Protein AF-A0A2N0KPK1-F1 (afdb_monomer)

Solvent-accessible surface area (backbone atoms only — not comparable to full-atom values): 28599 Å² total; per-residue (Å²): 118,71,62,71,67,46,78,71,72,96,76,89,67,54,46,69,51,46,38,58,76,42,70,68,37,65,32,49,44,40,34,51,54,26,55,76,52,74,70,40,58,61,72,58,52,49,51,51,50,62,72,64,39,62,88,80,54,62,39,65,80,35,23,42,47,42,21,55,60,22,52,31,56,60,67,43,79,38,74,58,48,75,62,52,66,60,49,29,35,57,75,72,68,49,78,66,44,77,33,68,49,68,64,40,65,72,68,56,82,75,86,44,31,32,45,31,27,76,36,12,34,71,93,41,67,94,49,50,61,59,28,44,67,47,52,57,62,51,65,71,54,74,49,67,66,44,48,50,50,53,61,58,51,77,82,40,61,48,79,40,69,95,49,85,80,73,56,62,60,62,48,51,51,51,51,52,50,51,58,75,43,62,89,52,60,75,88,79,45,63,67,22,35,33,47,37,55,51,71,48,76,69,58,45,53,56,34,47,75,75,48,26,45,71,45,59,78,31,70,82,57,78,61,83,48,71,67,50,47,50,48,52,52,21,51,52,36,45,52,52,16,56,68,63,17,65,75,30,14,44,100,48,96,45,46,23,62,55,25,47,48,58,52,50,52,30,52,52,31,46,54,52,51,54,54,54,58,74,70,52,93,61,91,85,76,71,71,68,68,78,78,35,68,38,46,48,38,48,53,51,49,26,58,26,44,68,50,80,91,44,43,61,61,52,43,51,53,54,52,57,49,53,80,70,62,86,72,49,66,64,58,38,58,25,36,66,55,55,66,83,74,86,85,73,49,75,42,62,33,59,43,53,57,57,24,44,42,34,71,73,23,40,71,71,61,75,52,96,83,67,65,30,43,64,40,52,69,33,42,50,53,72,69,60,54,52,51,52,50,53,50,50,52,53,53,62,71,69,58,80,82,92,74,91,54,65,42,59,49,46,40,48,56,52,40,48,39,43,55,71,47,56,26,44,46,93,89,69,59,87,58,40,63,58,35,48,50,54,47,49,59,48,31,77,75,40,58,69,70,69,79,61,80,86,63,64,67,45,76,93,74,57,73,92,47,23,79,80,69,70,49,77,71,88,81,66,76,77,76,74,81,87,82,77,88,80,91,77,84,83,134

Secondary structure (DSSP, 8-state):
--GGGGGG--SS--HHHHHHHTTT-HHHHHHHHHHHTTS--HHHHHHHHHHH-TTS--GGGSHHHHHHHHTT-SEEEE---SSHHHHHHHHTT---EEE-SHHHHHH---SS-EEEETT-BTTBGGG---SHHHHHHHTT--SHHHHHHHHHHTTS--EE-S--S--HHHHHHHHHHHHHTTTS-GGGSPPEEEEESS--HHHHHHHHHTTEEEEES-TT----SHHHHHHHHHHHHHHHHHHHSSSS-TT-SSPPBPPHHHHHHHHHHHHHHHHHHHH-S-TT----GGGSHHHHHHHHHHTSB--GGGHHHHHHHHHHHHHHH---HHHHHHHHHTTSS---SS-THHHHHHHHTSHHHHHHH-STT--HHHHHTPPBPHHHHHHHHHHHHHHHHH--SSS--HHHHHHHHHHHHHHTTTTB-TT--TTHHHHHHHHHHHHHH-GGGGTPPPPSSSPPP-HHHHHHHTPPPTT------S---------

pLDDT: mean 76.77, std 18.14, range [23.73, 97.31]

Radius of gyration: 30.71 Å; Cα contacts (8 Å, |Δi|>4): 565; chains: 1; bounding box: 73×42×95 Å

Structure (mmCIF, N/CA/C/O backbone):
data_AF-A0A2N0KPK1-F1
#
_entry.id   AF-A0A2N0KPK1-F1
#
loop_
_atom_site.group_PDB
_atom_site.id
_atom_site.type_symbol
_atom_site.label_atom_id
_atom_site.label_alt_id
_atom_site.label_comp_id
_atom_site.label_asym_id
_atom_site.label_entity_id
_atom_site.label_seq_id
_atom_site.pdbx_PDB_ins_code
_atom_site.Cartn_x
_atom_site.Cartn_y
_atom_site.Cartn_z
_atom_site.occupancy
_atom_site.B_iso_or_equiv
_atom_site.auth_seq_id
_atom_site.auth_comp_id
_atom_site.auth_asym_id
_atom_site.auth_atom_id
_atom_site.pdbx_PDB_model_num
ATOM 1 N N . MET A 1 1 ? 3.066 7.290 24.062 1.00 52.72 1 MET A N 1
ATOM 2 C CA . MET A 1 1 ? 2.198 8.369 23.533 1.00 52.72 1 MET A CA 1
ATOM 3 C C . MET A 1 1 ? 1.381 9.019 24.643 1.00 52.72 1 MET A C 1
ATOM 5 O O . MET A 1 1 ? 1.580 10.201 24.861 1.00 52.72 1 MET A O 1
ATOM 9 N N . LEU A 1 2 ? 0.545 8.281 25.386 1.00 53.50 2 LEU A N 1
ATOM 10 C CA . LEU A 1 2 ? -0.240 8.845 26.502 1.00 53.50 2 LEU A CA 1
ATOM 11 C C . LEU A 1 2 ? 0.602 9.189 27.760 1.00 53.50 2 LEU A C 1
ATOM 13 O O . LEU A 1 2 ? 0.220 10.073 28.513 1.00 53.50 2 LEU A O 1
ATOM 17 N N . LEU A 1 3 ? 1.775 8.561 27.937 1.00 48.72 3 LEU A N 1
ATOM 18 C CA . LEU A 1 3 ? 2.718 8.806 29.050 1.00 48.72 3 LEU A CA 1
ATOM 19 C C . LEU A 1 3 ? 3.111 10.287 29.207 1.00 48.72 3 LEU A C 1
ATOM 21 O O . LEU A 1 3 ? 3.069 10.829 30.301 1.00 48.72 3 LEU A O 1
ATOM 25 N N . GLU A 1 4 ? 3.426 10.963 28.104 1.00 54.09 4 GLU A N 1
ATOM 26 C CA . GLU A 1 4 ? 3.898 12.359 28.107 1.00 54.09 4 GLU A CA 1
ATOM 27 C C . GLU A 1 4 ? 2.744 13.384 28.024 1.00 54.09 4 GLU A C 1
ATOM 29 O O . GLU A 1 4 ? 2.955 14.586 28.174 1.00 54.09 4 GLU A O 1
ATOM 34 N N . LEU A 1 5 ? 1.497 12.926 27.813 1.00 55.94 5 LEU A N 1
ATOM 35 C CA . LEU A 1 5 ? 0.290 13.747 28.016 1.00 55.94 5 LEU A CA 1
ATOM 36 C C . LEU A 1 5 ? 0.051 14.026 29.507 1.00 55.94 5 LEU A C 1
ATOM 38 O O . LEU A 1 5 ? -0.519 15.060 29.854 1.00 55.94 5 LEU A O 1
ATOM 42 N N . ALA A 1 6 ? 0.512 13.114 30.367 1.00 52.81 6 ALA A N 1
ATOM 43 C CA . ALA A 1 6 ? 0.385 13.188 31.817 1.00 52.81 6 ALA A CA 1
ATOM 44 C C . ALA A 1 6 ? 1.343 14.197 32.466 1.00 52.81 6 ALA A C 1
ATOM 46 O O . ALA A 1 6 ? 1.047 14.716 33.536 1.00 52.81 6 ALA A O 1
ATOM 47 N N . GLU A 1 7 ? 2.471 14.510 31.820 1.00 51.81 7 GLU A N 1
ATOM 48 C CA . GLU A 1 7 ? 3.535 15.361 32.384 1.00 51.81 7 GLU A CA 1
ATOM 49 C C . GLU A 1 7 ? 3.161 16.856 32.448 1.00 51.81 7 GLU A C 1
ATOM 51 O O . GLU A 1 7 ? 3.982 17.700 32.802 1.00 51.81 7 GLU A O 1
ATOM 56 N N . GLY A 1 8 ? 1.912 17.193 32.108 1.00 55.16 8 GLY A N 1
ATOM 57 C CA . GLY A 1 8 ? 1.438 18.560 31.961 1.00 55.16 8 GLY A CA 1
ATOM 58 C C . GLY A 1 8 ? 0.723 19.195 33.155 1.00 55.16 8 GLY A C 1
ATOM 59 O O . GLY A 1 8 ? 0.789 20.414 33.209 1.00 55.16 8 GLY A O 1
ATOM 60 N N . GLU A 1 9 ? 0.021 18.483 34.064 1.00 55.94 9 GLU A N 1
ATOM 61 C CA . GLU A 1 9 ? -0.732 19.161 35.157 1.00 55.94 9 GLU A CA 1
ATOM 62 C C . GLU A 1 9 ? -1.431 18.278 36.233 1.00 55.94 9 GLU A C 1
ATOM 64 O O . GLU A 1 9 ? -2.107 17.307 35.917 1.00 55.94 9 GLU A O 1
ATOM 69 N N . ASN A 1 10 ? -1.276 18.717 37.500 1.00 51.06 10 ASN A N 1
ATOM 70 C CA . ASN A 1 10 ? -2.237 19.039 38.589 1.00 51.06 10 ASN A CA 1
ATOM 71 C C . ASN A 1 10 ? -3.303 18.086 39.186 1.00 51.06 10 ASN A C 1
ATOM 73 O O . ASN A 1 10 ? -4.078 18.550 40.025 1.00 51.06 10 ASN A O 1
ATOM 77 N N . ASP A 1 11 ? -3.287 16.781 38.927 1.00 59.28 11 ASP A N 1
ATOM 78 C CA . ASP A 1 11 ? -4.241 15.863 39.602 1.00 59.28 11 ASP A CA 1
ATOM 79 C C . ASP A 1 11 ? -3.614 15.117 40.793 1.00 59.28 11 ASP A C 1
ATOM 81 O O . ASP A 1 11 ? -4.296 14.451 41.572 1.00 59.28 11 ASP A O 1
ATOM 85 N N . GLY A 1 12 ? -2.285 15.186 40.916 1.00 67.88 12 GLY A N 1
ATOM 86 C CA . GLY A 1 12 ? -1.505 14.407 41.881 1.00 67.88 12 GLY A CA 1
ATOM 87 C C . GLY A 1 12 ? -1.318 12.928 41.512 1.00 67.88 12 GLY A C 1
ATOM 88 O O . GLY A 1 12 ? -0.649 12.220 42.260 1.00 67.88 12 GLY A O 1
ATOM 89 N N . LEU A 1 13 ? -1.867 12.469 40.380 1.00 78.88 13 LEU A N 1
ATOM 90 C CA . LEU A 1 13 ? -1.684 11.115 39.847 1.00 78.88 13 LEU A CA 1
ATOM 91 C C . LEU A 1 13 ? -0.605 11.098 38.760 1.00 78.88 13 LEU A C 1
ATOM 93 O O . LEU A 1 13 ? -0.610 11.931 37.854 1.00 78.88 13 LEU A O 1
ATOM 97 N N . SER A 1 14 ? 0.309 10.132 38.836 1.00 83.25 14 SER A N 1
ATOM 98 C CA . SER A 1 14 ? 1.261 9.859 37.758 1.00 83.25 14 SER A CA 1
ATOM 99 C C . SER A 1 14 ? 0.584 9.116 36.599 1.00 83.25 14 SER A C 1
ATOM 101 O O . SER A 1 14 ? -0.495 8.542 36.756 1.00 83.25 14 SER A O 1
ATOM 103 N N . PHE A 1 15 ? 1.220 9.077 35.422 1.00 82.88 15 PHE A N 1
ATOM 104 C CA . PHE A 1 15 ? 0.716 8.255 34.316 1.00 82.88 15 PHE A CA 1
ATOM 105 C C . PHE A 1 15 ? 0.589 6.780 34.706 1.00 82.88 15 PHE A C 1
ATOM 107 O O . PHE A 1 15 ? -0.406 6.143 34.369 1.00 82.88 15 PHE A O 1
ATOM 114 N N . ASP A 1 16 ? 1.570 6.250 35.438 1.00 85.44 16 ASP A N 1
ATOM 115 C CA . ASP A 1 16 ? 1.560 4.856 35.881 1.00 85.44 16 ASP A CA 1
ATOM 116 C C . ASP A 1 16 ? 0.374 4.584 36.814 1.00 85.44 16 ASP A C 1
ATOM 118 O O . ASP A 1 16 ? -0.256 3.531 36.714 1.00 85.44 16 ASP A O 1
ATOM 122 N N . ASP A 1 17 ? 0.002 5.549 37.661 1.00 88.19 17 ASP A N 1
ATOM 123 C CA . ASP A 1 17 ? -1.211 5.452 38.476 1.00 88.19 17 ASP A CA 1
ATOM 124 C C . ASP A 1 17 ? -2.460 5.362 37.594 1.00 88.19 17 ASP A C 1
ATOM 126 O O . ASP A 1 17 ? -3.291 4.476 37.795 1.00 88.19 17 ASP A O 1
ATOM 130 N N . VAL A 1 18 ? -2.581 6.228 36.582 1.00 87.44 18 VAL A N 1
ATOM 131 C CA . VAL A 1 18 ? -3.718 6.214 35.646 1.00 87.44 18 VAL A CA 1
ATOM 132 C C . VAL A 1 18 ? -3.789 4.888 34.886 1.00 87.44 18 VAL A C 1
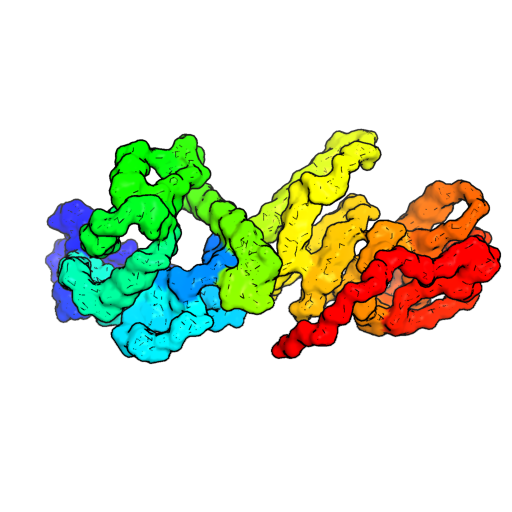ATOM 134 O O . VAL A 1 18 ? -4.864 4.297 34.805 1.00 87.44 18 VAL A O 1
ATOM 137 N N . VAL A 1 19 ? -2.663 4.375 34.379 1.00 88.12 19 VAL A N 1
ATOM 138 C CA . VAL A 1 19 ? -2.593 3.068 33.702 1.00 88.12 19 VAL A CA 1
ATOM 139 C C . VAL A 1 19 ? -3.060 1.951 34.630 1.00 88.12 19 VAL A C 1
ATOM 141 O O . VAL A 1 19 ? -3.880 1.122 34.231 1.00 88.12 19 VAL A O 1
ATOM 144 N N . ASN A 1 20 ? -2.575 1.942 35.872 1.00 91.62 20 ASN A N 1
ATOM 145 C CA . ASN A 1 20 ? -2.929 0.927 36.858 1.00 91.62 20 ASN A CA 1
ATOM 146 C C . ASN A 1 20 ? -4.417 0.989 37.225 1.00 91.62 20 ASN A C 1
ATOM 148 O O . ASN A 1 20 ? -5.096 -0.039 37.197 1.00 91.62 20 ASN A O 1
ATOM 152 N N . TYR A 1 21 ? -4.955 2.178 37.513 1.00 92.44 21 TYR A N 1
ATOM 153 C CA . TYR A 1 21 ? -6.368 2.352 37.861 1.00 92.44 21 TYR A CA 1
ATOM 154 C C . TYR A 1 21 ? -7.314 2.088 36.685 1.00 92.44 21 TYR A C 1
ATOM 156 O O . TYR A 1 21 ? -8.413 1.572 36.888 1.00 92.44 21 TYR A O 1
ATOM 164 N N . ALA A 1 22 ? -6.883 2.370 35.456 1.00 90.38 22 ALA A N 1
ATOM 165 C CA . ALA A 1 22 ? -7.616 2.021 34.243 1.00 90.38 22 ALA A CA 1
ATOM 166 C C . ALA A 1 22 ? -7.513 0.526 33.878 1.00 90.38 22 ALA A C 1
ATOM 168 O O . ALA A 1 22 ? -8.186 0.076 32.948 1.00 90.38 22 ALA A O 1
ATOM 169 N N . GLY A 1 23 ? -6.689 -0.256 34.587 1.00 91.50 23 GLY A N 1
ATOM 170 C CA . GLY A 1 23 ? -6.462 -1.676 34.307 1.00 91.50 23 GLY A CA 1
ATOM 171 C C . GLY A 1 23 ? -5.684 -1.932 33.012 1.00 91.50 23 GLY A C 1
ATOM 172 O O . GLY A 1 23 ? -5.841 -2.990 32.408 1.00 91.50 23 GLY A O 1
ATOM 173 N N . GLY A 1 24 ? -4.885 -0.963 32.560 1.00 88.56 24 GLY A N 1
ATOM 174 C CA . GLY A 1 24 ? -4.145 -1.025 31.297 1.00 88.56 24 GLY A CA 1
ATOM 175 C C . GLY A 1 24 ? -4.998 -0.823 30.040 1.00 88.56 24 GLY A C 1
ATOM 176 O O . GLY A 1 24 ? -4.493 -1.006 28.933 1.00 88.56 24 GLY A O 1
ATOM 177 N N . ASP A 1 25 ? -6.274 -0.454 30.179 1.00 89.69 25 ASP A N 1
ATOM 178 C CA . ASP A 1 25 ? -7.159 -0.209 29.040 1.00 89.69 25 ASP A CA 1
ATOM 179 C C . ASP A 1 25 ? -6.905 1.177 28.426 1.00 89.69 25 ASP A C 1
ATOM 181 O O . ASP A 1 25 ? -7.221 2.215 29.014 1.00 89.69 25 ASP A O 1
ATOM 185 N N . ASN A 1 26 ? -6.366 1.189 27.204 1.00 88.12 26 ASN A N 1
ATOM 186 C CA . ASN A 1 26 ? -6.056 2.410 26.461 1.00 88.12 26 ASN A CA 1
ATOM 187 C C . ASN A 1 26 ? -7.272 3.329 26.260 1.00 88.12 26 ASN A C 1
ATOM 189 O O . ASN A 1 26 ? -7.098 4.547 26.262 1.00 88.12 26 ASN A O 1
ATOM 193 N N . LEU A 1 27 ? -8.48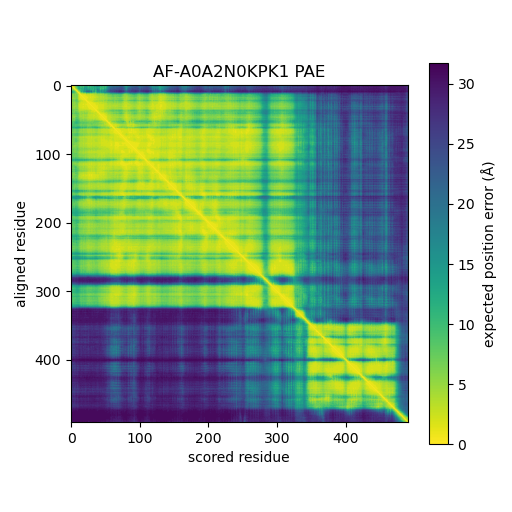3 2.781 26.103 1.00 89.31 27 LEU A N 1
ATOM 194 C CA . LEU A 1 27 ? -9.690 3.586 25.889 1.00 89.31 27 LEU A CA 1
ATOM 195 C C . LEU A 1 27 ? -10.092 4.336 27.156 1.00 89.31 27 LEU A C 1
ATOM 197 O O . LEU A 1 27 ? -10.467 5.505 27.087 1.00 89.31 27 LEU A O 1
ATOM 201 N N . ARG A 1 28 ? -9.956 3.688 28.316 1.00 91.56 28 ARG A N 1
ATOM 202 C CA . ARG A 1 28 ? -10.216 4.305 29.624 1.00 91.56 28 ARG A CA 1
ATOM 203 C C . ARG A 1 28 ? -9.164 5.336 29.989 1.00 91.56 28 ARG A C 1
ATOM 205 O O . ARG A 1 28 ? -9.503 6.381 30.534 1.00 91.56 28 ARG A O 1
ATOM 212 N N . ILE A 1 29 ? -7.901 5.074 29.654 1.00 90.00 29 ILE A N 1
ATOM 213 C CA . ILE A 1 29 ? -6.822 6.054 29.824 1.00 90.00 29 ILE A CA 1
ATOM 214 C C . ILE A 1 29 ? -7.107 7.291 28.957 1.00 90.00 29 ILE A C 1
ATOM 216 O O . ILE A 1 29 ? -7.009 8.419 29.439 1.00 90.00 29 ILE A O 1
ATOM 220 N N . ALA A 1 30 ? -7.498 7.102 27.694 1.00 89.31 30 ALA A N 1
ATOM 221 C CA . ALA A 1 30 ? -7.864 8.206 26.809 1.00 89.31 30 ALA A CA 1
ATOM 222 C C . ALA A 1 30 ? -9.108 8.970 27.301 1.00 89.31 30 ALA A C 1
ATOM 224 O O . ALA A 1 30 ? -9.102 10.199 27.291 1.00 89.31 30 ALA A O 1
ATOM 225 N N . GLU A 1 31 ? -10.141 8.263 27.774 1.00 91.75 31 GLU A N 1
ATOM 226 C CA . GLU A 1 31 ? -11.336 8.857 28.391 1.00 91.75 31 GLU A CA 1
ATOM 227 C C . GLU A 1 31 ? -10.966 9.704 29.615 1.00 91.75 31 GLU A C 1
ATOM 229 O O . GLU A 1 31 ? -11.390 10.852 29.711 1.00 91.75 31 GLU A O 1
ATOM 234 N N . TYR A 1 32 ? -10.115 9.193 30.510 1.00 90.75 32 TYR A N 1
ATOM 235 C CA . TYR A 1 32 ? -9.649 9.939 31.680 1.00 90.75 32 TYR A CA 1
ATOM 236 C C . TYR A 1 32 ? -9.031 11.283 31.278 1.00 90.75 32 TYR A C 1
ATOM 238 O O . TYR A 1 32 ? -9.468 12.333 31.748 1.00 90.75 32 TYR A O 1
ATOM 246 N N . TYR A 1 33 ? -8.063 11.277 30.356 1.00 87.62 33 TYR A N 1
ATOM 247 C CA . TYR A 1 33 ? -7.425 12.518 29.914 1.00 87.62 33 TYR A CA 1
ATOM 248 C C . TYR A 1 33 ? -8.386 13.451 29.174 1.00 87.62 33 TYR A C 1
ATOM 250 O O . TYR A 1 33 ? -8.271 14.669 29.309 1.00 87.62 33 TYR A O 1
ATOM 258 N N . TYR A 1 34 ? -9.352 12.907 28.433 1.00 89.50 34 TYR A N 1
ATOM 259 C CA . TYR A 1 34 ? -10.397 13.695 27.786 1.00 89.50 34 TYR A CA 1
ATOM 260 C C . TYR A 1 34 ? -11.261 14.438 28.816 1.00 89.50 34 TYR A C 1
ATOM 262 O O . TYR A 1 34 ? -11.472 15.647 28.686 1.00 89.50 34 TYR A O 1
ATOM 270 N N . LEU A 1 35 ? -11.685 13.754 29.884 1.00 90.69 35 LEU A N 1
ATOM 271 C CA . LEU A 1 35 ? -12.449 14.351 30.982 1.00 90.69 35 LEU A CA 1
ATOM 272 C C . LEU A 1 35 ? -11.629 15.407 31.734 1.00 90.69 35 LEU A C 1
ATOM 274 O O . LEU A 1 35 ? -12.116 16.515 31.967 1.00 90.69 35 LEU A O 1
ATOM 278 N N . MET A 1 36 ? -10.367 15.105 32.049 1.00 86.12 36 MET A N 1
ATOM 279 C CA . MET A 1 36 ? -9.474 16.027 32.762 1.00 86.12 36 MET A CA 1
ATOM 280 C C . MET A 1 36 ? -9.137 17.283 31.958 1.00 86.12 36 MET A C 1
ATOM 282 O O . MET A 1 36 ? -8.908 18.348 32.529 1.00 86.12 36 MET A O 1
ATOM 286 N N . LYS A 1 37 ? -9.162 17.201 30.625 1.00 84.06 37 LYS A N 1
ATOM 287 C CA . LYS A 1 37 ? -9.024 18.361 29.737 1.00 84.06 37 LYS A CA 1
ATOM 288 C C . LYS A 1 37 ? -10.356 19.041 29.427 1.00 84.06 37 LYS A C 1
ATOM 290 O O . LYS A 1 37 ? -10.443 19.783 28.457 1.00 84.06 37 LYS A O 1
ATOM 295 N N . GLY A 1 38 ? -11.382 18.833 30.252 1.00 86.12 38 GLY A N 1
ATOM 296 C CA . GLY A 1 38 ? -12.657 19.535 30.131 1.00 86.12 38 GLY A CA 1
ATOM 297 C C . GLY A 1 38 ? -13.468 19.107 28.912 1.00 86.12 38 GLY A C 1
ATOM 298 O O . GLY A 1 38 ? -14.202 19.924 28.371 1.00 86.12 38 GLY A O 1
ATOM 299 N N . HIS A 1 39 ? -13.360 17.838 28.503 1.00 87.94 39 HIS A N 1
ATOM 300 C CA . HIS A 1 39 ? -13.984 17.297 27.290 1.00 87.94 39 HIS A CA 1
ATOM 301 C C . HIS A 1 39 ? -13.406 17.901 25.999 1.00 87.94 39 HIS A C 1
ATOM 303 O O . HIS A 1 39 ? -14.095 18.047 24.990 1.00 87.94 39 HIS A O 1
ATOM 309 N N . HIS A 1 40 ? -12.119 18.254 26.017 1.00 85.12 40 HIS A N 1
ATOM 310 C CA . HIS A 1 40 ? -11.395 18.723 24.840 1.00 85.12 40 HIS A CA 1
ATOM 311 C C . HIS A 1 40 ? -10.409 17.655 24.367 1.00 85.12 40 HIS A C 1
ATOM 313 O O . HIS A 1 40 ? -9.469 17.303 25.078 1.00 85.12 40 HIS A O 1
ATOM 319 N N . ILE A 1 41 ? -10.611 17.152 23.145 1.00 85.56 41 ILE A N 1
ATOM 320 C CA . ILE A 1 41 ? -9.738 16.138 22.535 1.00 85.56 41 ILE A CA 1
ATOM 321 C C . ILE A 1 41 ? -8.433 16.739 21.982 1.00 85.56 41 ILE A C 1
ATOM 323 O O . ILE A 1 41 ? -7.430 16.032 21.898 1.00 85.56 41 ILE A O 1
ATOM 327 N N . GLY A 1 42 ? -8.422 18.044 21.682 1.00 84.88 42 GLY A N 1
ATOM 328 C CA . GLY A 1 42 ? -7.299 18.784 21.090 1.00 84.88 42 GLY A CA 1
ATOM 329 C C . GLY A 1 42 ? -5.922 18.546 21.730 1.00 84.88 42 GLY A C 1
ATOM 330 O O . GLY A 1 42 ? -4.948 18.286 21.026 1.00 84.88 42 GLY A O 1
ATOM 331 N N . PRO A 1 43 ? -5.784 18.564 23.071 1.00 83.00 43 PRO A N 1
ATOM 332 C CA . PRO A 1 43 ? -4.511 18.247 23.716 1.00 83.00 43 PRO A CA 1
ATOM 333 C C . PRO A 1 43 ? -4.014 16.831 23.394 1.00 83.00 43 PRO A C 1
ATOM 335 O O . PRO A 1 43 ? -2.820 16.631 23.174 1.00 83.00 43 PRO A O 1
ATOM 338 N N . ILE A 1 44 ? -4.924 15.854 23.336 1.00 83.25 44 ILE A N 1
ATOM 339 C CA . ILE A 1 44 ? -4.609 14.452 23.046 1.00 83.25 44 ILE A CA 1
ATOM 340 C C . ILE A 1 44 ? -4.248 14.288 21.565 1.00 83.25 44 ILE A C 1
ATOM 342 O O . ILE A 1 44 ? -3.203 13.711 21.257 1.00 83.25 44 ILE A O 1
ATOM 346 N N . SER A 1 45 ? -5.066 14.830 20.655 1.00 86.38 45 SER A N 1
ATOM 347 C CA . SER A 1 45 ? -4.815 14.794 19.206 1.00 86.38 45 SER A CA 1
ATOM 348 C C . SER A 1 45 ? -3.489 15.467 18.850 1.00 86.38 45 SER A C 1
ATOM 350 O O . SER A 1 45 ? -2.713 14.902 18.076 1.00 86.38 45 SER A O 1
ATOM 352 N N . TYR A 1 46 ? -3.172 16.609 19.470 1.00 85.56 46 TYR A N 1
ATOM 353 C CA . TYR A 1 46 ? -1.907 17.315 19.276 1.00 85.56 46 TYR A CA 1
ATOM 354 C C . TYR A 1 46 ? -0.711 16.416 19.598 1.00 85.56 46 TYR A C 1
ATOM 356 O O . TYR A 1 46 ? 0.181 16.256 18.765 1.00 85.56 46 TYR A O 1
ATOM 364 N N . ARG A 1 47 ? -0.712 15.746 20.754 1.00 83.44 47 ARG A N 1
ATOM 365 C CA . ARG A 1 47 ? 0.390 14.849 21.144 1.00 83.44 47 ARG A CA 1
ATOM 366 C C . ARG A 1 47 ? 0.500 13.614 20.260 1.00 83.44 47 ARG A C 1
ATOM 368 O O . ARG A 1 47 ? 1.610 13.171 19.966 1.00 83.44 47 ARG A O 1
ATOM 375 N N . ILE A 1 48 ? -0.628 13.065 19.807 1.00 84.88 48 ILE A N 1
ATOM 376 C CA . ILE A 1 48 ? -0.625 11.982 18.816 1.00 84.88 48 ILE A CA 1
ATOM 377 C C . ILE A 1 48 ? 0.025 12.474 17.517 1.00 84.88 48 ILE A C 1
ATOM 379 O O . ILE A 1 48 ? 0.913 11.804 16.992 1.00 84.88 48 ILE A O 1
ATOM 383 N N . SER A 1 49 ? -0.361 13.658 17.034 1.00 85.12 49 SER A N 1
ATOM 384 C CA . SER A 1 49 ? 0.193 14.248 15.812 1.00 85.12 49 SER A CA 1
ATOM 385 C C . SER A 1 49 ? 1.697 14.529 15.922 1.00 85.12 49 SER A C 1
ATOM 387 O O . SER A 1 49 ? 2.445 14.214 14.997 1.00 85.12 49 SER A O 1
ATOM 389 N N . GLU A 1 50 ? 2.152 15.019 17.079 1.00 85.31 50 GLU A N 1
ATOM 390 C CA . GLU A 1 50 ? 3.559 15.295 17.378 1.00 85.31 50 GLU A CA 1
ATOM 391 C C . GLU A 1 50 ? 4.399 14.014 17.338 1.00 85.31 50 GLU A C 1
ATOM 393 O O . GLU A 1 50 ? 5.480 13.997 16.758 1.00 85.31 50 GLU A O 1
ATOM 398 N N . LYS A 1 51 ? 3.896 12.917 17.918 1.00 83.38 51 LYS A N 1
ATOM 399 C CA . LYS A 1 51 ? 4.620 11.639 17.970 1.00 83.38 51 LYS A CA 1
ATOM 400 C C . LYS A 1 51 ? 4.590 10.871 16.653 1.00 83.38 51 LYS A C 1
ATOM 402 O O . LYS A 1 51 ? 5.574 10.211 16.336 1.00 83.38 51 LYS A O 1
ATOM 407 N N . LEU A 1 52 ? 3.487 10.926 15.905 1.00 83.69 52 LEU A N 1
ATOM 408 C CA . LEU A 1 52 ? 3.428 10.327 14.569 1.00 83.69 52 LEU A CA 1
ATOM 409 C C . LEU A 1 52 ? 4.324 11.081 13.583 1.00 83.69 52 LEU A C 1
ATOM 411 O O . LEU A 1 52 ? 4.905 10.454 12.705 1.00 83.69 52 LEU A O 1
ATOM 415 N N . ASN A 1 53 ? 4.437 12.407 13.738 1.00 82.38 53 ASN A N 1
ATOM 416 C CA . ASN A 1 53 ? 5.350 13.279 12.996 1.00 82.38 53 ASN A CA 1
ATOM 417 C C . ASN A 1 53 ? 5.391 12.991 11.485 1.00 82.38 53 ASN A C 1
ATOM 419 O O . ASN A 1 53 ? 6.450 12.918 10.856 1.00 82.38 53 ASN A O 1
ATOM 423 N N . THR A 1 54 ? 4.215 12.802 10.886 1.00 83.62 54 THR A N 1
ATOM 424 C CA . THR A 1 54 ? 4.089 12.295 9.512 1.00 83.62 54 THR A CA 1
ATOM 425 C C . THR A 1 54 ? 4.669 13.252 8.471 1.00 83.62 54 THR A C 1
ATOM 427 O O . THR A 1 54 ? 4.841 12.879 7.314 1.00 83.62 54 THR A O 1
ATOM 430 N N . SER A 1 55 ? 4.950 14.505 8.842 1.00 81.75 55 SER A N 1
ATOM 431 C CA . SER A 1 55 ? 5.613 15.500 7.995 1.00 81.75 55 SER A CA 1
ATOM 432 C C . SER A 1 55 ? 7.060 15.128 7.660 1.00 81.75 55 SER A C 1
ATOM 434 O O . SER A 1 55 ? 7.549 15.529 6.607 1.00 81.75 55 SER A O 1
ATOM 436 N N . GLN A 1 56 ? 7.725 14.350 8.519 1.00 83.25 56 GLN A N 1
ATOM 437 C CA . GLN A 1 56 ? 9.100 13.881 8.314 1.00 83.25 56 GLN A CA 1
ATOM 438 C C . GLN A 1 56 ? 9.174 12.498 7.659 1.00 83.25 56 GLN A C 1
ATOM 440 O O . GLN A 1 56 ? 10.260 12.045 7.310 1.00 83.25 56 GLN A O 1
ATOM 445 N N . ILE A 1 57 ? 8.035 11.826 7.487 1.00 86.56 57 ILE A N 1
ATOM 446 C CA . ILE A 1 57 ? 7.967 10.483 6.91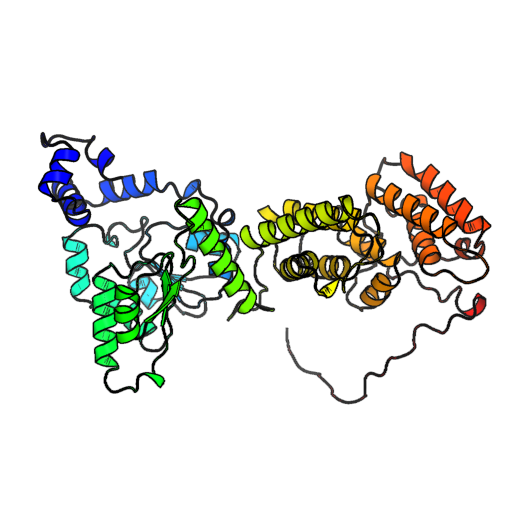2 1.00 86.56 57 ILE A CA 1
ATOM 447 C C . ILE A 1 57 ? 7.666 10.605 5.419 1.00 86.56 57 ILE A C 1
ATOM 449 O O . ILE A 1 57 ? 6.629 11.146 5.027 1.00 86.56 57 ILE A O 1
ATOM 453 N N . ASN A 1 58 ? 8.557 10.078 4.578 1.00 88.50 58 ASN A N 1
ATOM 454 C CA . ASN A 1 58 ? 8.278 9.913 3.158 1.00 88.50 58 ASN A CA 1
ATOM 455 C C . ASN A 1 58 ? 7.576 8.561 2.941 1.00 88.50 58 ASN A C 1
ATOM 457 O O . ASN A 1 58 ? 8.207 7.521 3.130 1.00 88.50 58 ASN A O 1
ATOM 461 N N . PRO A 1 59 ? 6.290 8.523 2.537 1.00 88.62 59 PRO A N 1
ATOM 462 C CA . PRO A 1 59 ? 5.592 7.254 2.315 1.00 88.62 59 PRO A CA 1
ATOM 463 C C . PRO A 1 59 ? 6.207 6.435 1.176 1.00 88.62 59 PRO A C 1
ATOM 465 O O . PRO A 1 59 ? 5.990 5.231 1.113 1.00 88.62 59 PRO A O 1
ATOM 468 N N . MET A 1 60 ? 6.985 7.071 0.300 1.00 88.31 60 MET A N 1
ATOM 469 C CA . MET A 1 60 ? 7.660 6.411 -0.812 1.00 88.31 60 MET A CA 1
ATOM 470 C C . MET A 1 60 ? 8.782 5.480 -0.347 1.00 88.31 60 MET A C 1
ATOM 472 O O . MET A 1 60 ? 8.983 4.434 -0.956 1.00 88.31 60 MET A O 1
ATOM 476 N N . ASP A 1 61 ? 9.431 5.789 0.780 1.00 85.38 61 ASP A N 1
ATOM 477 C CA . ASP A 1 61 ? 10.462 4.935 1.390 1.00 85.38 61 ASP A CA 1
ATOM 478 C C . ASP A 1 61 ? 9.870 3.600 1.887 1.00 85.38 61 ASP A C 1
ATOM 480 O O . ASP A 1 61 ? 10.585 2.630 2.143 1.00 85.38 61 ASP A O 1
ATOM 484 N N . SER A 1 62 ? 8.542 3.535 2.021 1.00 80.69 62 SER A N 1
ATOM 485 C CA . SER A 1 62 ? 7.806 2.330 2.360 1.00 80.69 62 SER A CA 1
ATOM 486 C C . SER A 1 62 ? 7.233 1.667 1.104 1.00 80.69 62 SER A C 1
ATOM 488 O O . SER A 1 62 ? 6.303 2.171 0.469 1.00 80.69 62 SER A O 1
ATOM 490 N N . GLY A 1 63 ? 7.731 0.467 0.788 1.00 84.00 63 GLY A N 1
ATOM 491 C CA . GLY A 1 63 ? 7.248 -0.316 -0.352 1.00 84.00 63 GLY A CA 1
ATOM 492 C C . GLY A 1 63 ? 5.738 -0.576 -0.311 1.00 84.00 63 GLY A C 1
ATOM 493 O O . GLY A 1 63 ? 5.059 -0.419 -1.323 1.00 84.00 63 GLY A O 1
ATOM 494 N N . HIS A 1 64 ? 5.180 -0.862 0.872 1.00 89.69 64 HIS A N 1
ATOM 495 C CA . HIS A 1 64 ? 3.762 -1.196 1.007 1.00 89.69 64 HIS A CA 1
ATOM 496 C C . HIS A 1 64 ? 2.800 -0.035 0.721 1.00 89.69 64 HIS A C 1
ATOM 498 O O . HIS A 1 64 ? 1.690 -0.301 0.270 1.00 89.69 64 HIS A O 1
ATOM 504 N N . HIS A 1 65 ? 3.176 1.234 0.937 1.00 92.38 65 HIS A N 1
ATOM 505 C CA . HIS A 1 65 ? 2.292 2.358 0.586 1.00 92.38 65 HIS A CA 1
ATOM 506 C C . HIS A 1 65 ? 2.198 2.546 -0.930 1.00 92.38 65 HIS A C 1
ATOM 508 O O . HIS A 1 65 ? 1.109 2.779 -1.453 1.00 92.38 65 HIS A O 1
ATOM 514 N N . VAL A 1 66 ? 3.321 2.398 -1.642 1.00 93.50 66 VAL A N 1
ATOM 515 C CA . VAL A 1 66 ? 3.342 2.422 -3.113 1.00 93.50 66 VAL A CA 1
ATOM 516 C C . VAL A 1 66 ? 2.556 1.237 -3.668 1.00 93.50 66 VAL A C 1
ATOM 518 O O . VAL A 1 66 ? 1.700 1.408 -4.535 1.00 93.50 66 VAL A O 1
ATOM 521 N N . ASP A 1 67 ? 2.782 0.044 -3.118 1.00 94.38 67 ASP A N 1
ATOM 522 C CA . ASP A 1 67 ? 2.089 -1.160 -3.564 1.00 94.38 67 ASP A CA 1
ATOM 523 C C . ASP A 1 67 ? 0.587 -1.137 -3.251 1.00 94.38 67 ASP A C 1
ATOM 525 O O . ASP A 1 67 ? -0.204 -1.626 -4.054 1.00 94.38 67 ASP A O 1
ATOM 529 N N . LEU A 1 68 ? 0.160 -0.475 -2.169 1.00 94.12 68 LEU A N 1
ATOM 530 C CA . LEU A 1 68 ? -1.257 -0.232 -1.885 1.00 94.12 68 LEU A CA 1
ATOM 531 C C . LEU A 1 68 ? -1.934 0.611 -2.979 1.00 94.12 68 LEU A C 1
ATOM 533 O O . LEU A 1 68 ? -3.079 0.335 -3.338 1.00 94.12 68 LEU A O 1
ATOM 537 N N . VAL A 1 69 ? -1.237 1.610 -3.533 1.00 94.56 69 VAL A N 1
ATOM 538 C CA . VAL A 1 69 ? -1.734 2.389 -4.681 1.00 94.56 69 VAL A CA 1
ATOM 539 C C . VAL A 1 69 ? -1.760 1.525 -5.941 1.00 94.56 69 VAL A C 1
ATOM 541 O O . VAL A 1 69 ? -2.746 1.552 -6.681 1.00 94.56 69 VAL A O 1
ATOM 544 N N . ASN A 1 70 ? -0.721 0.711 -6.157 1.00 94.50 70 ASN A N 1
ATOM 545 C CA . ASN A 1 70 ? -0.653 -0.207 -7.293 1.00 94.50 70 ASN A CA 1
ATOM 546 C C . ASN A 1 70 ? -1.798 -1.221 -7.301 1.00 94.50 70 ASN A C 1
ATOM 548 O O . ASN A 1 70 ? -2.310 -1.513 -8.372 1.00 94.50 70 ASN A O 1
ATOM 552 N N . LEU A 1 71 ? -2.274 -1.695 -6.141 1.00 94.00 71 LEU A N 1
ATOM 553 C CA . LEU A 1 71 ? -3.421 -2.613 -6.072 1.00 94.00 71 LEU A CA 1
ATOM 554 C C . LEU A 1 71 ? -4.681 -2.087 -6.781 1.00 94.00 71 LEU A C 1
ATOM 556 O O . LEU A 1 71 ? -5.560 -2.882 -7.111 1.00 94.00 71 LEU A O 1
ATOM 560 N N . GLY A 1 72 ? -4.809 -0.770 -6.990 1.00 93.31 72 GLY A N 1
ATOM 561 C CA . GLY A 1 72 ? -5.958 -0.184 -7.685 1.00 93.31 72 GLY A CA 1
ATOM 562 C C . GLY A 1 72 ? -7.279 -0.405 -6.945 1.00 93.31 72 GLY A C 1
ATOM 563 O O . GLY A 1 72 ? -8.347 -0.454 -7.563 1.00 93.31 72 GLY A O 1
ATOM 564 N N . ALA A 1 73 ? -7.217 -0.573 -5.619 1.00 93.06 73 ALA A N 1
ATOM 565 C CA . ALA A 1 73 ? -8.391 -0.806 -4.795 1.00 93.06 73 ALA A CA 1
ATOM 566 C C . ALA A 1 73 ? -9.334 0.412 -4.873 1.00 93.06 73 ALA A C 1
ATOM 568 O O . ALA A 1 73 ? -8.930 1.528 -4.540 1.00 93.06 73 ALA A O 1
ATOM 569 N N . PRO A 1 74 ? -10.612 0.237 -5.262 1.00 92.94 74 PRO A N 1
ATOM 570 C CA . PRO A 1 74 ? -11.534 1.362 -5.414 1.00 92.94 74 PRO A CA 1
ATOM 571 C C . PRO A 1 74 ? -11.899 2.006 -4.070 1.00 92.94 74 PRO A C 1
ATOM 573 O O . PRO A 1 74 ? -12.324 3.163 -4.027 1.00 92.94 74 PRO A O 1
ATOM 576 N N . ARG A 1 75 ? -11.775 1.255 -2.971 1.00 94.62 75 ARG A N 1
ATOM 577 C CA . ARG A 1 75 ? -12.094 1.681 -1.607 1.00 94.62 75 ARG A CA 1
ATOM 578 C C . ARG A 1 75 ? -11.005 1.178 -0.665 1.00 94.62 75 ARG A C 1
ATOM 580 O O . ARG A 1 75 ? -10.774 -0.025 -0.587 1.00 94.62 75 ARG A O 1
ATOM 587 N N . ILE A 1 76 ? -10.378 2.093 0.061 1.00 95.94 76 ILE A N 1
ATOM 588 C CA . ILE A 1 76 ? -9.403 1.813 1.111 1.00 95.94 76 ILE A CA 1
ATOM 589 C C . ILE A 1 76 ? -9.993 2.354 2.406 1.00 95.94 76 ILE A C 1
ATOM 591 O O . ILE A 1 76 ? -10.171 3.559 2.548 1.00 95.94 76 ILE A O 1
ATOM 595 N N . TYR A 1 77 ? -10.316 1.467 3.341 1.00 95.19 77 TYR A N 1
ATOM 596 C CA . TYR A 1 77 ? -10.755 1.841 4.682 1.00 95.19 77 TYR A CA 1
ATOM 597 C C . TYR A 1 77 ? -9.576 1.746 5.639 1.00 95.19 77 TYR A C 1
ATOM 599 O O . TYR A 1 77 ? -8.848 0.757 5.623 1.00 95.19 77 TYR A O 1
ATOM 607 N N . THR A 1 78 ? -9.404 2.755 6.488 1.00 93.75 78 THR A N 1
ATOM 608 C CA . THR A 1 78 ? -8.370 2.747 7.522 1.00 93.75 78 THR A CA 1
ATOM 609 C C . THR A 1 78 ? -8.899 3.298 8.840 1.00 93.75 78 THR A C 1
ATOM 611 O O . THR A 1 78 ? -9.691 4.243 8.867 1.00 93.75 78 THR A O 1
ATOM 614 N N . THR A 1 79 ? -8.459 2.694 9.940 1.00 90.88 79 THR A N 1
ATOM 615 C CA . THR A 1 79 ? -8.636 3.204 11.308 1.00 90.88 79 THR A CA 1
ATOM 616 C C . THR A 1 79 ? -7.443 4.045 11.760 1.00 90.88 79 THR A C 1
ATOM 618 O O . THR A 1 79 ? -7.441 4.543 12.882 1.00 90.88 79 THR A O 1
ATOM 621 N N . ASN A 1 80 ? -6.418 4.192 10.916 1.00 91.75 80 ASN A N 1
ATOM 622 C CA . ASN A 1 80 ? -5.257 5.021 11.210 1.00 91.75 80 ASN A CA 1
ATOM 623 C C . ASN A 1 80 ? -5.624 6.500 11.104 1.00 91.75 80 ASN A C 1
ATOM 625 O O . ASN A 1 80 ? -6.400 6.883 10.227 1.00 91.75 80 ASN A O 1
ATOM 629 N N . TYR A 1 81 ? -5.004 7.339 11.933 1.00 92.00 81 TYR A N 1
ATOM 630 C CA . TYR A 1 81 ? -5.257 8.783 11.947 1.00 92.00 81 TYR A CA 1
ATOM 631 C C . TYR A 1 81 ? -4.264 9.595 11.100 1.00 92.00 81 TYR A C 1
ATOM 633 O O . TYR A 1 81 ? -4.578 10.728 10.743 1.00 92.00 81 TYR A O 1
ATOM 641 N N . ASP A 1 82 ? -3.107 9.023 10.746 1.00 93.06 82 ASP A N 1
ATOM 642 C CA . ASP A 1 82 ? -2.071 9.642 9.903 1.00 93.06 82 ASP A CA 1
ATOM 643 C C . ASP A 1 82 ? -2.494 9.829 8.438 1.00 93.06 82 ASP A C 1
ATOM 645 O O . ASP A 1 82 ? -3.469 9.247 7.988 1.00 93.06 82 ASP A O 1
ATOM 649 N N . ASP A 1 83 ? -1.751 10.626 7.675 1.00 94.06 83 ASP A N 1
ATOM 650 C CA . ASP A 1 83 ? -2.031 10.933 6.269 1.00 94.06 83 ASP A CA 1
ATOM 651 C C . ASP A 1 83 ? -1.092 10.207 5.283 1.00 94.06 83 ASP A C 1
ATOM 653 O O . ASP A 1 83 ? -0.876 10.686 4.167 1.00 94.06 83 ASP A O 1
ATOM 657 N N . LEU A 1 84 ? -0.472 9.086 5.682 1.00 94.94 84 LEU A N 1
ATOM 658 C CA . LEU A 1 84 ? 0.578 8.434 4.883 1.00 94.94 84 LEU A CA 1
ATOM 659 C C . LEU A 1 84 ? 0.039 7.806 3.592 1.00 94.94 84 LEU A C 1
ATOM 661 O O . LEU A 1 84 ? 0.685 7.909 2.547 1.00 94.94 84 LEU A O 1
ATOM 665 N N . ILE A 1 85 ? -1.155 7.207 3.639 1.00 95.56 85 ILE A N 1
ATOM 666 C CA . ILE A 1 85 ? -1.820 6.651 2.451 1.00 95.56 85 ILE A CA 1
ATOM 667 C C . ILE A 1 85 ? -2.133 7.787 1.473 1.00 95.56 85 ILE A C 1
ATOM 669 O O . ILE A 1 85 ? -1.783 7.717 0.297 1.00 95.56 85 ILE A O 1
ATOM 673 N N . GLU A 1 86 ? -2.734 8.870 1.959 1.00 96.50 86 GLU A N 1
ATOM 674 C CA . GLU A 1 86 ? -3.078 10.047 1.165 1.00 96.50 86 GLU A CA 1
ATOM 675 C C . GLU A 1 86 ? -1.841 10.689 0.534 1.00 96.50 86 GLU A C 1
ATOM 677 O O . GLU A 1 86 ? -1.845 11.009 -0.656 1.00 96.50 86 GLU A O 1
ATOM 682 N N . LYS A 1 87 ? -0.754 10.833 1.301 1.00 95.31 87 LYS A N 1
ATOM 683 C CA . LYS A 1 87 ? 0.526 11.332 0.791 1.00 95.31 87 LYS A CA 1
ATOM 684 C C . LYS A 1 87 ? 1.101 10.424 -0.294 1.00 95.31 87 LYS A C 1
ATOM 686 O O . LYS A 1 87 ? 1.648 10.953 -1.257 1.00 95.31 87 LYS A O 1
ATOM 691 N N . ALA A 1 88 ? 0.962 9.100 -0.192 1.00 94.88 88 ALA A N 1
ATOM 692 C CA . ALA A 1 88 ? 1.405 8.178 -1.240 1.00 94.88 88 ALA A CA 1
ATOM 693 C C . ALA A 1 88 ? 0.659 8.431 -2.562 1.00 94.88 88 ALA A C 1
ATOM 695 O O . ALA A 1 88 ? 1.294 8.622 -3.600 1.00 94.88 88 ALA A O 1
ATOM 696 N N . PHE A 1 89 ? -0.676 8.550 -2.523 1.00 95.38 89 PHE A N 1
ATOM 697 C CA . PHE A 1 89 ? -1.472 8.921 -3.703 1.00 95.38 89 PHE A CA 1
ATOM 698 C C . PHE A 1 89 ? -1.039 10.275 -4.292 1.00 95.38 89 PHE A C 1
ATOM 700 O O . PHE A 1 89 ? -0.833 10.386 -5.502 1.00 95.38 89 PHE A O 1
ATOM 707 N N . GLN A 1 90 ? -0.851 11.295 -3.443 1.00 94.75 90 GLN A N 1
ATOM 708 C CA . GLN A 1 90 ? -0.421 12.634 -3.871 1.00 94.75 90 GLN A CA 1
ATOM 709 C C . GLN A 1 90 ? 0.962 12.617 -4.534 1.00 94.75 90 GLN A C 1
ATOM 711 O O . GLN A 1 90 ? 1.139 13.211 -5.597 1.00 94.75 90 GLN A O 1
ATOM 716 N N . ARG A 1 91 ? 1.937 11.924 -3.932 1.00 92.00 91 ARG A N 1
ATOM 717 C CA . ARG A 1 91 ? 3.317 11.813 -4.435 1.00 92.00 91 ARG A CA 1
ATOM 718 C C . ARG A 1 91 ? 3.390 11.083 -5.771 1.00 92.00 91 ARG A C 1
ATOM 720 O O . ARG A 1 91 ? 4.149 11.492 -6.645 1.00 92.00 91 ARG A O 1
ATOM 727 N N . LEU A 1 92 ? 2.566 10.053 -5.948 1.00 90.44 92 LEU A N 1
ATOM 728 C CA . LEU A 1 92 ? 2.454 9.298 -7.196 1.00 90.44 92 LEU A CA 1
ATOM 729 C C . LEU A 1 92 ? 1.614 10.015 -8.269 1.00 90.44 92 LEU A C 1
ATOM 731 O O . LEU A 1 92 ? 1.539 9.551 -9.407 1.00 90.44 92 LEU A O 1
ATOM 735 N N . GLY A 1 93 ? 0.985 11.146 -7.934 1.00 90.44 93 GLY A N 1
ATOM 736 C CA . GLY A 1 93 ? 0.134 11.903 -8.854 1.00 90.44 93 GLY A CA 1
ATOM 737 C C . GLY A 1 93 ? -1.169 11.182 -9.216 1.00 90.44 93 GLY A C 1
ATOM 738 O O . GLY A 1 93 ? -1.742 11.444 -10.274 1.00 90.44 93 GLY A O 1
ATOM 739 N N . VAL A 1 94 ? -1.637 10.268 -8.362 1.00 92.06 94 VAL A N 1
ATOM 740 C CA . VAL A 1 94 ? -2.881 9.517 -8.562 1.00 92.06 94 VAL A CA 1
ATOM 741 C C . VAL A 1 94 ? -4.027 10.259 -7.880 1.00 92.06 94 VAL A C 1
ATOM 743 O O . VAL A 1 94 ? -3.964 10.583 -6.694 1.00 92.06 94 VAL A O 1
ATOM 746 N N . LYS A 1 95 ? -5.098 10.541 -8.630 1.00 93.69 95 LYS A N 1
ATOM 747 C CA . LYS A 1 95 ? -6.303 11.177 -8.080 1.00 93.69 95 LYS A CA 1
ATOM 748 C C . LYS A 1 95 ? -7.015 10.217 -7.125 1.00 93.69 95 LYS A C 1
ATOM 750 O O . LYS A 1 95 ? -7.183 9.045 -7.447 1.00 93.69 95 LYS A O 1
ATOM 755 N N . PHE A 1 96 ? -7.481 10.736 -5.996 1.00 95.62 96 PHE A N 1
ATOM 756 C CA . PHE A 1 96 ? -8.268 10.002 -5.007 1.00 95.62 96 PHE A CA 1
ATOM 757 C C . PHE A 1 96 ? -9.215 10.960 -4.273 1.00 95.62 96 PHE A C 1
ATOM 759 O O . PHE A 1 96 ? -9.021 12.177 -4.293 1.00 95.62 96 PHE A O 1
ATOM 766 N N . GLU A 1 97 ? -10.227 10.406 -3.615 1.00 96.81 97 GLU A N 1
ATOM 767 C CA . GLU A 1 97 ? -11.136 11.126 -2.722 1.00 96.81 97 GLU A CA 1
ATOM 768 C C . GLU A 1 97 ? -10.839 10.739 -1.268 1.00 96.81 97 GLU A C 1
ATOM 770 O O . GLU A 1 97 ? -10.922 9.568 -0.895 1.00 96.81 97 GLU A O 1
ATOM 775 N N . LYS A 1 98 ? -10.509 11.723 -0.427 1.00 96.94 98 LYS A N 1
ATOM 776 C CA . LYS A 1 9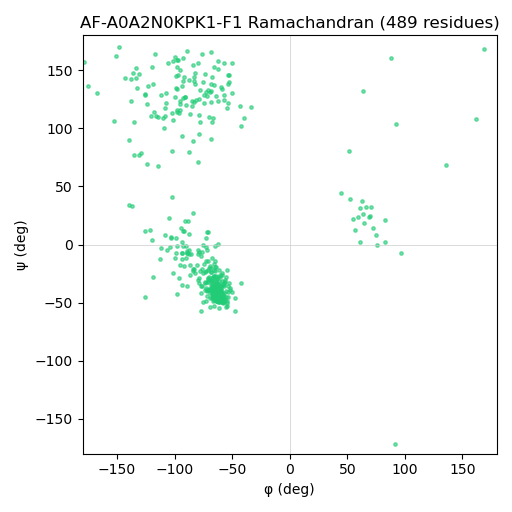8 ? -10.404 11.537 1.026 1.00 96.94 98 LYS A CA 1
ATOM 777 C C . LYS A 1 98 ? -11.793 11.692 1.646 1.00 96.94 98 LYS A C 1
ATOM 779 O O . LYS A 1 98 ? -12.421 12.731 1.460 1.00 96.94 98 LYS A O 1
ATOM 784 N N . ILE A 1 99 ? -12.258 10.683 2.379 1.00 97.12 99 ILE A N 1
ATOM 785 C CA . ILE A 1 99 ? -13.580 10.669 3.018 1.00 97.12 99 ILE A CA 1
ATOM 786 C C . ILE A 1 99 ? -13.399 10.614 4.535 1.00 97.12 99 ILE A C 1
ATOM 788 O O . ILE A 1 99 ? -12.975 9.585 5.065 1.00 97.12 99 ILE A O 1
ATOM 792 N N . VAL A 1 100 ? -13.735 11.707 5.226 1.00 96.19 100 VAL A N 1
ATOM 793 C CA . VAL A 1 100 ? -13.667 11.795 6.697 1.00 96.19 100 VAL A CA 1
ATOM 794 C C . VAL A 1 100 ? -15.005 12.230 7.286 1.00 96.19 100 VAL A C 1
ATOM 796 O O . VAL A 1 100 ? -15.484 11.656 8.260 1.00 96.19 100 VAL A O 1
ATOM 799 N N . LEU A 1 101 ? -15.621 13.247 6.687 1.00 94.94 101 LEU A N 1
ATOM 800 C CA . LEU A 1 101 ? -16.828 13.892 7.185 1.00 94.94 101 LEU A CA 1
ATOM 801 C C . LEU A 1 101 ? -18.078 13.409 6.433 1.00 94.94 101 LEU A C 1
ATOM 803 O O . LEU A 1 101 ? -17.994 13.025 5.265 1.00 94.94 101 LEU A O 1
ATOM 807 N N . PRO A 1 102 ? -19.278 13.538 7.033 1.00 92.44 102 PRO A N 1
ATOM 808 C CA . PRO A 1 102 ? -20.541 13.241 6.353 1.00 92.44 102 PRO A CA 1
ATOM 809 C C . PRO A 1 102 ? -20.724 13.980 5.023 1.00 92.44 102 PRO A C 1
ATOM 811 O O . PRO A 1 102 ? -21.263 13.421 4.070 1.00 92.44 102 PRO A O 1
ATOM 814 N N . ARG A 1 103 ? -20.246 15.229 4.937 1.00 94.50 103 ARG A N 1
ATOM 815 C CA . ARG A 1 103 ? -20.282 16.003 3.689 1.00 94.50 103 ARG A CA 1
ATOM 816 C C . ARG A 1 103 ? -19.472 15.327 2.583 1.00 94.50 103 ARG A C 1
ATOM 818 O O . ARG A 1 103 ? -19.930 15.312 1.451 1.00 94.50 103 ARG A O 1
ATOM 825 N N . ASP A 1 104 ? -18.327 14.731 2.923 1.00 95.19 104 ASP A N 1
ATOM 826 C CA . ASP A 1 104 ? -17.435 14.100 1.953 1.00 95.19 104 ASP A CA 1
ATOM 827 C C . ASP A 1 104 ? -18.122 12.861 1.364 1.00 95.19 104 ASP A C 1
ATOM 829 O O . ASP A 1 104 ? -18.075 12.645 0.158 1.00 95.19 104 ASP A O 1
ATOM 833 N N . VAL A 1 105 ? -18.849 12.101 2.197 1.00 92.88 105 VAL A N 1
ATOM 834 C CA . VAL A 1 105 ? -19.706 10.988 1.750 1.00 92.88 105 VAL A CA 1
ATOM 835 C C . VAL A 1 105 ? -20.778 11.472 0.769 1.00 92.88 105 VAL A C 1
ATOM 837 O O . VAL A 1 105 ? -21.018 10.811 -0.237 1.00 92.88 105 VAL A O 1
ATOM 840 N N . ALA A 1 106 ? -21.410 12.615 1.046 1.00 92.06 106 ALA A N 1
ATOM 841 C CA . ALA A 1 106 ? -22.487 13.156 0.219 1.00 92.06 106 ALA A CA 1
ATOM 842 C C . ALA A 1 106 ? -22.003 13.764 -1.110 1.00 92.06 106 ALA A C 1
ATOM 844 O O . ALA A 1 106 ? -22.729 13.715 -2.100 1.00 92.06 106 ALA A O 1
ATOM 845 N N . THR A 1 107 ? -20.804 14.355 -1.141 1.00 93.38 107 THR A N 1
ATOM 846 C CA . THR A 1 107 ? -20.246 15.012 -2.338 1.00 93.38 107 THR A CA 1
ATOM 847 C C . THR A 1 107 ? -19.362 14.104 -3.183 1.00 93.38 107 THR A C 1
ATOM 849 O O . THR A 1 107 ? -18.991 14.476 -4.294 1.00 93.38 107 THR A O 1
ATOM 852 N N . SER A 1 108 ? -18.980 12.946 -2.652 1.00 92.19 108 SER A N 1
ATOM 853 C CA . SER A 1 108 ? -18.121 11.991 -3.338 1.00 92.19 108 SER A CA 1
ATOM 854 C C . SER A 1 108 ? -18.794 11.438 -4.594 1.00 92.19 108 SER A C 1
ATOM 856 O O . SER A 1 108 ? -19.915 10.930 -4.551 1.00 92.19 108 SER A O 1
ATOM 858 N N . VAL A 1 109 ? -18.084 11.515 -5.721 1.00 86.69 109 VAL A N 1
ATOM 859 C CA . VAL A 1 109 ? -18.566 11.023 -7.021 1.00 86.69 109 VAL A CA 1
ATOM 860 C C . VAL A 1 109 ? -18.235 9.538 -7.179 1.00 86.69 109 VAL A C 1
ATOM 862 O O . VAL A 1 109 ? -18.920 8.804 -7.889 1.00 86.69 109 VAL A O 1
ATOM 865 N N . GLY A 1 110 ? -17.188 9.068 -6.493 1.00 85.88 110 GLY A N 1
ATOM 866 C CA . GLY A 1 110 ? -16.815 7.657 -6.455 1.00 85.88 110 GLY A CA 1
ATOM 867 C C . GLY A 1 110 ? -16.204 7.115 -7.745 1.00 85.88 110 GLY A C 1
ATOM 868 O O . GLY A 1 110 ? -16.081 5.895 -7.858 1.00 85.88 110 GLY A O 1
ATOM 869 N N . THR A 1 111 ? -15.803 7.994 -8.671 1.00 89.31 111 THR A N 1
ATOM 870 C CA . THR A 1 111 ? -15.109 7.674 -9.934 1.00 89.31 111 THR A CA 1
ATOM 871 C C . THR A 1 111 ? -13.613 7.430 -9.761 1.00 89.31 111 THR A C 1
ATOM 873 O O . THR A 1 111 ? -12.975 6.875 -10.648 1.00 89.31 111 THR A O 1
ATOM 876 N N . VAL A 1 112 ? -13.043 7.863 -8.638 1.00 92.81 112 VAL A N 1
ATOM 877 C CA . VAL A 1 112 ? -11.643 7.636 -8.263 1.00 92.81 112 VAL A CA 1
ATOM 878 C C . VAL A 1 112 ? -11.579 6.795 -6.981 1.00 92.81 112 VAL A C 1
ATOM 880 O O . VAL A 1 112 ? -12.596 6.672 -6.281 1.00 92.81 112 VAL A O 1
ATOM 883 N N . PRO A 1 113 ? -10.417 6.199 -6.651 1.00 94.81 113 PRO A N 1
ATOM 884 C CA . PRO A 1 113 ? -10.226 5.515 -5.379 1.00 94.81 113 PRO A CA 1
ATOM 885 C C . PRO A 1 113 ? -10.599 6.404 -4.190 1.00 94.81 113 PRO A C 1
ATOM 887 O O . PRO A 1 113 ? -10.297 7.597 -4.179 1.00 94.81 113 PRO A O 1
ATOM 890 N N . GLN A 1 114 ? -11.248 5.820 -3.184 1.00 96.44 114 GLN A N 1
ATOM 891 C CA . GLN A 1 114 ? -11.583 6.518 -1.941 1.00 96.44 114 GLN A CA 1
ATOM 892 C C . GLN A 1 114 ? -10.702 6.028 -0.803 1.00 96.44 114 GLN A C 1
ATOM 894 O O . GLN A 1 114 ? -10.641 4.823 -0.559 1.00 96.44 114 GLN A O 1
ATOM 899 N N . VAL A 1 115 ? -10.100 6.961 -0.071 1.00 97.31 115 VAL A N 1
ATOM 900 C CA . VAL A 1 115 ? -9.430 6.700 1.205 1.00 97.31 115 VAL A CA 1
ATOM 901 C C . VAL A 1 115 ? -10.375 7.144 2.315 1.00 97.31 115 VAL A C 1
ATOM 903 O O . VAL A 1 115 ? -10.619 8.334 2.511 1.00 97.31 115 VAL A O 1
ATOM 906 N N . VAL A 1 116 ? -10.961 6.168 3.000 1.00 96.81 116 VAL A N 1
ATOM 907 C CA . VAL A 1 116 ? -12.014 6.352 3.994 1.00 96.81 116 VAL A CA 1
ATOM 908 C C . VAL A 1 116 ? -11.421 6.239 5.395 1.00 96.81 116 VAL A C 1
ATOM 910 O O . VAL A 1 116 ? -10.982 5.169 5.822 1.00 96.81 116 VAL A O 1
ATOM 913 N N . LYS A 1 117 ? -11.432 7.358 6.118 1.00 96.00 117 LYS A N 1
ATOM 914 C CA . LYS A 1 117 ? -10.869 7.513 7.463 1.00 96.00 117 LYS A CA 1
ATOM 915 C C . LYS A 1 117 ? -11.914 7.131 8.500 1.00 96.00 117 LYS A C 1
ATOM 917 O O . LYS A 1 117 ? -12.618 7.973 9.049 1.00 96.00 117 LYS A O 1
ATOM 922 N N . TYR A 1 118 ? -12.073 5.829 8.710 1.00 93.38 118 TYR A N 1
ATOM 923 C CA . TYR A 1 118 ? -13.214 5.270 9.429 1.00 93.38 118 TYR A CA 1
ATOM 924 C C . TYR A 1 118 ? -13.290 5.739 10.889 1.00 93.38 118 TYR A C 1
ATOM 926 O O . TYR A 1 118 ? -14.379 6.055 11.362 1.00 93.38 118 TYR A O 1
ATOM 934 N N . HIS A 1 119 ? -12.148 5.845 11.574 1.00 91.19 119 HIS A N 1
ATOM 935 C CA . HIS A 1 119 ? -12.046 6.367 12.947 1.00 91.19 119 HIS A CA 1
ATOM 936 C C . HIS A 1 119 ? -11.705 7.862 13.019 1.00 91.19 119 HIS A C 1
ATOM 938 O O . HIS A 1 119 ? -11.367 8.367 14.085 1.00 91.19 119 HIS A O 1
ATOM 944 N N . GLY A 1 120 ? -11.824 8.573 11.899 1.00 92.81 120 GLY A N 1
ATOM 945 C CA . GLY A 1 120 ? -11.508 9.990 11.815 1.00 92.81 120 GLY A CA 1
ATOM 946 C C . GLY A 1 120 ? -10.064 10.268 11.415 1.00 92.81 120 GLY A C 1
ATOM 947 O O . GLY A 1 120 ? -9.306 9.386 11.004 1.00 92.81 120 GLY A O 1
ATOM 948 N N . ASP A 1 121 ? -9.704 11.541 11.497 1.00 94.19 121 ASP A N 1
ATOM 949 C CA . ASP A 1 121 ? -8.454 12.087 10.982 1.00 94.19 121 ASP A CA 1
ATOM 950 C C . ASP A 1 121 ? -7.919 13.171 11.919 1.00 94.19 121 ASP A C 1
ATOM 952 O O . ASP A 1 121 ? -8.700 13.953 12.462 1.00 94.19 121 ASP A O 1
ATOM 956 N N . LEU A 1 122 ? -6.596 13.254 12.091 1.00 91.06 122 LEU A N 1
ATOM 957 C CA . LEU A 1 122 ? -5.977 14.242 12.988 1.00 91.06 122 LEU A CA 1
ATOM 958 C C . LEU A 1 122 ? -6.262 15.696 12.591 1.00 91.06 122 LEU A C 1
ATOM 960 O O . LEU A 1 122 ? -6.184 16.575 13.441 1.00 91.06 122 LEU A O 1
ATOM 964 N N . GLN A 1 123 ? -6.603 15.961 11.329 1.00 89.19 123 GLN A N 1
ATOM 965 C CA . GLN A 1 123 ? -7.002 17.289 10.855 1.00 89.19 123 GLN A CA 1
ATOM 966 C C . GLN A 1 123 ? -8.418 17.682 11.305 1.00 89.19 123 GLN A C 1
ATOM 968 O O . GLN A 1 123 ? -8.770 18.858 11.243 1.00 89.19 123 GLN A O 1
ATOM 973 N N . TYR A 1 124 ? -9.235 16.715 11.736 1.00 90.56 124 TYR A N 1
ATOM 974 C CA . TYR A 1 124 ? -10.632 16.904 12.120 1.00 90.56 124 TYR A CA 1
ATOM 975 C C . TYR A 1 124 ? -10.884 16.280 13.492 1.00 90.56 124 TYR A C 1
ATOM 977 O O . TYR A 1 124 ? -11.442 15.191 13.607 1.00 90.56 124 TYR A O 1
ATOM 985 N N . GLU A 1 125 ? -10.481 16.991 14.540 1.00 87.56 125 GLU A N 1
ATOM 986 C CA . GLU A 1 125 ? -10.488 16.514 15.928 1.00 87.56 125 GLU A CA 1
ATOM 987 C C . GLU A 1 125 ? -11.818 15.898 16.383 1.00 87.56 125 GLU A C 1
ATOM 989 O O . GLU A 1 125 ? -11.822 14.843 17.010 1.00 87.56 125 GLU A O 1
ATOM 994 N N . GLU A 1 126 ? -12.951 16.494 16.004 1.00 87.31 126 GLU A N 1
ATOM 995 C CA . GLU A 1 126 ? -14.286 16.002 16.380 1.00 87.31 126 GLU A CA 1
ATOM 996 C C . GLU A 1 126 ? -14.659 14.651 15.750 1.00 87.31 126 GLU A C 1
ATOM 998 O O . GLU A 1 126 ? -15.640 14.025 16.145 1.00 87.31 126 GLU A O 1
ATOM 1003 N N . THR A 1 127 ? -13.889 14.182 14.767 1.00 90.88 127 THR A N 1
ATOM 1004 C CA . THR A 1 127 ? -14.111 12.881 14.119 1.00 90.88 127 THR A CA 1
ATOM 1005 C C . THR A 1 127 ? -13.362 11.737 14.796 1.00 90.88 127 THR A C 1
ATOM 1007 O O . THR A 1 127 ? -13.611 10.579 14.464 1.00 90.88 127 THR A O 1
ATOM 1010 N N . LEU A 1 128 ? -12.439 12.045 15.714 1.00 92.19 128 LEU A N 1
ATOM 1011 C CA . LEU A 1 128 ? -11.516 11.075 16.293 1.00 92.19 128 LEU A CA 1
ATOM 1012 C C . LEU A 1 128 ? -12.217 10.116 17.261 1.00 92.19 128 LEU A C 1
ATOM 1014 O O . LEU A 1 128 ? -12.855 10.526 18.229 1.00 92.19 128 LEU A O 1
ATOM 1018 N N . VAL A 1 129 ? -12.019 8.819 17.037 1.00 90.88 129 VAL A N 1
ATOM 1019 C CA . VAL A 1 129 ? -12.574 7.738 17.865 1.00 90.88 129 VAL A CA 1
ATOM 1020 C C . VAL A 1 129 ? -11.479 7.190 18.782 1.00 90.88 129 VAL A C 1
ATOM 1022 O O . VAL A 1 129 ? -10.832 6.189 18.478 1.00 90.88 129 VAL A O 1
ATOM 1025 N N . LEU A 1 130 ? -11.221 7.887 19.890 1.00 89.00 130 LEU A N 1
ATOM 1026 C CA . LEU A 1 130 ? -10.086 7.610 20.786 1.00 89.00 130 LEU A CA 1
ATOM 1027 C C . LEU A 1 130 ? -10.487 7.223 22.211 1.00 89.00 130 LEU A C 1
ATOM 1029 O O . LEU A 1 130 ? -9.737 6.518 22.881 1.00 89.00 130 LEU A O 1
ATOM 1033 N N . THR A 1 131 ? -11.637 7.695 22.681 1.00 91.06 131 THR A N 1
ATOM 1034 C CA . THR A 1 131 ? -12.096 7.517 24.062 1.00 91.06 131 THR A CA 1
ATOM 1035 C C . THR A 1 131 ? -13.075 6.352 24.177 1.00 91.06 131 THR A C 1
ATOM 1037 O O . THR A 1 131 ? -13.706 5.965 23.189 1.00 91.06 131 THR A O 1
ATOM 1040 N N . GLU A 1 132 ? -13.247 5.803 25.378 1.00 92.06 132 GLU A N 1
ATOM 1041 C CA . GLU A 1 132 ? -14.215 4.730 25.633 1.00 92.06 132 GLU A CA 1
ATOM 1042 C C . GLU A 1 132 ? -15.640 5.133 25.201 1.00 92.06 132 GLU A C 1
ATOM 1044 O O . GLU A 1 132 ? -16.307 4.391 24.474 1.00 92.06 132 GLU A O 1
ATOM 1049 N N . SER A 1 133 ? -16.076 6.348 25.547 1.00 92.62 133 SER A N 1
ATOM 1050 C CA . SER A 1 133 ? -17.384 6.884 25.147 1.00 92.62 133 SER A CA 1
ATOM 1051 C C . SER A 1 133 ? -17.545 7.003 23.626 1.00 92.62 133 SER A C 1
ATOM 1053 O O . SER A 1 133 ? -18.602 6.658 23.084 1.00 92.62 133 SER A O 1
ATOM 1055 N N . SER A 1 134 ? -16.496 7.426 22.910 1.00 90.88 134 SER A N 1
ATOM 1056 C CA . SER A 1 134 ? -16.517 7.520 21.445 1.00 90.88 134 SER A CA 1
ATOM 1057 C C . SER A 1 134 ? -16.651 6.144 20.781 1.00 90.88 134 SER A C 1
ATOM 1059 O O . SER A 1 134 ? -17.418 5.995 19.830 1.00 90.88 134 SER A O 1
ATOM 1061 N N . TYR A 1 135 ? -15.990 5.113 21.323 1.00 89.62 135 TYR A N 1
ATOM 1062 C CA . TYR A 1 135 ? -16.139 3.734 20.854 1.00 89.62 135 TYR A CA 1
ATOM 1063 C C . TYR A 1 135 ? -17.553 3.207 21.090 1.00 89.62 135 TYR A C 1
ATOM 1065 O O . TYR A 1 135 ? -18.131 2.610 20.185 1.00 89.62 135 TYR A O 1
ATOM 1073 N N . TYR A 1 136 ? -18.142 3.458 22.262 1.00 90.06 136 TYR A N 1
ATOM 1074 C CA . TYR A 1 136 ? -19.519 3.040 22.528 1.00 90.06 136 TYR A CA 1
ATOM 1075 C C . TYR A 1 136 ? -20.531 3.736 21.624 1.00 90.06 136 TYR A C 1
ATOM 1077 O O . TYR A 1 136 ? -21.426 3.073 21.112 1.00 90.06 136 TYR A O 1
ATOM 1085 N N . THR A 1 137 ? -20.346 5.026 21.348 1.00 89.06 137 THR A N 1
ATOM 1086 C CA . THR A 1 137 ? -21.208 5.775 20.417 1.00 89.06 137 THR A CA 1
ATOM 1087 C C . THR A 1 137 ? -21.207 5.140 19.024 1.00 89.06 137 THR A C 1
ATOM 1089 O O . THR A 1 137 ? -22.230 5.075 18.348 1.00 89.06 137 THR A O 1
ATOM 1092 N N . ARG A 1 138 ? -20.069 4.587 18.589 1.00 87.69 138 ARG A N 1
ATOM 1093 C CA . ARG A 1 138 ? -19.988 3.878 17.306 1.00 87.69 138 ARG A CA 1
ATOM 1094 C C . ARG A 1 138 ? -20.732 2.550 17.267 1.00 87.69 138 ARG A C 1
ATOM 1096 O O . ARG A 1 138 ? -21.020 2.076 16.172 1.00 87.69 138 ARG A O 1
ATOM 1103 N N . LEU A 1 139 ? -21.071 1.944 18.402 1.00 87.25 139 LEU A N 1
ATOM 1104 C CA . LEU A 1 139 ? -21.817 0.680 18.420 1.00 87.25 139 LEU A CA 1
ATOM 1105 C C . LEU A 1 139 ? -23.281 0.838 17.986 1.00 87.25 139 LEU A C 1
ATOM 1107 O O . LEU A 1 139 ? -23.911 -0.165 17.628 1.00 87.25 139 LEU A O 1
ATOM 1111 N N . ASP A 1 140 ? -23.792 2.070 17.935 1.00 85.81 140 ASP A N 1
ATOM 1112 C CA . ASP A 1 140 ? -25.109 2.371 17.370 1.00 85.81 140 ASP A CA 1
ATOM 1113 C C . ASP A 1 140 ? -25.162 2.000 15.878 1.00 85.81 140 ASP A C 1
ATOM 1115 O O . ASP A 1 140 ? -26.154 1.444 15.397 1.00 85.81 140 ASP A O 1
ATOM 1119 N N . LEU A 1 141 ? -24.041 2.159 15.160 1.00 83.38 141 LEU A N 1
ATOM 1120 C CA . LEU A 1 141 ? -23.887 1.823 13.739 1.00 83.38 141 LEU A CA 1
ATOM 1121 C C . LEU A 1 141 ? -24.826 2.593 12.799 1.00 83.38 141 LEU A C 1
ATOM 1123 O O . LEU A 1 141 ? -25.227 2.078 11.745 1.00 83.38 141 LEU A O 1
ATOM 1127 N N . GLU A 1 142 ? -25.158 3.823 13.185 1.00 86.62 142 GLU A N 1
ATOM 1128 C CA . GLU A 1 142 ? -26.041 4.733 12.451 1.00 86.62 142 GLU A CA 1
ATOM 1129 C C . GLU A 1 142 ? -25.306 5.947 11.869 1.00 86.62 142 GLU A C 1
ATOM 1131 O O . GLU A 1 142 ? -25.911 6.740 11.144 1.00 86.62 142 GLU A O 1
ATOM 1136 N N . SER A 1 143 ? -24.000 6.102 12.127 1.00 88.19 143 SER A N 1
ATOM 1137 C CA . SER A 1 143 ? -23.264 7.220 11.540 1.00 88.19 143 SER A CA 1
ATOM 1138 C C . SER A 1 143 ? -23.194 7.079 10.010 1.00 88.19 143 SER A C 1
ATOM 1140 O O . SER A 1 143 ? -23.184 5.960 9.481 1.00 88.19 143 SER A O 1
ATOM 1142 N N . PRO A 1 144 ? -23.072 8.191 9.259 1.00 90.12 144 PRO A N 1
ATOM 1143 C CA . PRO A 1 144 ? -22.890 8.143 7.807 1.00 90.12 144 PRO A CA 1
ATOM 1144 C C . PRO A 1 144 ? -21.730 7.236 7.370 1.00 90.12 144 PRO A C 1
ATOM 1146 O O . PRO A 1 144 ? -21.816 6.569 6.339 1.00 90.12 144 PRO A O 1
ATOM 1149 N N . MET A 1 145 ? -20.672 7.161 8.183 1.00 91.00 145 MET A N 1
ATOM 1150 C CA . MET A 1 145 ? -19.519 6.296 7.937 1.00 91.00 145 MET A CA 1
ATOM 1151 C C . MET A 1 145 ? -19.843 4.816 8.159 1.00 91.00 145 MET A C 1
ATOM 1153 O O . MET A 1 145 ? -19.404 3.985 7.366 1.00 91.00 145 MET A O 1
ATOM 1157 N N . ASP A 1 146 ? -20.640 4.479 9.178 1.00 90.81 146 ASP A N 1
ATOM 1158 C CA . ASP A 1 146 ? -21.095 3.101 9.422 1.00 90.81 146 ASP A CA 1
ATOM 1159 C C . ASP A 1 146 ? -21.998 2.614 8.287 1.00 90.81 146 ASP A C 1
ATOM 1161 O O . ASP A 1 146 ? -21.830 1.504 7.779 1.00 90.81 146 ASP A O 1
ATOM 1165 N N . LEU A 1 147 ? -22.939 3.459 7.853 1.00 90.88 147 LEU A N 1
ATOM 1166 C CA . LEU A 1 147 ? -23.851 3.152 6.753 1.00 90.88 147 LEU A CA 1
ATOM 1167 C C . LEU A 1 147 ? -23.093 2.970 5.437 1.00 90.88 147 LEU A C 1
ATOM 1169 O O . LEU A 1 147 ? -23.325 1.987 4.730 1.00 90.88 147 LEU A O 1
ATOM 1173 N N . LYS A 1 148 ? -22.148 3.870 5.137 1.00 92.31 148 LYS A N 1
ATOM 1174 C CA . LYS A 1 148 ? -21.278 3.752 3.965 1.00 92.31 148 LYS A CA 1
ATOM 1175 C C . LYS A 1 148 ? -20.454 2.465 4.010 1.00 92.31 148 LYS A C 1
ATOM 1177 O O . LYS A 1 148 ? -20.444 1.728 3.027 1.00 92.31 148 LYS A O 1
ATOM 1182 N N . PHE A 1 149 ? -19.795 2.179 5.135 1.00 91.56 149 PHE A N 1
ATOM 1183 C CA . PHE A 1 149 ? -18.962 0.986 5.266 1.00 91.56 149 PHE A CA 1
ATOM 1184 C C . PHE A 1 149 ? -19.796 -0.282 5.076 1.00 91.56 149 PHE A C 1
ATOM 1186 O O . PHE A 1 149 ? -19.458 -1.120 4.246 1.00 91.56 149 PHE A O 1
ATOM 1193 N N . ARG A 1 150 ? -20.955 -0.383 5.736 1.00 90.19 150 ARG A N 1
ATOM 1194 C CA . ARG A 1 150 ? -21.895 -1.502 5.553 1.00 90.19 150 ARG A CA 1
ATOM 1195 C C . ARG A 1 150 ? -22.344 -1.664 4.101 1.00 90.19 150 ARG A C 1
ATOM 1197 O O . ARG A 1 150 ? -22.377 -2.789 3.609 1.00 90.19 150 ARG A O 1
ATOM 1204 N N . ALA A 1 151 ? -22.678 -0.568 3.420 1.00 90.50 151 ALA A N 1
ATOM 1205 C CA . ALA A 1 151 ? -23.076 -0.601 2.016 1.00 90.50 151 ALA A CA 1
ATOM 1206 C C . ALA A 1 151 ? -21.938 -1.091 1.106 1.00 90.50 151 ALA A C 1
ATOM 1208 O O . ALA A 1 151 ? -22.171 -1.913 0.222 1.00 90.50 151 ALA A O 1
ATOM 1209 N N . ASP A 1 152 ? -20.704 -0.636 1.346 1.00 91.81 152 ASP A N 1
ATOM 1210 C CA . ASP A 1 152 ? -19.540 -1.067 0.571 1.00 91.81 152 ASP A CA 1
ATOM 1211 C C . ASP A 1 152 ? -19.205 -2.551 0.805 1.00 91.81 152 ASP A C 1
ATOM 1213 O O . ASP A 1 152 ? -18.830 -3.230 -0.154 1.00 91.81 152 ASP A O 1
ATOM 1217 N N . LEU A 1 153 ? -19.401 -3.059 2.030 1.00 89.44 153 LEU A N 1
ATOM 1218 C CA . LEU A 1 153 ? -19.146 -4.451 2.417 1.00 89.44 153 LEU A CA 1
ATOM 1219 C C . LEU A 1 153 ? -20.146 -5.469 1.841 1.00 89.44 153 LEU A C 1
ATOM 1221 O O . LEU A 1 153 ? -19.764 -6.609 1.598 1.00 89.44 153 LEU A O 1
ATOM 1225 N N . LEU A 1 154 ? -21.418 -5.101 1.636 1.00 86.69 154 LEU A N 1
ATOM 1226 C CA . LEU A 1 154 ? -22.479 -6.058 1.260 1.00 86.69 154 LEU A CA 1
ATOM 1227 C C . LEU A 1 154 ? -22.235 -6.781 -0.073 1.00 86.69 154 LEU A C 1
ATOM 1229 O O . LEU A 1 154 ? -22.749 -7.877 -0.269 1.00 86.69 154 LEU A O 1
ATOM 1233 N N . GLY A 1 155 ? -21.481 -6.176 -0.990 1.00 81.81 155 GLY A N 1
ATOM 1234 C CA . GLY A 1 155 ? -21.257 -6.715 -2.335 1.00 81.81 155 GLY A CA 1
ATOM 1235 C C . GLY A 1 155 ? -19.7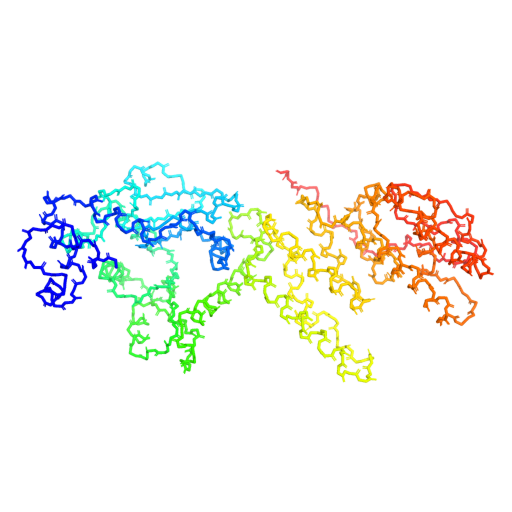92 -6.870 -2.720 1.00 81.81 155 GLY A C 1
ATOM 1236 O O . GLY A 1 155 ? -19.502 -7.036 -3.903 1.00 81.81 155 GLY A O 1
ATOM 1237 N N . ARG A 1 156 ? -18.853 -6.748 -1.774 1.00 89.19 156 ARG A N 1
ATOM 1238 C CA . ARG A 1 156 ? -17.417 -6.732 -2.083 1.00 89.19 156 ARG A CA 1
ATOM 1239 C C . ARG A 1 156 ? -16.625 -7.640 -1.161 1.00 89.19 156 ARG A C 1
ATOM 1241 O O . ARG A 1 156 ? -16.880 -7.712 0.035 1.00 89.19 156 ARG A O 1
ATOM 1248 N N . ALA A 1 157 ? -15.615 -8.280 -1.741 1.00 90.75 157 ALA A N 1
ATOM 1249 C CA . ALA A 1 157 ? -14.554 -8.907 -0.974 1.00 90.75 157 ALA A CA 1
ATOM 1250 C C . ALA A 1 157 ? -13.722 -7.830 -0.267 1.00 90.75 157 ALA A C 1
ATOM 1252 O O . ALA A 1 157 ? -13.478 -6.752 -0.815 1.00 90.75 157 ALA A O 1
ATOM 1253 N N . VAL A 1 158 ? -13.269 -8.142 0.942 1.00 92.75 158 VAL A N 1
ATOM 1254 C CA . VAL A 1 158 ? -12.420 -7.271 1.759 1.00 92.75 158 VAL A CA 1
ATOM 1255 C C . VAL A 1 158 ? -11.102 -7.968 2.014 1.00 92.75 158 VAL A C 1
ATOM 1257 O O . VAL A 1 158 ? -11.085 -9.153 2.332 1.00 92.75 158 VAL A O 1
ATOM 1260 N N . LEU A 1 159 ? -10.009 -7.220 1.930 1.00 94.06 159 LEU A N 1
ATOM 1261 C CA . LEU A 1 159 ? -8.695 -7.653 2.381 1.00 94.06 159 LEU A CA 1
ATOM 1262 C C . LEU A 1 159 ? -8.314 -6.839 3.623 1.00 94.06 159 LEU A C 1
ATOM 1264 O O . LEU A 1 159 ? -8.053 -5.642 3.531 1.00 94.06 159 LEU A O 1
ATOM 1268 N N . PHE A 1 160 ? -8.304 -7.481 4.787 1.00 92.69 160 PHE A N 1
ATOM 1269 C CA . PHE A 1 160 ? -7.874 -6.879 6.047 1.00 92.69 160 PHE A CA 1
ATOM 1270 C C . PHE A 1 160 ? -6.347 -6.985 6.178 1.00 92.69 160 PHE A C 1
ATOM 1272 O O . PHE A 1 160 ? -5.804 -8.090 6.213 1.00 92.69 160 PHE A O 1
ATOM 1279 N N . ILE A 1 161 ? -5.658 -5.841 6.268 1.00 90.50 161 ILE A N 1
ATOM 1280 C CA . ILE A 1 161 ? -4.191 -5.735 6.380 1.00 90.50 161 ILE A CA 1
ATOM 1281 C C . ILE A 1 161 ? -3.842 -4.945 7.640 1.00 90.50 161 ILE A C 1
ATOM 1283 O O . ILE A 1 161 ? -4.465 -3.924 7.915 1.00 90.50 161 ILE A O 1
ATOM 1287 N N . GLY A 1 162 ? -2.850 -5.411 8.408 1.00 80.19 162 GLY A N 1
ATOM 1288 C CA . GLY A 1 162 ? -2.440 -4.741 9.651 1.00 80.19 162 GLY A CA 1
ATOM 1289 C C . GLY A 1 162 ? -3.534 -4.736 10.723 1.00 80.19 162 GLY A C 1
ATOM 1290 O O . GLY A 1 162 ? -3.494 -3.939 11.655 1.00 80.19 162 GLY A O 1
ATOM 1291 N N . TYR A 1 163 ? -4.520 -5.622 10.584 1.00 76.56 163 TYR A N 1
ATOM 1292 C CA . TYR A 1 163 ? -5.732 -5.634 11.381 1.00 76.56 163 TYR A CA 1
ATOM 1293 C C . TYR A 1 163 ? -5.903 -6.997 12.047 1.00 76.56 163 TYR A C 1
ATOM 1295 O O . TYR A 1 163 ? -5.995 -8.024 11.380 1.00 76.56 163 TYR A O 1
ATOM 1303 N N . SER A 1 164 ? -5.961 -7.015 13.376 1.00 63.94 164 SER A N 1
ATOM 1304 C CA . SER A 1 164 ? -6.074 -8.245 14.171 1.00 63.94 164 SER A CA 1
ATOM 1305 C C . SER A 1 164 ? -7.518 -8.703 14.394 1.00 63.94 164 SER A C 1
ATOM 1307 O O . SER A 1 164 ? -7.756 -9.586 15.214 1.00 63.94 164 SER A O 1
ATOM 1309 N N . PHE A 1 165 ? -8.498 -8.085 13.718 1.00 71.62 165 PHE A N 1
ATOM 1310 C CA . PHE A 1 165 ? -9.931 -8.309 13.964 1.00 71.62 165 PHE A CA 1
ATOM 1311 C C . PHE A 1 165 ? -10.344 -8.089 15.433 1.00 71.62 165 PHE A C 1
ATOM 1313 O O . PHE A 1 165 ? -11.375 -8.587 15.896 1.00 71.62 165 PHE A O 1
ATOM 1320 N N . SER A 1 166 ? -9.540 -7.319 16.176 1.00 71.62 166 SER A N 1
ATOM 1321 C CA . SER A 1 166 ? -9.725 -7.030 17.598 1.00 71.62 166 SER A CA 1
ATOM 1322 C C . SER A 1 166 ? -10.689 -5.869 17.861 1.00 71.62 166 SER A C 1
ATOM 1324 O O . SER A 1 166 ? -11.272 -5.822 18.948 1.00 71.62 166 SER A O 1
ATOM 1326 N N . ASP A 1 167 ? -10.915 -4.991 16.884 1.00 80.88 167 ASP A N 1
ATOM 1327 C CA . ASP A 1 167 ? -11.827 -3.860 17.027 1.00 80.88 167 ASP A CA 1
ATOM 1328 C C . ASP A 1 167 ? -13.291 -4.328 16.973 1.00 80.88 167 ASP A C 1
ATOM 1330 O O . ASP A 1 167 ? -13.766 -4.980 16.034 1.00 80.88 167 ASP A O 1
ATOM 1334 N N . ILE A 1 168 ? -14.000 -4.016 18.057 1.00 83.00 168 ILE A N 1
ATOM 1335 C CA . ILE A 1 168 ? -15.386 -4.403 18.276 1.00 83.00 168 ILE A CA 1
ATOM 1336 C C . ILE A 1 168 ? -16.335 -3.766 17.257 1.00 83.00 168 ILE A C 1
ATOM 1338 O O . ILE A 1 168 ? -17.268 -4.444 16.830 1.00 83.00 168 ILE A O 1
ATOM 1342 N N . ASN A 1 169 ? -16.084 -2.536 16.802 1.00 83.88 169 ASN A N 1
ATOM 1343 C CA . ASN A 1 169 ? -16.957 -1.825 15.867 1.00 83.88 169 ASN A CA 1
ATOM 1344 C C . ASN A 1 169 ? -17.048 -2.591 14.544 1.00 83.88 169 ASN A C 1
ATOM 1346 O O . ASN A 1 169 ? -18.136 -2.917 14.067 1.00 83.88 169 ASN A O 1
ATOM 1350 N N . ILE A 1 170 ? -15.893 -2.973 13.996 1.00 85.69 170 ILE A N 1
ATOM 1351 C CA . ILE A 1 170 ? -15.806 -3.755 12.760 1.00 85.69 170 ILE A CA 1
ATOM 1352 C C . ILE A 1 170 ? -16.390 -5.157 12.955 1.00 85.69 170 ILE A C 1
ATOM 1354 O O . ILE A 1 170 ? -17.123 -5.631 12.087 1.00 85.69 170 ILE A O 1
ATOM 1358 N N . ARG A 1 171 ? -16.133 -5.822 14.093 1.00 87.81 171 ARG A N 1
ATOM 1359 C CA . ARG A 1 171 ? -16.718 -7.147 14.374 1.00 87.81 171 ARG A CA 1
ATOM 1360 C C . ARG A 1 171 ? -18.239 -7.112 14.432 1.00 87.81 171 ARG A C 1
ATOM 1362 O O . ARG A 1 171 ? -18.885 -8.002 13.883 1.00 87.81 171 ARG A O 1
ATOM 1369 N N . VAL A 1 172 ? -18.817 -6.106 15.089 1.00 89.88 172 VAL A N 1
ATOM 1370 C CA . VAL A 1 172 ? -20.274 -5.955 15.185 1.00 89.88 172 VAL A CA 1
ATOM 1371 C C . VAL A 1 172 ? -20.862 -5.655 13.807 1.00 89.88 172 VAL A C 1
ATOM 1373 O O . VAL A 1 172 ? -21.876 -6.253 13.446 1.00 89.88 172 VAL A O 1
ATOM 1376 N N . ILE A 1 173 ? -20.213 -4.809 13.001 1.00 90.12 173 ILE A N 1
ATOM 1377 C CA . ILE A 1 173 ? -20.617 -4.574 11.607 1.00 90.12 173 ILE A CA 1
ATOM 1378 C C . ILE A 1 173 ? -20.595 -5.867 10.801 1.00 90.12 173 ILE A C 1
ATOM 1380 O O . ILE A 1 173 ? -21.585 -6.192 10.148 1.00 90.12 173 ILE A O 1
ATOM 1384 N N . TRP A 1 174 ? -19.501 -6.622 10.880 1.00 90.25 174 TRP A N 1
ATOM 1385 C CA . TRP A 1 174 ? -19.342 -7.885 10.168 1.00 90.25 174 TRP A CA 1
ATOM 1386 C C . TRP A 1 174 ? -20.398 -8.913 10.587 1.00 90.25 174 TRP A C 1
ATOM 1388 O O . TRP A 1 174 ? -21.013 -9.576 9.754 1.00 90.25 174 TRP A O 1
ATOM 1398 N N . PHE A 1 175 ? -20.679 -9.001 11.887 1.00 90.38 175 PHE A N 1
ATOM 1399 C CA . PHE A 1 175 ? -21.738 -9.849 12.421 1.00 90.38 175 PHE A CA 1
ATOM 1400 C C . PHE A 1 175 ? -23.124 -9.444 11.899 1.00 90.38 175 PHE A C 1
ATOM 1402 O O . PHE A 1 175 ? -23.870 -10.303 11.423 1.00 90.38 175 PHE A O 1
ATOM 1409 N N . LYS A 1 176 ? -23.467 -8.146 11.927 1.00 90.00 176 LYS A N 1
ATOM 1410 C CA . LYS A 1 176 ? -24.734 -7.640 11.367 1.00 90.00 176 LYS A CA 1
ATOM 1411 C C . LYS A 1 176 ? -24.825 -7.917 9.861 1.00 90.00 176 LYS A C 1
ATOM 1413 O O . LYS A 1 176 ? -25.881 -8.322 9.388 1.00 90.00 176 LYS A O 1
ATOM 1418 N N . LEU A 1 177 ? -23.729 -7.763 9.122 1.00 89.31 177 LEU A N 1
ATOM 1419 C CA . LEU A 1 177 ? -23.651 -8.071 7.692 1.00 89.31 177 LEU A CA 1
ATOM 1420 C C . LEU A 1 177 ? -23.915 -9.558 7.413 1.00 89.31 177 LEU A C 1
ATOM 1422 O O . LEU A 1 177 ? -24.743 -9.891 6.567 1.00 89.31 177 LEU A O 1
ATOM 1426 N N . ASN A 1 178 ? -23.299 -10.456 8.181 1.00 88.69 178 ASN A N 1
ATOM 1427 C CA . ASN A 1 178 ? -23.551 -11.892 8.073 1.00 88.69 178 ASN A CA 1
ATOM 1428 C C . ASN A 1 178 ? -24.998 -12.274 8.397 1.00 88.69 178 ASN A C 1
ATOM 1430 O O . ASN A 1 178 ? -25.547 -13.165 7.749 1.00 88.69 178 ASN A O 1
ATOM 1434 N N . GLN A 1 179 ? -25.635 -11.592 9.354 1.00 89.88 179 GLN A N 1
ATOM 1435 C CA . GLN A 1 179 ? -27.066 -11.766 9.607 1.00 89.88 179 GLN A CA 1
ATOM 1436 C C . GLN A 1 179 ? -27.927 -11.274 8.440 1.00 89.88 179 GLN A C 1
ATOM 1438 O O . GLN A 1 179 ? -28.879 -11.954 8.070 1.00 89.88 179 GLN A O 1
ATOM 1443 N N . MET A 1 180 ? -27.596 -10.122 7.849 1.00 88.50 180 MET A N 1
ATOM 1444 C CA . MET A 1 180 ? -28.314 -9.584 6.687 1.00 88.50 180 MET A CA 1
ATOM 1445 C C . MET A 1 180 ? -28.215 -10.514 5.473 1.00 88.50 180 MET A C 1
ATOM 1447 O O . MET A 1 180 ? -29.173 -10.635 4.718 1.00 88.50 180 MET A O 1
ATOM 1451 N N . MET A 1 181 ? -27.083 -11.200 5.308 1.00 88.31 181 MET A N 1
ATOM 1452 C CA . MET A 1 181 ? -26.855 -12.152 4.219 1.00 88.31 181 MET A CA 1
ATOM 1453 C C . MET A 1 181 ? -27.205 -13.598 4.588 1.00 88.31 181 MET A C 1
ATOM 1455 O O . MET A 1 181 ? -26.846 -14.504 3.844 1.00 88.31 181 MET A O 1
ATOM 1459 N N . ARG A 1 182 ? -27.879 -13.860 5.719 1.00 89.00 182 ARG A N 1
ATOM 1460 C CA . ARG A 1 182 ? -28.124 -15.231 6.213 1.00 89.00 182 ARG A CA 1
ATOM 1461 C C . ARG A 1 182 ? -28.835 -16.135 5.200 1.00 89.00 182 ARG A C 1
ATOM 1463 O O . ARG A 1 182 ? -28.557 -17.328 5.179 1.00 89.00 182 ARG A O 1
ATOM 1470 N N . ASP A 1 183 ? -29.696 -15.547 4.370 1.00 91.31 183 ASP A N 1
ATOM 1471 C CA . ASP A 1 183 ? -30.513 -16.238 3.369 1.00 91.31 183 ASP A CA 1
ATOM 1472 C C . ASP A 1 183 ? -29.781 -16.401 2.018 1.00 91.31 183 ASP A C 1
ATOM 1474 O O . ASP A 1 183 ? -30.290 -17.052 1.110 1.00 91.31 183 ASP A O 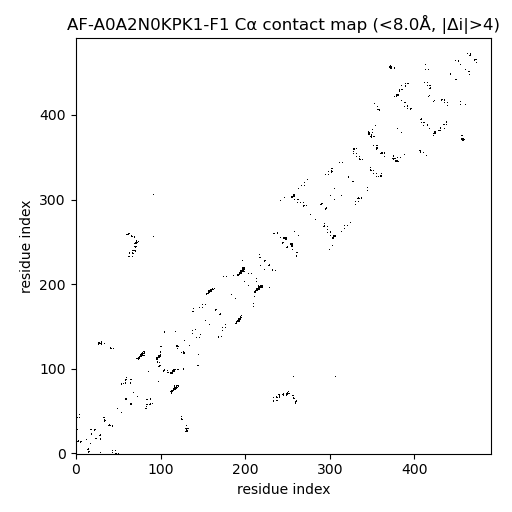1
ATOM 1478 N N . VAL A 1 184 ? -28.574 -15.836 1.883 1.00 89.25 184 VAL A N 1
ATOM 1479 C CA . VAL A 1 184 ? -27.693 -16.001 0.717 1.00 89.25 184 VAL A CA 1
ATOM 1480 C C . VAL A 1 184 ? -26.773 -17.204 0.962 1.00 89.25 184 VAL A C 1
ATOM 1482 O O . VAL A 1 184 ? -26.110 -17.228 2.006 1.00 89.25 184 VAL A O 1
ATOM 1485 N N . PRO A 1 185 ? -26.680 -18.194 0.059 1.00 88.75 185 PRO A N 1
ATOM 1486 C CA . PRO A 1 185 ? -25.729 -19.304 0.185 1.00 88.75 185 PRO A CA 1
ATOM 1487 C C . PRO A 1 185 ? -24.289 -18.812 0.382 1.00 88.75 185 PRO A C 1
ATOM 1489 O O . PRO A 1 185 ? -23.917 -17.759 -0.130 1.00 88.75 185 PRO A O 1
ATOM 1492 N N . ARG A 1 186 ? -23.465 -19.527 1.162 1.00 82.75 186 ARG A N 1
ATOM 1493 C CA . ARG A 1 186 ? -22.103 -19.055 1.500 1.00 82.75 186 ARG A CA 1
ATOM 1494 C C . ARG A 1 186 ? -21.216 -18.950 0.254 1.00 82.75 186 ARG A C 1
ATOM 1496 O O . ARG A 1 186 ? -20.387 -18.053 0.188 1.00 82.75 186 ARG A O 1
ATOM 1503 N N . GLU A 1 187 ? -21.417 -19.840 -0.708 1.00 85.12 187 GLU A N 1
ATOM 1504 C CA . GLU A 1 187 ? -20.760 -19.882 -2.015 1.00 85.12 187 GLU A CA 1
ATOM 1505 C C . GLU A 1 187 ? -21.065 -18.666 -2.901 1.00 85.12 187 GLU A C 1
ATOM 1507 O O . GLU A 1 187 ? -20.219 -18.277 -3.702 1.00 85.12 187 GLU A O 1
ATOM 1512 N N . ASP A 1 188 ? -22.224 -18.031 -2.710 1.00 88.06 188 ASP A N 1
ATOM 1513 C CA . ASP A 1 188 ? -22.642 -16.839 -3.457 1.00 88.06 188 ASP A CA 1
ATOM 1514 C C . ASP A 1 188 ? -22.175 -15.537 -2.782 1.00 88.06 188 ASP A C 1
ATOM 1516 O O . ASP A 1 188 ? -22.338 -14.443 -3.327 1.00 88.06 188 ASP A O 1
ATOM 1520 N N . ARG A 1 189 ? -21.599 -15.625 -1.574 1.00 87.62 189 ARG A N 1
ATOM 1521 C CA . ARG A 1 189 ? -21.084 -14.464 -0.838 1.00 87.62 189 ARG A CA 1
ATOM 1522 C C . ARG A 1 189 ? -19.637 -14.175 -1.251 1.00 87.62 189 ARG A C 1
ATOM 1524 O O . ARG A 1 189 ? -18.838 -15.106 -1.378 1.00 87.62 189 ARG A O 1
ATOM 1531 N N . PRO A 1 190 ? -19.239 -12.897 -1.379 1.00 87.06 190 PRO A N 1
ATOM 1532 C CA . PRO A 1 190 ? -17.840 -12.545 -1.585 1.00 87.06 190 PRO A CA 1
ATOM 1533 C C . PRO A 1 190 ? -16.961 -13.101 -0.458 1.00 87.06 190 PRO A C 1
ATOM 1535 O O . PRO A 1 190 ? -17.236 -12.881 0.722 1.00 87.06 190 PRO A O 1
ATOM 1538 N N . THR A 1 191 ? -15.891 -13.811 -0.816 1.00 88.50 191 THR A N 1
ATOM 1539 C CA . THR A 1 191 ? -14.906 -14.275 0.169 1.00 88.50 191 THR A CA 1
ATOM 1540 C C . THR A 1 191 ? -13.984 -13.125 0.544 1.00 88.50 191 THR A C 1
ATOM 1542 O O . THR A 1 191 ? -13.349 -12.530 -0.327 1.00 88.50 191 THR A O 1
ATOM 1545 N N . SER A 1 192 ? -13.890 -12.838 1.840 1.00 93.44 192 SER A N 1
ATOM 1546 C CA . SER A 1 192 ? -12.953 -11.855 2.382 1.00 93.44 192 SER A CA 1
ATOM 1547 C C . SER A 1 192 ? -11.722 -12.533 2.967 1.00 93.44 192 SER A C 1
ATOM 1549 O O . SER A 1 192 ? -11.734 -13.724 3.276 1.00 93.44 192 SER A O 1
ATOM 1551 N N . TYR A 1 193 ? -10.651 -11.769 3.131 1.00 94.56 193 TYR A N 1
ATOM 1552 C CA . TYR A 1 193 ? -9.343 -12.255 3.540 1.00 94.56 193 TYR A CA 1
ATOM 1553 C C . TYR A 1 193 ? -8.782 -11.409 4.675 1.00 94.56 193 TYR A C 1
ATOM 1555 O O . TYR A 1 193 ? -8.996 -10.200 4.714 1.00 94.56 193 TYR A O 1
ATOM 1563 N N . VAL A 1 194 ? -8.031 -12.027 5.581 1.00 94.12 194 VAL A N 1
ATOM 1564 C CA . VAL A 1 194 ? -7.252 -11.329 6.610 1.00 94.12 194 VAL A CA 1
ATOM 1565 C C . VAL A 1 194 ? -5.806 -11.775 6.539 1.00 94.12 194 VAL A C 1
ATOM 1567 O O . VAL A 1 194 ? -5.525 -12.970 6.518 1.00 94.12 194 VAL A O 1
ATOM 1570 N N . VAL A 1 195 ? -4.887 -10.819 6.487 1.00 94.19 195 VAL A N 1
ATOM 1571 C CA . VAL A 1 195 ? -3.452 -11.098 6.464 1.00 94.19 195 VAL A CA 1
ATOM 1572 C C . VAL A 1 195 ? -2.940 -11.142 7.897 1.00 94.19 195 VAL A C 1
ATOM 1574 O O . VAL A 1 195 ? -3.032 -10.153 8.627 1.00 94.19 195 VAL A O 1
ATOM 1577 N N . THR A 1 196 ? -2.391 -12.283 8.302 1.00 92.44 196 THR A N 1
ATOM 1578 C CA . THR A 1 196 ? -1.763 -12.475 9.612 1.00 92.44 196 THR A CA 1
ATOM 1579 C C . THR A 1 196 ? -0.298 -12.853 9.442 1.00 92.44 196 THR A C 1
ATOM 1581 O O . THR A 1 196 ? 0.104 -13.417 8.426 1.00 92.44 196 THR A O 1
ATOM 1584 N N . PHE A 1 197 ? 0.529 -12.535 10.437 1.00 91.25 197 PHE A N 1
ATOM 1585 C CA . PHE A 1 197 ? 1.932 -12.950 10.417 1.00 91.25 197 PHE A CA 1
ATOM 1586 C C . PHE A 1 197 ? 2.059 -14.420 10.787 1.00 91.25 197 PHE A C 1
ATOM 1588 O O . PHE A 1 197 ? 2.538 -15.211 9.991 1.00 91.25 197 PHE A O 1
ATOM 1595 N N . GLU A 1 198 ? 1.554 -14.790 11.958 1.00 90.62 198 GLU A N 1
ATOM 1596 C CA . GLU A 1 198 ? 1.732 -16.122 12.527 1.00 90.62 198 GLU A CA 1
ATOM 1597 C C . GLU A 1 198 ? 0.443 -16.944 12.414 1.00 90.62 198 GLU A C 1
ATOM 1599 O O . GLU A 1 198 ? -0.665 -16.394 12.320 1.00 90.62 198 GLU A O 1
ATOM 1604 N N . ARG A 1 199 ? 0.584 -18.276 12.434 1.00 90.56 199 ARG A N 1
ATOM 1605 C CA . ARG A 1 199 ? -0.568 -19.181 12.493 1.00 90.56 199 ARG A CA 1
ATOM 1606 C C . ARG A 1 199 ? -1.304 -19.024 13.811 1.00 90.56 199 ARG A C 1
ATOM 1608 O O . ARG A 1 199 ? -0.704 -19.022 14.884 1.00 90.56 199 ARG A O 1
ATOM 1615 N N . ASN A 1 200 ? -2.626 -19.004 13.728 1.00 91.38 200 ASN A N 1
ATOM 1616 C CA . ASN A 1 200 ? -3.481 -19.090 14.898 1.00 91.38 200 ASN A CA 1
ATOM 1617 C C . ASN A 1 200 ? -4.674 -19.989 14.564 1.00 91.38 200 ASN A C 1
ATOM 1619 O O . ASN A 1 200 ? -5.715 -19.490 14.136 1.00 91.38 200 ASN A O 1
ATOM 1623 N N . PRO A 1 201 ? -4.555 -21.311 14.792 1.00 92.69 201 PRO A N 1
ATOM 1624 C CA . PRO A 1 201 ? -5.588 -22.269 14.407 1.00 92.69 201 PRO A CA 1
ATOM 1625 C C . PRO A 1 201 ? -6.967 -21.960 15.001 1.00 92.69 201 PRO A C 1
ATOM 1627 O O . PRO A 1 201 ? -7.984 -22.256 14.381 1.00 92.69 201 PRO A O 1
ATOM 1630 N N . VAL A 1 202 ? -7.014 -21.348 16.191 1.00 92.94 202 VAL A N 1
ATOM 1631 C CA . VAL A 1 202 ? -8.274 -20.951 16.832 1.00 92.94 202 VAL A CA 1
ATOM 1632 C C . VAL A 1 202 ? -8.915 -19.803 16.058 1.00 92.94 202 VAL A C 1
ATOM 1634 O O . VAL A 1 202 ? -10.067 -19.917 15.646 1.00 92.94 202 VAL A O 1
ATOM 1637 N N . LEU A 1 203 ? -8.173 -18.717 15.821 1.00 90.62 203 LEU A N 1
ATOM 1638 C CA . LEU A 1 203 ? -8.695 -17.570 15.076 1.00 90.62 203 LEU A CA 1
ATOM 1639 C C . LEU A 1 203 ? -9.015 -17.930 13.623 1.00 90.62 203 LEU A C 1
ATOM 1641 O O . LEU A 1 203 ? -10.025 -17.474 13.108 1.00 90.62 203 LEU A O 1
ATOM 1645 N N . GLU A 1 204 ? -8.223 -18.788 12.980 1.00 92.44 204 GLU A N 1
ATOM 1646 C CA . GLU A 1 204 ? -8.470 -19.260 11.613 1.00 92.44 204 GLU A CA 1
ATOM 1647 C C . GLU A 1 204 ? -9.822 -19.979 11.483 1.00 92.44 204 GLU A C 1
ATOM 1649 O O . GLU A 1 204 ? -10.555 -19.748 10.519 1.00 92.44 204 GLU A O 1
ATOM 1654 N N . VAL A 1 205 ? -10.199 -20.801 12.472 1.00 93.75 205 VAL A N 1
ATOM 1655 C CA . VAL A 1 205 ? -11.529 -21.432 12.519 1.00 93.75 205 VAL A CA 1
ATOM 1656 C C . VAL A 1 205 ? -12.629 -20.385 12.704 1.00 93.75 205 VAL A C 1
ATOM 1658 O O . VAL A 1 205 ? -13.638 -20.438 12.000 1.00 93.75 205 VAL A O 1
ATOM 1661 N N . LEU A 1 206 ? -12.431 -19.419 13.609 1.00 91.06 206 LEU A N 1
ATOM 1662 C CA . LEU A 1 206 ? -13.405 -18.351 13.857 1.00 91.06 206 LEU A CA 1
ATOM 1663 C C . LEU A 1 206 ? -13.609 -17.462 12.623 1.00 91.06 206 LEU A C 1
ATOM 1665 O O . LEU A 1 206 ? -14.747 -17.175 12.260 1.00 91.06 206 LEU A O 1
ATOM 1669 N N . TYR A 1 207 ? -12.527 -17.066 11.949 1.00 91.50 207 TYR A N 1
ATOM 1670 C CA . TYR A 1 207 ? -12.570 -16.290 10.710 1.00 91.50 207 TYR A CA 1
ATOM 1671 C C . TYR A 1 207 ? -13.300 -17.048 9.607 1.00 91.50 207 TYR A C 1
ATOM 1673 O O . TYR A 1 207 ? -14.202 -16.495 8.973 1.00 91.50 207 TYR A O 1
ATOM 1681 N N . LYS A 1 208 ? -12.983 -18.335 9.431 1.00 91.31 208 LYS A N 1
ATOM 1682 C CA . LYS A 1 208 ? -13.608 -19.162 8.400 1.00 91.31 208 LYS A CA 1
ATOM 1683 C C . LYS A 1 208 ? -15.117 -19.294 8.597 1.00 91.31 208 LYS A C 1
ATOM 1685 O O . LYS A 1 208 ? -15.853 -19.253 7.612 1.00 91.31 208 LYS A O 1
ATOM 1690 N N . ASP A 1 209 ? -15.592 -19.422 9.837 1.00 88.44 209 ASP A N 1
ATOM 1691 C CA . ASP A 1 209 ? -17.033 -19.509 10.106 1.00 88.44 209 ASP A CA 1
ATOM 1692 C C . ASP A 1 209 ? -17.790 -18.232 9.704 1.00 88.44 209 ASP A C 1
ATOM 1694 O O . ASP A 1 209 ? -18.917 -18.298 9.206 1.00 88.44 209 ASP A O 1
ATOM 1698 N N . VAL A 1 210 ? -17.143 -17.072 9.830 1.00 87.31 210 VAL A N 1
ATOM 1699 C CA . VAL A 1 210 ? -17.725 -15.777 9.454 1.00 87.31 210 VAL A CA 1
ATOM 1700 C C . VAL A 1 210 ? -17.414 -15.353 8.014 1.00 87.31 210 VAL A C 1
ATOM 1702 O O . VAL A 1 210 ? -17.690 -14.205 7.667 1.00 87.31 210 VAL A O 1
ATOM 1705 N N . GLY A 1 211 ? -16.874 -16.247 7.175 1.00 89.12 211 GLY A N 1
ATOM 1706 C CA . GLY A 1 211 ? -16.608 -15.989 5.752 1.00 89.12 211 GLY A CA 1
ATOM 1707 C C . GLY A 1 211 ? -15.299 -15.245 5.457 1.00 89.12 211 GLY A C 1
ATOM 1708 O O . GLY A 1 211 ? -15.165 -14.641 4.394 1.00 89.12 211 GLY A O 1
ATOM 1709 N N . ILE A 1 212 ? -14.341 -15.270 6.389 1.00 91.88 212 ILE A N 1
ATOM 1710 C CA . ILE A 1 212 ? -13.017 -14.655 6.243 1.00 91.88 212 ILE A CA 1
ATOM 1711 C C . ILE A 1 212 ? -11.945 -15.751 6.171 1.00 91.88 212 ILE A C 1
ATOM 1713 O O . ILE A 1 212 ? -11.860 -16.617 7.038 1.00 91.88 212 ILE A O 1
ATOM 1717 N N . THR A 1 213 ? -11.086 -15.696 5.158 1.00 94.00 213 THR A N 1
ATOM 1718 C CA . THR A 1 213 ? -9.955 -16.617 4.992 1.00 94.00 213 THR A CA 1
ATOM 1719 C C . THR A 1 213 ? -8.661 -15.965 5.471 1.00 94.00 213 THR A C 1
ATOM 1721 O O . THR A 1 213 ? -8.305 -14.878 5.025 1.00 94.00 213 THR A O 1
ATOM 1724 N N . ALA A 1 214 ? -7.931 -16.626 6.367 1.00 93.88 214 ALA A N 1
ATOM 1725 C CA . ALA A 1 214 ? -6.626 -16.140 6.803 1.00 93.88 214 ALA A CA 1
ATOM 1726 C C . ALA A 1 214 ? -5.539 -16.432 5.754 1.00 93.88 214 ALA A C 1
ATOM 1728 O O . ALA A 1 214 ? -5.426 -17.556 5.263 1.00 93.88 214 ALA A O 1
ATOM 1729 N N . ILE A 1 215 ? -4.722 -15.426 5.449 1.00 94.94 215 ILE A N 1
ATOM 1730 C CA . ILE A 1 215 ? -3.483 -15.531 4.677 1.00 94.94 215 ILE A CA 1
ATOM 1731 C C . ILE A 1 215 ? -2.337 -15.340 5.669 1.00 94.94 215 ILE A C 1
ATOM 1733 O O . ILE A 1 215 ? -2.162 -14.247 6.205 1.00 94.94 215 ILE A O 1
ATOM 1737 N N . VAL A 1 216 ? -1.583 -16.406 5.932 1.00 94.50 216 VAL A N 1
ATOM 1738 C CA . VAL A 1 216 ? -0.507 -16.406 6.933 1.00 94.50 216 VAL A CA 1
ATOM 1739 C C . VAL A 1 216 ? 0.839 -16.189 6.243 1.00 94.50 216 VAL A C 1
ATOM 1741 O O . VAL A 1 216 ? 1.251 -17.034 5.449 1.00 94.50 216 VAL A O 1
ATOM 1744 N N . LEU A 1 217 ? 1.512 -15.075 6.542 1.00 94.31 217 LEU A N 1
ATOM 1745 C CA . LEU A 1 217 ? 2.769 -14.685 5.885 1.00 94.31 217 LEU A CA 1
ATOM 1746 C C . LEU A 1 217 ? 3.996 -15.437 6.414 1.00 94.31 217 LEU A C 1
ATOM 1748 O O . LEU A 1 217 ? 4.919 -15.718 5.657 1.00 94.31 217 LEU A O 1
ATOM 1752 N N . ASP A 1 218 ? 4.005 -15.779 7.700 1.00 94.00 218 ASP A N 1
ATOM 1753 C CA . ASP A 1 218 ? 5.098 -16.479 8.372 1.00 94.00 218 ASP A CA 1
ATOM 1754 C C . ASP A 1 218 ? 4.559 -17.600 9.274 1.00 94.00 218 ASP A C 1
ATOM 1756 O O . ASP A 1 218 ? 4.474 -17.470 10.499 1.00 94.00 218 ASP A O 1
ATOM 1760 N N . PRO A 1 219 ? 4.166 -18.739 8.674 1.00 90.12 219 PRO A N 1
ATOM 1761 C CA . PRO A 1 219 ? 3.563 -19.843 9.411 1.00 90.12 219 PRO A CA 1
ATOM 1762 C C . PRO A 1 219 ? 4.432 -20.423 10.531 1.00 90.12 219 PRO A C 1
ATOM 1764 O O . PRO A 1 219 ? 3.885 -21.018 11.460 1.00 90.12 219 PRO A O 1
ATOM 1767 N N . ASP A 1 220 ? 5.753 -20.261 10.424 1.00 89.38 220 ASP A N 1
ATOM 1768 C CA . ASP A 1 220 ? 6.744 -20.789 11.362 1.00 89.38 220 ASP A CA 1
ATOM 1769 C C . ASP A 1 220 ? 7.136 -19.771 12.452 1.00 89.38 220 ASP A C 1
ATOM 1771 O O . ASP A 1 220 ? 7.877 -20.131 13.367 1.00 89.38 220 ASP A O 1
ATOM 1775 N N . GLY A 1 221 ? 6.677 -18.516 12.363 1.00 88.19 221 GLY A N 1
ATOM 1776 C CA . GLY A 1 221 ? 6.976 -17.460 13.337 1.00 88.19 221 GLY A CA 1
ATOM 1777 C C . GLY A 1 221 ? 8.463 -17.100 13.435 1.00 88.19 221 GLY A C 1
ATOM 1778 O O . GLY A 1 221 ? 8.977 -16.867 14.528 1.00 88.19 221 GLY A O 1
ATOM 1779 N N . LYS A 1 222 ? 9.176 -17.096 12.305 1.00 90.19 222 LYS A N 1
ATOM 1780 C CA . LYS A 1 222 ? 10.598 -16.725 12.224 1.00 90.19 222 LYS A CA 1
ATOM 1781 C C . LYS A 1 222 ? 10.827 -15.220 12.366 1.00 90.19 222 LYS A C 1
ATOM 1783 O O . LYS A 1 222 ? 11.866 -14.824 12.885 1.00 90.19 222 LYS A O 1
ATOM 1788 N N . ALA A 1 223 ? 9.893 -14.393 11.905 1.00 90.19 223 ALA A N 1
ATOM 1789 C CA . ALA A 1 223 ? 9.950 -12.943 12.011 1.00 90.19 223 ALA A CA 1
ATOM 1790 C C . ALA A 1 223 ? 9.569 -12.506 13.430 1.00 90.19 223 ALA A C 1
ATOM 1792 O O . ALA A 1 223 ? 8.399 -12.515 13.817 1.00 90.19 223 ALA A O 1
ATOM 1793 N N . THR A 1 224 ? 10.565 -12.093 14.208 1.00 88.25 224 THR A N 1
ATOM 1794 C CA . THR A 1 224 ? 10.384 -11.706 15.618 1.00 88.25 224 THR A CA 1
ATOM 1795 C C . THR A 1 224 ? 10.350 -10.194 15.807 1.00 88.25 224 THR A C 1
ATOM 1797 O O . THR A 1 224 ? 9.738 -9.700 16.753 1.00 88.25 224 THR A O 1
ATOM 1800 N N . THR A 1 225 ? 10.964 -9.456 14.884 1.00 91.31 225 THR A N 1
ATOM 1801 C CA . THR A 1 225 ? 11.074 -7.995 14.919 1.00 91.31 225 THR A CA 1
ATOM 1802 C C . THR A 1 225 ? 10.001 -7.314 14.069 1.00 91.31 225 THR A C 1
ATOM 1804 O O . THR A 1 225 ? 9.425 -7.903 13.148 1.00 91.31 225 THR A O 1
ATOM 1807 N N . SER A 1 226 ? 9.729 -6.041 14.363 1.00 86.38 226 SER A N 1
ATOM 1808 C CA . SER A 1 226 ? 8.798 -5.220 13.579 1.00 86.38 226 SER A CA 1
ATOM 1809 C C . SER A 1 226 ? 9.294 -5.013 12.147 1.00 86.38 226 SER A C 1
ATOM 1811 O O . SER A 1 226 ? 8.497 -4.987 11.211 1.00 86.38 226 SER A O 1
ATOM 1813 N N . GLU A 1 227 ? 10.608 -4.908 11.964 1.00 87.00 227 GLU A N 1
ATOM 1814 C CA . GLU A 1 227 ? 11.269 -4.726 10.677 1.00 87.00 227 GLU A CA 1
ATOM 1815 C C . GLU A 1 227 ? 11.108 -5.963 9.784 1.00 87.00 227 GLU A C 1
ATOM 1817 O O . GLU A 1 227 ? 10.751 -5.830 8.614 1.00 87.00 227 GLU A O 1
ATOM 1822 N N . GLU A 1 228 ? 11.301 -7.167 10.333 1.00 90.25 228 GLU A N 1
ATOM 1823 C CA . GLU A 1 228 ? 11.084 -8.429 9.608 1.00 90.25 228 GLU A CA 1
ATOM 1824 C C . GLU A 1 228 ? 9.615 -8.597 9.204 1.00 90.25 228 GLU A C 1
ATOM 1826 O O . GLU A 1 228 ? 9.317 -8.922 8.053 1.00 90.25 228 GLU A O 1
ATOM 1831 N N . LYS A 1 229 ? 8.681 -8.307 10.119 1.00 89.44 229 LYS A N 1
ATOM 1832 C CA . LYS A 1 229 ? 7.238 -8.335 9.828 1.00 89.44 229 LYS A CA 1
ATOM 1833 C C . LYS A 1 229 ? 6.865 -7.309 8.749 1.00 89.44 229 LYS A C 1
ATOM 1835 O O . LYS A 1 229 ? 6.121 -7.622 7.821 1.00 89.44 229 LYS A O 1
ATOM 1840 N N . SER A 1 230 ? 7.427 -6.104 8.809 1.00 88.31 230 SER A N 1
ATOM 1841 C CA . SER A 1 230 ? 7.234 -5.069 7.784 1.00 88.31 230 SER A CA 1
ATOM 1842 C C . SER A 1 230 ? 7.775 -5.496 6.412 1.00 88.31 230 SER A C 1
ATOM 1844 O O . SER A 1 230 ? 7.126 -5.266 5.387 1.00 88.31 230 SER A O 1
ATOM 1846 N N . ALA A 1 231 ? 8.926 -6.177 6.376 1.00 88.44 231 ALA A N 1
ATOM 1847 C CA . ALA A 1 231 ? 9.498 -6.716 5.146 1.00 88.44 231 ALA A CA 1
ATOM 1848 C C . ALA A 1 231 ? 8.592 -7.785 4.514 1.00 88.44 231 ALA A C 1
ATOM 1850 O O . ALA A 1 231 ? 8.297 -7.683 3.324 1.00 88.44 231 ALA A O 1
ATOM 1851 N N . LEU A 1 232 ? 8.079 -8.733 5.310 1.00 91.69 232 LEU A N 1
ATOM 1852 C CA . LEU A 1 232 ? 7.126 -9.753 4.849 1.00 91.69 232 LEU A CA 1
ATOM 1853 C C . LEU A 1 232 ? 5.842 -9.136 4.286 1.00 91.69 232 LEU A C 1
ATOM 1855 O O . LEU A 1 232 ? 5.362 -9.545 3.232 1.00 91.69 232 LEU A O 1
ATOM 1859 N N . MET A 1 233 ? 5.291 -8.128 4.969 1.00 91.31 233 MET A N 1
ATOM 1860 C CA . MET A 1 233 ? 4.104 -7.418 4.489 1.00 91.31 233 MET A CA 1
ATOM 1861 C C . MET A 1 233 ? 4.367 -6.717 3.153 1.00 91.31 233 MET A C 1
ATOM 1863 O O . MET A 1 233 ? 3.543 -6.768 2.242 1.00 91.31 233 MET A O 1
ATOM 1867 N N . SER A 1 234 ? 5.527 -6.072 3.030 1.00 90.62 234 SER A N 1
ATOM 1868 C CA . SER A 1 234 ? 5.904 -5.366 1.807 1.00 90.62 234 SER A CA 1
ATOM 1869 C C . SER A 1 234 ? 6.136 -6.344 0.651 1.00 90.62 234 SER A C 1
ATOM 1871 O O . SER A 1 234 ? 5.737 -6.067 -0.473 1.00 90.62 234 SER A O 1
ATOM 1873 N N . GLU A 1 235 ? 6.719 -7.513 0.923 1.00 91.06 235 GLU A N 1
ATOM 1874 C CA . GLU A 1 235 ? 6.866 -8.589 -0.057 1.00 91.06 235 GLU A CA 1
ATOM 1875 C C . GLU A 1 235 ? 5.512 -9.126 -0.532 1.00 91.06 235 GLU A C 1
ATOM 1877 O O . GLU A 1 235 ? 5.280 -9.185 -1.740 1.00 91.06 235 GLU A O 1
ATOM 1882 N N . PHE A 1 236 ? 4.601 -9.430 0.396 1.00 94.00 236 PHE A N 1
ATOM 1883 C CA . PHE A 1 236 ? 3.246 -9.878 0.077 1.00 94.00 236 PHE A CA 1
ATOM 1884 C C . PHE A 1 236 ? 2.494 -8.868 -0.798 1.00 94.00 236 PHE A C 1
ATOM 1886 O O . PHE A 1 236 ? 1.920 -9.239 -1.823 1.00 94.00 236 PHE A O 1
ATOM 1893 N N . LEU A 1 237 ? 2.508 -7.586 -0.420 1.00 93.94 237 LEU A N 1
ATOM 1894 C CA . LEU A 1 237 ? 1.817 -6.544 -1.180 1.00 93.94 237 LEU A CA 1
ATOM 1895 C C . LEU A 1 237 ? 2.454 -6.300 -2.544 1.00 93.94 237 LEU A C 1
ATOM 1897 O O . LEU A 1 237 ? 1.719 -6.116 -3.508 1.00 93.94 237 LEU A O 1
ATOM 1901 N N . SER A 1 238 ? 3.783 -6.352 -2.640 1.00 92.06 238 SER A N 1
ATOM 1902 C CA . SER A 1 238 ? 4.504 -6.233 -3.910 1.00 92.06 238 SER A CA 1
ATOM 1903 C C . SER A 1 238 ? 4.176 -7.385 -4.865 1.00 92.06 238 SER A C 1
ATOM 1905 O O . SER A 1 238 ? 3.997 -7.174 -6.064 1.00 92.06 238 SER A O 1
ATOM 1907 N N . GLU A 1 239 ? 4.040 -8.611 -4.360 1.00 91.94 239 GLU A N 1
ATOM 1908 C CA . GLU A 1 239 ? 3.633 -9.756 -5.181 1.00 91.94 239 GLU A CA 1
ATOM 1909 C C . GLU A 1 239 ? 2.178 -9.651 -5.623 1.00 91.94 239 GLU A C 1
ATOM 1911 O O . GLU A 1 239 ? 1.878 -9.812 -6.808 1.00 91.94 239 GLU A O 1
ATOM 1916 N N . LEU A 1 240 ? 1.279 -9.317 -4.695 1.00 93.50 240 LEU A N 1
ATOM 1917 C CA . LEU A 1 240 ? -0.133 -9.129 -5.003 1.00 93.50 240 LEU A CA 1
ATOM 1918 C C . LEU A 1 240 ? -0.334 -8.000 -6.026 1.00 93.50 240 LEU A C 1
ATOM 1920 O O . LEU A 1 240 ? -1.068 -8.178 -6.998 1.00 93.50 240 LEU A O 1
ATOM 1924 N N . SER A 1 241 ? 0.350 -6.866 -5.848 1.00 92.12 241 SER A N 1
ATOM 1925 C CA . SER A 1 241 ? 0.284 -5.729 -6.767 1.00 92.12 241 SER A CA 1
ATOM 1926 C C . SER A 1 241 ? 0.850 -6.086 -8.140 1.00 92.12 241 SER A C 1
ATOM 1928 O O . SER A 1 241 ? 0.229 -5.744 -9.144 1.00 92.12 241 SER A O 1
ATOM 1930 N N . THR A 1 242 ? 1.951 -6.840 -8.209 1.00 86.75 242 THR A N 1
ATOM 1931 C CA . THR A 1 242 ? 2.551 -7.294 -9.475 1.00 86.75 242 THR A CA 1
ATOM 1932 C C . THR A 1 242 ? 1.618 -8.226 -10.249 1.00 86.75 242 THR A C 1
ATOM 1934 O O . THR A 1 242 ? 1.523 -8.122 -11.471 1.00 86.75 242 THR A O 1
ATOM 1937 N N . ILE A 1 243 ? 0.908 -9.124 -9.558 1.00 89.62 243 ILE A N 1
ATOM 1938 C CA . ILE A 1 243 ? -0.057 -10.040 -10.188 1.00 89.62 243 ILE A CA 1
ATOM 1939 C C . ILE A 1 243 ? -1.253 -9.261 -10.741 1.00 89.62 243 ILE A C 1
ATOM 1941 O O . ILE A 1 243 ? -1.684 -9.497 -11.868 1.00 89.62 243 ILE A O 1
ATOM 1945 N N . VAL A 1 244 ? -1.792 -8.343 -9.941 1.00 89.31 244 VAL A N 1
ATOM 1946 C CA . VAL A 1 244 ? -3.038 -7.636 -10.252 1.00 89.31 244 VAL A CA 1
ATOM 1947 C C . VAL A 1 244 ? -2.823 -6.494 -11.254 1.00 89.31 244 VAL A C 1
ATOM 1949 O O . VAL A 1 244 ? -3.706 -6.212 -12.060 1.00 89.31 244 VAL A O 1
ATOM 1952 N N . SER A 1 245 ? -1.649 -5.861 -11.247 1.00 85.38 245 SER A N 1
ATOM 1953 C CA . SER A 1 245 ? -1.375 -4.618 -11.987 1.00 85.38 245 SER A CA 1
ATOM 1954 C C . SER A 1 245 ? -0.580 -4.847 -13.270 1.00 85.38 245 SER A C 1
ATOM 1956 O O . SER A 1 245 ? 0.342 -4.096 -13.582 1.00 85.38 245 SER A O 1
ATOM 1958 N N . ASN A 1 246 ? -0.895 -5.904 -14.016 1.00 77.69 246 ASN A N 1
ATOM 1959 C CA . ASN A 1 246 ? -0.142 -6.294 -15.205 1.00 77.69 246 ASN A CA 1
ATOM 1960 C C . ASN A 1 246 ? -1.046 -6.304 -16.455 1.00 77.69 246 ASN A C 1
ATOM 1962 O O . ASN A 1 246 ? -1.911 -7.175 -16.552 1.00 77.69 246 ASN A O 1
ATOM 1966 N N . PRO A 1 247 ? -0.878 -5.377 -17.425 1.00 71.94 247 PRO A N 1
ATOM 1967 C CA . PRO A 1 247 ? 0.151 -4.328 -17.508 1.00 71.94 247 PRO A CA 1
ATOM 1968 C C . PRO A 1 247 ? -0.232 -2.986 -16.849 1.00 71.94 247 PRO A C 1
ATOM 1970 O O . PRO A 1 247 ? 0.546 -2.036 -16.916 1.00 71.94 247 PRO A O 1
ATOM 1973 N N . ARG A 1 248 ? -1.437 -2.853 -16.280 1.00 82.44 248 ARG A N 1
ATOM 1974 C CA . ARG A 1 248 ? -1.971 -1.584 -15.749 1.00 82.44 248 ARG A CA 1
ATOM 1975 C C . ARG A 1 248 ? -2.576 -1.768 -14.365 1.00 82.44 248 ARG A C 1
ATOM 1977 O O . ARG A 1 248 ? -3.089 -2.842 -14.067 1.00 82.44 248 ARG A O 1
ATOM 1984 N N . ILE A 1 249 ? -2.552 -0.709 -13.557 1.00 87.75 249 ILE A N 1
ATOM 1985 C CA . ILE A 1 249 ? -3.271 -0.655 -12.276 1.00 87.75 249 ILE A CA 1
ATOM 1986 C C . ILE A 1 249 ? -4.777 -0.841 -12.553 1.00 87.75 249 ILE A C 1
ATOM 1988 O O . ILE A 1 249 ? -5.300 -0.200 -13.471 1.00 87.75 249 ILE A O 1
ATOM 1992 N N . PRO A 1 250 ? -5.508 -1.670 -11.784 1.00 87.94 250 PRO A N 1
ATOM 1993 C CA . PRO A 1 250 ? -6.950 -1.823 -11.964 1.00 87.94 250 PRO A CA 1
ATOM 1994 C C . PRO A 1 250 ? -7.695 -0.487 -11.925 1.00 87.94 250 PRO A C 1
ATOM 1996 O O . PRO A 1 250 ? -7.438 0.355 -11.067 1.00 87.94 250 PRO A O 1
ATOM 1999 N N . ASN A 1 251 ? -8.661 -0.313 -12.832 1.00 80.25 251 ASN A N 1
ATOM 2000 C CA . ASN A 1 251 ? -9.453 0.919 -12.973 1.00 80.25 251 ASN A CA 1
ATOM 2001 C C . ASN A 1 251 ? -8.613 2.177 -13.277 1.00 80.25 251 ASN A C 1
ATOM 2003 O O . ASN A 1 251 ? -9.040 3.295 -12.995 1.00 80.25 251 ASN A O 1
ATOM 2007 N N . SER A 1 252 ? -7.419 2.000 -13.844 1.00 81.56 252 SER A N 1
ATOM 2008 C CA . SER A 1 252 ? -6.507 3.073 -14.218 1.00 81.56 252 SER A CA 1
ATOM 2009 C C . SER A 1 252 ? -5.910 2.806 -15.599 1.00 81.56 252 SER A C 1
ATOM 2011 O O . SER A 1 252 ? -5.661 1.668 -15.994 1.00 81.56 252 SER A O 1
ATOM 2013 N N . GLU A 1 253 ? -5.645 3.873 -16.345 1.00 76.31 253 GLU A N 1
ATOM 2014 C CA . GLU A 1 253 ? -4.921 3.801 -17.621 1.00 76.31 253 GLU A CA 1
ATOM 2015 C C . GLU A 1 253 ? -3.406 3.703 -17.420 1.00 76.31 253 GLU A C 1
ATOM 2017 O O . GLU A 1 253 ? -2.647 3.497 -18.368 1.00 76.31 253 GLU A O 1
ATOM 2022 N N . PHE A 1 254 ? -2.947 3.862 -16.179 1.00 76.50 254 PHE A N 1
ATOM 2023 C CA . PHE A 1 254 ? -1.536 3.954 -15.862 1.00 76.50 254 PHE A CA 1
ATOM 2024 C C . PHE A 1 254 ? -0.927 2.588 -15.519 1.00 76.50 254 PHE A C 1
ATOM 2026 O O . PHE A 1 254 ? -1.557 1.789 -14.819 1.00 76.50 254 PHE A O 1
ATOM 2033 N N . PRO A 1 255 ? 0.316 2.323 -15.965 1.00 80.06 255 PRO A N 1
ATOM 2034 C CA . PRO A 1 255 ? 1.093 1.199 -15.459 1.00 80.06 255 PRO A CA 1
ATOM 2035 C C . PRO A 1 255 ? 1.368 1.351 -13.951 1.00 80.06 255 PRO A C 1
ATOM 2037 O O . PRO A 1 255 ? 1.335 2.479 -13.439 1.00 80.06 255 PRO A O 1
ATOM 2040 N N . PRO A 1 256 ? 1.659 0.242 -13.246 1.00 87.69 256 PRO A N 1
ATOM 2041 C CA . PRO A 1 256 ? 2.064 0.268 -11.841 1.00 87.69 256 PRO A CA 1
ATOM 2042 C C . PRO A 1 256 ? 3.305 1.130 -11.611 1.00 87.69 256 PRO A C 1
ATOM 2044 O O . PRO A 1 256 ? 4.107 1.341 -12.516 1.00 87.69 256 PRO A O 1
ATOM 2047 N N . PHE A 1 257 ? 3.481 1.618 -10.390 1.00 89.62 257 PHE A N 1
ATOM 2048 C CA . PHE A 1 257 ? 4.665 2.347 -9.955 1.00 89.62 257 PHE A CA 1
ATOM 2049 C C . PHE A 1 257 ? 5.697 1.402 -9.340 1.00 89.62 257 PHE A C 1
ATOM 2051 O O . PHE A 1 257 ? 5.347 0.467 -8.624 1.00 89.62 257 PHE A O 1
ATOM 2058 N N . SER A 1 258 ? 6.979 1.671 -9.566 1.00 87.62 258 SER A N 1
ATOM 2059 C CA . SER A 1 258 ? 8.063 0.945 -8.913 1.00 87.62 258 SER A CA 1
ATOM 2060 C C . SER A 1 258 ? 8.084 1.281 -7.421 1.00 87.62 258 SER A C 1
ATOM 2062 O O . SER A 1 258 ? 8.221 2.451 -7.058 1.00 87.62 258 SER A O 1
ATOM 2064 N N . SER A 1 259 ? 7.974 0.263 -6.566 1.00 92.50 259 SER A N 1
ATOM 2065 C CA . SER A 1 259 ? 8.078 0.396 -5.109 1.00 92.50 259 SER A CA 1
ATOM 2066 C C . SER A 1 259 ? 9.508 0.155 -4.614 1.00 92.50 259 SER A C 1
ATOM 2068 O O . SER A 1 259 ? 10.314 -0.486 -5.295 1.00 92.50 259 SER A O 1
ATOM 2070 N N . GLU A 1 260 ? 9.823 0.625 -3.401 1.00 92.19 260 GLU A N 1
ATOM 2071 C CA . GLU A 1 260 ? 11.100 0.332 -2.726 1.00 92.19 260 GLU A CA 1
ATOM 2072 C C . GLU A 1 260 ? 11.381 -1.181 -2.679 1.00 92.19 260 GLU A C 1
ATOM 2074 O O . GLU A 1 260 ? 12.506 -1.634 -2.901 1.00 92.19 260 GLU A O 1
ATOM 2079 N N . THR A 1 261 ? 10.343 -1.989 -2.449 1.00 91.56 261 THR A N 1
ATOM 2080 C CA . THR A 1 261 ? 10.447 -3.451 -2.398 1.00 91.56 261 THR A CA 1
ATOM 2081 C C . THR A 1 261 ? 10.811 -4.047 -3.754 1.00 91.56 261 THR A C 1
ATOM 2083 O O . THR A 1 261 ? 11.714 -4.885 -3.815 1.00 91.56 261 THR A O 1
ATOM 2086 N N . ALA A 1 262 ? 10.173 -3.597 -4.839 1.00 89.19 262 ALA A N 1
ATOM 2087 C CA . ALA A 1 262 ? 10.488 -4.057 -6.191 1.00 89.19 262 ALA A CA 1
ATOM 2088 C C . ALA A 1 262 ? 11.947 -3.743 -6.569 1.00 89.19 262 ALA A C 1
ATOM 2090 O O . ALA A 1 262 ? 12.672 -4.612 -7.060 1.00 89.19 262 ALA A O 1
ATOM 2091 N N . ILE A 1 263 ? 12.415 -2.530 -6.255 1.00 89.88 263 ILE A N 1
ATOM 2092 C CA . ILE A 1 263 ? 13.793 -2.098 -6.531 1.00 89.88 263 ILE A CA 1
ATOM 2093 C C . ILE A 1 263 ? 14.792 -2.952 -5.749 1.00 89.88 263 ILE A C 1
ATOM 2095 O O . ILE A 1 263 ? 15.744 -3.477 -6.330 1.00 89.88 263 ILE A O 1
ATOM 2099 N N . ARG A 1 264 ? 14.551 -3.169 -4.450 1.00 91.56 264 ARG A N 1
ATOM 2100 C CA . ARG A 1 264 ? 15.409 -4.026 -3.618 1.00 91.56 264 ARG A CA 1
ATOM 2101 C C . ARG A 1 264 ? 15.461 -5.469 -4.113 1.00 91.56 264 ARG A C 1
ATOM 2103 O O . ARG A 1 264 ? 16.534 -6.073 -4.072 1.00 91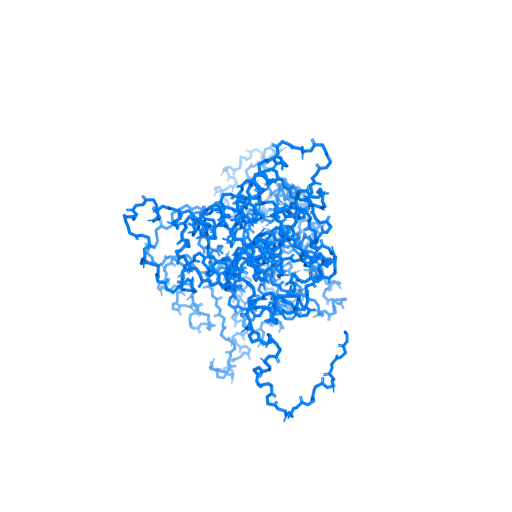.56 264 ARG A O 1
ATOM 2110 N N . LYS A 1 265 ? 14.340 -6.027 -4.591 1.00 89.81 265 LYS A N 1
ATOM 2111 C CA . LYS A 1 265 ? 14.304 -7.374 -5.190 1.00 89.81 265 LYS A CA 1
ATOM 2112 C C . LYS A 1 265 ? 15.216 -7.448 -6.418 1.00 89.81 265 LYS A C 1
ATOM 2114 O O . LYS A 1 265 ? 16.040 -8.361 -6.511 1.00 89.81 265 LYS A O 1
ATOM 2119 N N . ALA A 1 266 ? 15.153 -6.459 -7.307 1.00 86.12 266 ALA A N 1
ATOM 2120 C CA . ALA A 1 266 ? 16.016 -6.403 -8.485 1.00 86.12 266 ALA A CA 1
ATOM 2121 C C . ALA A 1 266 ? 17.504 -6.186 -8.140 1.00 86.12 266 ALA A C 1
ATOM 2123 O O . ALA A 1 266 ? 18.373 -6.849 -8.710 1.00 86.12 266 ALA A O 1
ATOM 2124 N N . GLU A 1 267 ? 17.818 -5.330 -7.165 1.00 89.25 267 GLU A N 1
ATOM 2125 C CA . GLU A 1 267 ? 19.187 -5.138 -6.660 1.00 89.25 267 GLU A CA 1
ATOM 2126 C C . GLU A 1 267 ? 19.770 -6.423 -6.061 1.00 89.25 267 GLU A C 1
ATOM 2128 O O . GLU A 1 267 ? 20.911 -6.793 -6.360 1.00 89.25 267 GLU A O 1
ATOM 2133 N N . ALA A 1 268 ? 18.982 -7.132 -5.248 1.00 90.75 268 ALA A N 1
ATOM 2134 C CA . ALA A 1 268 ? 19.375 -8.409 -4.666 1.00 90.75 268 ALA A CA 1
ATOM 2135 C C . ALA A 1 268 ? 19.605 -9.472 -5.752 1.00 90.75 268 ALA A C 1
ATOM 2137 O O . ALA A 1 268 ? 20.610 -10.189 -5.714 1.00 90.75 268 ALA A O 1
ATOM 2138 N N . ALA A 1 269 ? 18.728 -9.534 -6.760 1.00 86.75 269 ALA A N 1
ATOM 2139 C CA . ALA A 1 269 ? 18.886 -10.429 -7.901 1.00 86.75 269 ALA A CA 1
ATOM 2140 C C . ALA A 1 269 ? 20.168 -10.126 -8.696 1.00 86.75 269 ALA A C 1
ATOM 2142 O O . ALA A 1 269 ? 20.886 -11.052 -9.088 1.00 86.75 269 ALA A O 1
ATOM 2143 N N . LEU A 1 270 ? 20.513 -8.845 -8.878 1.00 81.56 270 LEU A N 1
ATOM 2144 C CA . LEU A 1 270 ? 21.744 -8.444 -9.561 1.00 81.56 270 LEU A CA 1
ATOM 2145 C C . LEU A 1 270 ? 22.982 -8.828 -8.745 1.00 81.56 270 LEU A C 1
ATOM 2147 O O . LEU A 1 270 ? 23.931 -9.395 -9.286 1.00 81.56 270 LEU A O 1
ATOM 2151 N N . ALA A 1 271 ? 22.977 -8.572 -7.437 1.00 85.62 271 ALA A N 1
ATOM 2152 C CA . ALA A 1 271 ? 24.075 -8.952 -6.550 1.00 85.62 271 ALA A CA 1
ATOM 2153 C C . ALA A 1 271 ? 24.316 -10.474 -6.541 1.00 85.62 271 ALA A C 1
ATOM 2155 O O . ALA A 1 271 ? 25.469 -10.927 -6.591 1.00 85.62 271 ALA A O 1
ATOM 2156 N N . ALA A 1 272 ? 23.240 -11.268 -6.539 1.00 85.25 272 ALA A N 1
ATOM 2157 C CA . ALA A 1 272 ? 23.312 -12.721 -6.652 1.00 85.25 272 ALA A CA 1
ATOM 2158 C C . ALA A 1 272 ? 23.908 -13.154 -8.002 1.00 85.25 272 ALA A C 1
ATOM 2160 O O . ALA A 1 272 ? 24.812 -13.992 -8.032 1.00 85.25 272 ALA A O 1
ATOM 2161 N N . HIS A 1 273 ? 23.474 -12.535 -9.105 1.00 77.31 273 HIS A N 1
ATOM 2162 C CA . HIS A 1 273 ? 23.997 -12.811 -10.446 1.00 77.31 273 HIS A CA 1
ATOM 2163 C C . HIS A 1 273 ? 25.503 -12.513 -10.560 1.00 77.31 273 HIS A C 1
ATOM 2165 O O . HIS A 1 273 ? 26.273 -13.343 -11.049 1.00 77.31 273 HIS A O 1
ATOM 2171 N N . ILE A 1 274 ? 25.957 -11.372 -10.028 1.00 74.31 274 ILE A N 1
ATOM 2172 C CA . ILE A 1 274 ? 27.382 -10.999 -9.979 1.00 74.31 274 ILE A CA 1
ATOM 2173 C C . ILE A 1 274 ? 28.198 -12.040 -9.211 1.00 74.31 274 ILE A C 1
ATOM 2175 O O . ILE A 1 274 ? 29.275 -12.450 -9.652 1.00 74.31 274 ILE A O 1
ATOM 2179 N N . SER A 1 275 ? 27.692 -12.465 -8.053 1.00 79.31 275 SER A N 1
ATOM 2180 C CA . SER A 1 275 ? 28.380 -13.425 -7.188 1.00 79.31 275 SER A CA 1
ATOM 2181 C C . SER A 1 275 ? 28.521 -14.794 -7.859 1.00 79.31 275 SER A C 1
ATOM 2183 O O . SER A 1 275 ? 29.590 -15.399 -7.793 1.00 79.31 275 SER A O 1
ATOM 2185 N N . GLN A 1 276 ? 27.485 -15.252 -8.571 1.00 72.94 276 GLN A N 1
ATOM 2186 C CA . GLN A 1 276 ? 27.520 -16.497 -9.349 1.00 72.94 276 GLN A CA 1
ATOM 2187 C C . GLN A 1 276 ? 28.520 -16.436 -10.514 1.00 72.94 276 GLN A C 1
ATOM 2189 O O . GLN A 1 276 ? 29.223 -17.409 -10.784 1.00 72.94 276 GLN A O 1
ATOM 2194 N N . ARG A 1 277 ? 28.640 -15.286 -11.187 1.00 65.00 277 ARG A N 1
ATOM 2195 C CA . ARG A 1 277 ? 29.597 -15.108 -12.290 1.00 65.00 277 ARG A CA 1
ATOM 2196 C C . ARG A 1 277 ? 31.051 -15.135 -11.810 1.00 65.00 277 ARG A C 1
ATOM 2198 O O . ARG A 1 277 ? 31.895 -15.712 -12.484 1.00 65.00 277 ARG A O 1
ATOM 2205 N N . LYS A 1 278 ? 31.342 -14.563 -10.634 1.00 63.94 278 LYS A N 1
ATOM 2206 C CA . LYS A 1 278 ? 32.690 -14.585 -10.030 1.00 63.94 278 LYS A CA 1
ATOM 2207 C C . LYS A 1 278 ? 33.146 -15.985 -9.603 1.00 63.94 278 LYS A C 1
ATOM 2209 O O . LYS A 1 278 ? 34.347 -16.232 -9.563 1.00 63.94 278 LYS A O 1
ATOM 2214 N N . SER A 1 279 ? 32.221 -16.885 -9.261 1.00 59.75 279 SER A N 1
ATOM 2215 C CA . SER A 1 279 ? 32.545 -18.241 -8.796 1.00 59.75 279 SER A CA 1
ATOM 2216 C C . SER A 1 279 ? 32.591 -19.293 -9.913 1.00 59.75 279 SER A C 1
ATOM 2218 O O . SER A 1 279 ? 33.195 -20.350 -9.725 1.00 59.75 279 SER A O 1
ATOM 2220 N N . SER A 1 280 ? 32.002 -19.022 -11.083 1.00 54.47 280 SER A N 1
ATOM 2221 C CA . SER A 1 280 ? 31.997 -19.955 -12.214 1.00 54.47 280 SER A CA 1
ATOM 2222 C C . SER A 1 280 ? 33.300 -19.909 -13.023 1.00 54.47 280 SER A C 1
ATOM 2224 O O . SER A 1 280 ? 33.675 -18.876 -13.572 1.00 54.47 280 SER A O 1
ATOM 2226 N N . ARG A 1 281 ? 33.961 -21.067 -13.174 1.00 45.59 281 ARG A N 1
ATOM 2227 C CA . ARG A 1 281 ? 35.102 -21.273 -14.093 1.00 45.59 281 ARG A CA 1
ATOM 2228 C C . ARG A 1 281 ? 34.690 -21.498 -15.557 1.00 45.59 281 ARG A C 1
ATOM 2230 O O . ARG A 1 281 ? 35.571 -21.613 -16.401 1.00 45.59 281 ARG A O 1
ATOM 2237 N N . ASN A 1 282 ? 33.392 -21.586 -15.868 1.00 41.66 282 ASN A N 1
ATOM 2238 C CA . ASN A 1 282 ? 32.901 -21.883 -17.218 1.00 41.66 282 ASN A CA 1
ATOM 2239 C C . ASN A 1 282 ? 31.735 -20.943 -17.602 1.00 41.66 282 ASN A C 1
ATOM 2241 O O . ASN A 1 282 ? 30.613 -21.142 -17.132 1.00 41.66 282 ASN A O 1
ATOM 2245 N N . PRO A 1 283 ? 31.952 -19.938 -18.472 1.00 44.00 283 PRO A N 1
ATOM 2246 C CA . PRO A 1 283 ? 30.937 -18.939 -18.830 1.00 44.00 283 PRO A CA 1
ATOM 2247 C C . PRO A 1 283 ? 29.839 -19.446 -19.789 1.00 44.00 283 PRO A C 1
ATOM 2249 O O . PRO A 1 283 ? 28.943 -18.688 -20.137 1.00 44.00 283 PRO A O 1
ATOM 2252 N N . ARG A 1 284 ? 29.881 -20.716 -20.222 1.00 38.34 284 ARG A N 1
ATOM 2253 C CA . ARG A 1 284 ? 28.999 -21.271 -21.273 1.00 38.34 284 ARG A CA 1
ATOM 2254 C C . ARG A 1 284 ? 27.717 -21.957 -20.784 1.00 38.34 284 ARG A C 1
ATOM 2256 O O . ARG A 1 284 ? 26.970 -22.470 -21.607 1.00 38.34 284 ARG A O 1
ATOM 2263 N N . ILE A 1 285 ? 27.442 -21.985 -19.480 1.00 37.19 285 ILE A N 1
ATOM 2264 C CA . ILE A 1 285 ? 26.209 -22.584 -18.938 1.00 37.19 285 ILE A CA 1
ATOM 2265 C C . ILE A 1 285 ? 25.363 -21.483 -18.300 1.00 37.19 285 ILE A C 1
ATOM 2267 O O . ILE A 1 285 ? 25.191 -21.434 -17.085 1.00 37.19 285 ILE A O 1
ATOM 2271 N N . PHE A 1 286 ? 24.844 -20.574 -19.120 1.00 44.16 286 PHE A N 1
ATOM 2272 C CA . PHE A 1 286 ? 23.699 -19.770 -18.713 1.00 44.16 286 PHE A CA 1
ATOM 2273 C C . PHE A 1 286 ? 22.449 -20.464 -19.254 1.00 44.16 286 PHE A C 1
ATOM 2275 O O . PHE A 1 286 ? 22.293 -20.635 -20.461 1.00 44.16 286 PHE A O 1
ATOM 2282 N N . ARG A 1 287 ? 21.587 -20.926 -18.337 1.00 40.19 287 ARG A N 1
ATOM 2283 C CA . ARG A 1 287 ? 20.192 -21.295 -18.641 1.00 40.19 287 ARG A CA 1
ATOM 2284 C C . ARG A 1 287 ? 19.535 -20.138 -19.411 1.00 40.19 287 ARG A C 1
ATOM 2286 O O . ARG A 1 287 ? 20.010 -19.010 -19.277 1.00 40.19 287 ARG A O 1
ATOM 2293 N N . SER A 1 288 ? 18.485 -20.412 -20.193 1.00 44.75 288 SER A N 1
ATOM 2294 C CA . SER A 1 288 ? 17.708 -19.397 -20.931 1.00 44.75 288 SER A CA 1
ATOM 2295 C C . SER A 1 288 ? 17.635 -18.084 -20.140 1.00 44.75 288 SER A C 1
ATOM 2297 O O . SER A 1 288 ? 17.159 -18.050 -19.004 1.00 44.75 288 SER A O 1
ATOM 2299 N N . ALA A 1 289 ? 18.177 -17.002 -20.710 1.00 51.34 289 ALA A N 1
ATOM 2300 C CA . ALA A 1 289 ? 18.292 -15.715 -20.019 1.00 51.34 289 ALA A CA 1
ATOM 2301 C C . ALA A 1 289 ? 16.932 -15.214 -19.489 1.00 51.34 289 ALA A C 1
ATOM 2303 O O . ALA A 1 289 ? 16.888 -14.547 -18.454 1.00 51.34 289 ALA A O 1
ATOM 2304 N N . SER A 1 290 ? 15.846 -15.617 -20.160 1.00 46.22 290 SER A N 1
ATOM 2305 C CA . SER A 1 290 ? 14.448 -15.328 -19.839 1.00 46.22 290 SER A CA 1
ATOM 2306 C C . SER A 1 290 ? 13.966 -15.873 -18.490 1.00 46.22 290 SER A C 1
ATOM 2308 O O . SER A 1 290 ? 13.085 -15.268 -17.890 1.00 46.22 290 SER A O 1
ATOM 2310 N N . ASP A 1 291 ? 14.548 -16.967 -17.986 1.00 50.81 291 ASP A N 1
ATOM 2311 C CA . ASP A 1 291 ? 14.102 -17.616 -16.740 1.00 50.81 291 ASP A CA 1
ATOM 2312 C C . ASP A 1 291 ? 14.952 -17.222 -15.523 1.00 50.81 291 ASP A C 1
ATOM 2314 O O . ASP A 1 291 ? 14.793 -17.762 -14.424 1.00 50.81 291 ASP A O 1
ATOM 2318 N N . SER A 1 292 ? 15.892 -16.286 -15.691 1.00 69.81 292 SER A N 1
ATOM 2319 C CA . SER A 1 292 ? 16.706 -15.819 -14.571 1.00 69.81 292 SER A CA 1
ATOM 2320 C C . SER A 1 292 ? 15.900 -14.878 -13.657 1.00 69.81 292 SER A C 1
ATOM 2322 O O . SER A 1 292 ? 15.179 -14.010 -14.154 1.00 69.81 292 SER A O 1
ATOM 2324 N N . PRO A 1 293 ? 16.044 -14.976 -12.316 1.00 77.62 293 PRO A N 1
ATOM 2325 C CA . PRO A 1 293 ? 15.392 -14.047 -11.392 1.00 77.62 293 PRO A CA 1
ATOM 2326 C C . PRO A 1 293 ? 15.704 -12.587 -11.725 1.00 77.62 293 PRO A C 1
ATOM 2328 O O . PRO A 1 293 ? 14.811 -11.753 -11.737 1.00 77.62 293 PRO A O 1
ATOM 2331 N N . LEU A 1 294 ? 16.956 -12.297 -12.094 1.00 75.44 294 LEU A N 1
ATOM 2332 C CA . LEU A 1 294 ? 17.383 -10.964 -12.508 1.00 75.44 294 LEU A CA 1
ATOM 2333 C C . LEU A 1 294 ? 16.621 -10.458 -13.740 1.00 75.44 294 LEU A C 1
ATOM 2335 O O . LEU A 1 294 ? 16.144 -9.327 -13.731 1.00 75.44 294 LEU A O 1
ATOM 2339 N N . PHE A 1 295 ? 16.472 -11.288 -14.776 1.00 70.81 295 PHE A N 1
ATOM 2340 C CA . PHE A 1 295 ? 15.695 -10.933 -15.964 1.00 70.81 295 PHE A CA 1
ATOM 2341 C C . PHE A 1 295 ? 14.247 -10.608 -15.600 1.00 70.81 295 PHE A C 1
ATOM 2343 O O . PHE A 1 295 ? 13.714 -9.593 -16.048 1.00 70.81 295 PHE A O 1
ATOM 2350 N N . ARG A 1 296 ? 13.621 -11.439 -14.760 1.00 75.06 296 ARG A N 1
ATOM 2351 C CA . ARG A 1 296 ? 12.234 -11.248 -14.326 1.00 75.06 296 ARG A CA 1
ATOM 2352 C C . ARG A 1 296 ? 12.054 -9.948 -13.542 1.00 75.06 296 ARG A C 1
ATOM 2354 O O . ARG A 1 296 ? 11.159 -9.178 -13.878 1.00 75.06 296 ARG A O 1
ATOM 2361 N N . GLU A 1 297 ? 12.907 -9.679 -12.551 1.00 82.12 297 GLU A N 1
ATOM 2362 C CA . GLU A 1 297 ? 12.792 -8.459 -11.741 1.00 82.12 297 GLU A CA 1
ATOM 2363 C C . GLU A 1 297 ? 13.051 -7.192 -12.578 1.00 82.12 297 GLU A C 1
ATOM 2365 O O . GLU A 1 297 ? 12.288 -6.232 -12.495 1.00 82.12 297 GLU A O 1
ATOM 2370 N N . LEU A 1 298 ? 14.065 -7.193 -13.456 1.00 74.62 298 LEU A N 1
ATOM 2371 C CA . LEU A 1 298 ? 14.341 -6.047 -14.336 1.00 74.62 298 LEU A CA 1
ATOM 2372 C C . LEU A 1 298 ? 13.229 -5.815 -15.367 1.00 74.62 298 LEU A C 1
ATOM 2374 O O . LEU A 1 298 ? 12.884 -4.669 -15.646 1.00 74.62 298 LEU A O 1
ATOM 2378 N N . THR A 1 299 ? 12.644 -6.887 -15.908 1.00 70.75 299 THR A N 1
ATOM 2379 C CA . THR A 1 299 ? 11.495 -6.798 -16.824 1.00 70.75 299 THR A CA 1
ATOM 2380 C C . THR A 1 299 ? 10.244 -6.286 -16.112 1.00 70.75 299 THR A C 1
ATOM 2382 O O . THR A 1 299 ? 9.429 -5.595 -16.715 1.00 70.75 299 THR A O 1
ATOM 2385 N N . SER A 1 300 ? 10.075 -6.615 -14.830 1.00 75.38 300 SER A N 1
ATOM 2386 C CA . SER A 1 300 ? 8.982 -6.088 -14.012 1.00 75.38 300 SER A CA 1
ATOM 2387 C C . SER A 1 300 ? 9.133 -4.577 -13.811 1.00 75.38 300 SER A C 1
ATOM 2389 O O . SER A 1 300 ? 8.238 -3.816 -14.174 1.00 75.38 300 SER A O 1
ATOM 2391 N N . ILE A 1 301 ? 10.308 -4.130 -13.345 1.00 78.00 301 ILE A N 1
ATOM 2392 C CA . ILE A 1 301 ? 10.597 -2.703 -13.116 1.00 78.00 301 ILE A CA 1
ATOM 2393 C C . ILE A 1 301 ? 10.475 -1.892 -14.405 1.00 78.00 301 ILE A C 1
ATOM 2395 O O . ILE A 1 301 ? 9.965 -0.777 -14.378 1.00 78.00 301 ILE A O 1
ATOM 2399 N N . SER A 1 302 ? 10.904 -2.432 -15.546 1.00 66.88 302 SER A N 1
ATOM 2400 C CA . SER A 1 302 ? 10.850 -1.690 -16.807 1.00 66.88 302 SER A CA 1
ATOM 2401 C C . SER A 1 302 ? 9.440 -1.432 -17.333 1.00 66.88 302 SER A C 1
ATOM 2403 O O . SER A 1 302 ? 9.238 -0.523 -18.133 1.00 66.88 302 SER A O 1
ATOM 2405 N N . ARG A 1 303 ? 8.459 -2.215 -16.877 1.00 70.62 303 ARG A N 1
ATOM 2406 C CA . ARG A 1 303 ? 7.036 -2.017 -17.180 1.00 70.62 303 ARG A CA 1
ATOM 2407 C C . ARG A 1 303 ? 6.354 -1.073 -16.191 1.00 70.62 303 ARG A C 1
ATOM 2409 O O . ARG A 1 303 ? 5.200 -0.711 -16.403 1.00 70.62 303 ARG A O 1
ATOM 2416 N N . MET A 1 304 ? 7.047 -0.685 -15.122 1.00 78.25 304 MET A N 1
ATOM 2417 C CA . MET A 1 304 ? 6.541 0.203 -14.086 1.00 78.25 304 MET A CA 1
ATOM 2418 C C . MET A 1 304 ? 6.945 1.658 -14.351 1.00 78.25 304 MET A C 1
ATOM 2420 O O . MET A 1 304 ? 8.013 1.960 -14.879 1.00 78.25 304 MET A O 1
ATOM 2424 N N . ARG A 1 305 ? 6.114 2.600 -13.907 1.00 81.25 305 ARG A N 1
ATOM 2425 C CA . ARG A 1 305 ? 6.502 4.003 -13.748 1.00 81.25 305 ARG A CA 1
ATOM 2426 C C . ARG A 1 305 ? 7.496 4.130 -12.610 1.00 81.25 305 ARG A C 1
ATOM 2428 O O . ARG A 1 305 ? 7.233 3.657 -11.512 1.00 81.25 305 ARG A O 1
ATOM 2435 N N . ILE A 1 306 ? 8.595 4.835 -12.841 1.00 80.25 306 ILE A N 1
ATOM 2436 C CA . ILE A 1 306 ? 9.618 5.059 -11.817 1.00 80.25 306 ILE A CA 1
ATOM 2437 C C . ILE A 1 306 ? 9.362 6.422 -11.149 1.00 80.25 306 ILE A C 1
ATOM 2439 O O . ILE A 1 306 ? 9.488 7.457 -11.820 1.00 80.25 306 ILE A O 1
ATOM 2443 N N . PRO A 1 307 ? 8.997 6.457 -9.850 1.00 80.88 307 PRO A N 1
ATOM 2444 C CA . PRO A 1 307 ? 8.906 7.698 -9.087 1.00 80.88 307 PRO A CA 1
ATOM 2445 C C . PRO A 1 307 ? 10.202 8.520 -9.166 1.00 80.88 307 PRO A C 1
ATOM 2447 O O . PRO A 1 307 ? 11.285 7.933 -9.215 1.00 80.88 307 PRO A O 1
ATOM 2450 N N . PRO A 1 308 ? 10.135 9.868 -9.165 1.00 75.50 308 PRO A N 1
ATOM 2451 C CA . PRO A 1 308 ? 11.313 10.722 -9.326 1.00 75.50 308 PRO A CA 1
ATOM 2452 C C . PRO A 1 308 ? 12.467 10.406 -8.372 1.00 75.50 308 PRO A C 1
ATOM 2454 O O . PRO A 1 308 ? 13.617 10.439 -8.796 1.00 75.50 308 PRO A O 1
ATOM 2457 N N . GLU A 1 309 ? 12.167 10.055 -7.121 1.00 78.25 309 GLU A N 1
ATOM 2458 C CA . GLU A 1 309 ? 13.176 9.752 -6.097 1.00 78.25 309 GLU A CA 1
ATOM 2459 C C . GLU A 1 309 ? 13.937 8.440 -6.342 1.00 78.25 309 GLU A C 1
ATOM 2461 O O . GLU A 1 309 ? 15.045 8.261 -5.846 1.00 78.25 309 GLU A O 1
ATOM 2466 N N . PHE A 1 310 ? 13.380 7.538 -7.154 1.00 80.31 310 PHE A N 1
ATOM 2467 C CA . PHE A 1 310 ? 13.992 6.253 -7.476 1.00 80.31 310 PHE A CA 1
ATOM 2468 C C . PHE A 1 310 ? 14.727 6.243 -8.813 1.00 80.31 310 PHE A C 1
ATOM 2470 O O . PHE A 1 310 ? 15.416 5.268 -9.107 1.00 80.31 310 PHE A O 1
ATOM 2477 N N . ARG A 1 311 ? 14.622 7.308 -9.619 1.00 72.38 311 ARG A N 1
ATOM 2478 C CA . ARG A 1 311 ? 15.189 7.349 -10.977 1.00 72.38 311 ARG A CA 1
ATOM 2479 C C . ARG A 1 311 ? 16.676 7.045 -10.998 1.00 72.38 311 ARG A C 1
ATOM 2481 O O . ARG A 1 311 ? 17.076 6.112 -11.681 1.00 72.38 311 ARG A O 1
ATOM 2488 N N . ASP A 1 312 ? 17.476 7.759 -10.212 1.00 68.75 312 ASP A N 1
ATOM 2489 C CA . ASP A 1 312 ? 18.932 7.579 -10.227 1.00 68.75 312 ASP A CA 1
ATOM 2490 C C . ASP A 1 312 ? 19.333 6.182 -9.734 1.00 68.75 312 ASP A C 1
ATOM 2492 O O . ASP A 1 312 ? 20.232 5.543 -10.283 1.00 68.75 312 ASP A O 1
ATOM 2496 N N . ARG A 1 313 ? 18.622 5.661 -8.729 1.00 75.56 313 ARG A N 1
ATOM 2497 C CA . ARG A 1 313 ? 18.860 4.319 -8.187 1.00 75.56 313 ARG A CA 1
ATOM 2498 C C . ARG A 1 313 ? 18.537 3.228 -9.206 1.00 75.56 313 ARG A C 1
ATOM 2500 O O . ARG A 1 313 ? 19.348 2.325 -9.408 1.00 75.56 313 ARG A O 1
ATOM 2507 N N . VAL A 1 314 ? 17.397 3.334 -9.886 1.00 71.50 314 VAL A N 1
ATOM 2508 C CA . VAL A 1 314 ? 17.004 2.396 -10.944 1.00 71.50 314 VAL A CA 1
ATOM 2509 C C . VAL A 1 314 ? 17.938 2.522 -12.152 1.00 71.50 314 VAL A C 1
ATOM 2511 O O . VAL A 1 314 ? 18.419 1.505 -12.643 1.00 71.50 314 VAL A O 1
ATOM 2514 N N . SER A 1 315 ? 18.300 3.732 -12.583 1.00 63.25 315 SER A N 1
ATOM 2515 C CA . SER A 1 315 ? 19.287 3.948 -13.653 1.00 63.25 315 SER A CA 1
ATOM 2516 C C . SER A 1 315 ? 20.616 3.251 -13.350 1.00 63.25 315 SER A C 1
ATOM 2518 O O . SER A 1 315 ? 21.120 2.489 -14.176 1.00 63.25 315 SER A O 1
ATOM 2520 N N . ASN A 1 316 ? 21.149 3.427 -12.137 1.00 63.91 316 ASN A N 1
ATOM 2521 C CA . ASN A 1 316 ? 22.383 2.769 -11.701 1.00 63.91 316 ASN A CA 1
ATOM 2522 C C . ASN A 1 316 ? 22.266 1.237 -11.693 1.00 63.91 316 ASN A C 1
ATOM 2524 O O . ASN A 1 316 ? 23.218 0.542 -12.053 1.00 63.91 316 ASN A O 1
ATOM 2528 N N . LEU A 1 317 ? 21.103 0.697 -11.314 1.00 69.12 317 LEU A N 1
ATOM 2529 C CA . LEU A 1 317 ? 20.831 -0.739 -11.350 1.00 69.12 317 LEU A CA 1
ATOM 2530 C C . LEU A 1 317 ? 20.924 -1.299 -12.779 1.00 69.12 317 LEU A C 1
ATOM 2532 O O . LEU A 1 317 ? 21.605 -2.304 -13.003 1.00 69.12 317 LEU A O 1
ATOM 2536 N N . PHE A 1 318 ? 20.288 -0.634 -13.747 1.00 64.12 318 PHE A N 1
ATOM 2537 C CA . PHE A 1 318 ? 20.327 -1.039 -15.155 1.00 64.12 318 PHE A CA 1
ATOM 2538 C C . PHE A 1 318 ? 21.729 -0.882 -15.768 1.00 64.12 318 PHE A C 1
ATOM 2540 O O . PHE A 1 318 ? 22.203 -1.812 -16.425 1.00 64.12 318 PHE A O 1
ATOM 2547 N N . LEU A 1 319 ? 22.433 0.224 -15.491 1.00 57.59 319 LEU A N 1
ATOM 2548 C CA . LEU A 1 319 ? 23.820 0.444 -15.932 1.00 57.59 319 LEU A CA 1
ATOM 2549 C C . LEU A 1 319 ? 24.770 -0.643 -15.419 1.00 57.59 319 LEU A C 1
ATOM 2551 O O . LEU A 1 319 ? 25.573 -1.199 -16.170 1.00 57.59 319 LEU A O 1
ATOM 2555 N N . LYS A 1 320 ? 24.645 -1.002 -14.140 1.00 60.66 320 LYS A N 1
ATOM 2556 C CA . LYS A 1 320 ? 25.452 -2.058 -13.527 1.00 60.66 320 LYS A CA 1
ATOM 2557 C C . LYS A 1 320 ? 25.146 -3.433 -14.123 1.00 60.66 320 LYS A C 1
ATOM 2559 O O . LYS A 1 320 ? 26.049 -4.249 -14.269 1.00 60.66 320 LYS A O 1
ATOM 2564 N N . ASN A 1 321 ? 23.895 -3.712 -14.488 1.00 62.94 321 ASN A N 1
ATOM 2565 C CA . ASN A 1 321 ? 23.559 -4.948 -15.192 1.00 62.94 321 ASN A CA 1
ATOM 2566 C C . ASN A 1 321 ? 24.175 -5.005 -16.606 1.00 62.94 321 ASN A C 1
ATOM 2568 O O . ASN A 1 321 ? 24.694 -6.052 -17.009 1.00 62.94 321 ASN A O 1
ATOM 2572 N N . LEU A 1 322 ? 24.148 -3.887 -17.341 1.00 55.22 322 LEU A N 1
ATOM 2573 C CA . LEU A 1 322 ? 24.729 -3.769 -18.684 1.00 55.22 322 LEU A CA 1
ATOM 2574 C C . LEU A 1 322 ? 26.240 -4.030 -18.682 1.00 55.22 322 LEU A C 1
ATOM 2576 O O . LEU A 1 322 ? 26.711 -4.861 -19.457 1.00 55.22 322 LEU A O 1
ATOM 2580 N N . SER A 1 323 ? 26.987 -3.403 -17.766 1.00 51.69 323 SER A N 1
ATOM 2581 C CA . SER A 1 323 ? 28.450 -3.555 -17.682 1.00 51.69 323 SER A CA 1
ATOM 2582 C C . SER A 1 323 ? 28.908 -4.973 -17.326 1.00 51.69 323 SER A C 1
ATOM 2584 O O . SER A 1 323 ? 30.059 -5.340 -17.566 1.00 51.69 323 SER A O 1
ATOM 2586 N N . ILE A 1 324 ? 28.016 -5.789 -16.759 1.00 55.31 324 ILE A N 1
ATOM 2587 C CA . ILE A 1 324 ? 28.330 -7.142 -16.300 1.00 55.31 324 ILE A CA 1
ATOM 2588 C C . ILE A 1 324 ? 27.932 -8.199 -17.325 1.00 55.31 324 ILE A C 1
ATOM 2590 O O . ILE A 1 324 ? 28.690 -9.146 -17.508 1.00 55.31 324 ILE A O 1
ATOM 2594 N N . SER A 1 325 ? 26.761 -8.096 -17.959 1.00 51.16 325 SER A N 1
ATOM 2595 C CA . SER A 1 325 ? 26.144 -9.223 -18.675 1.00 51.16 325 SER A CA 1
ATOM 2596 C C . SER A 1 325 ? 26.554 -9.363 -20.146 1.00 51.16 325 SER A C 1
ATOM 2598 O O . SER A 1 325 ? 26.722 -10.500 -20.581 1.00 51.16 325 SER A O 1
ATOM 2600 N N . GLY A 1 326 ? 26.765 -8.273 -20.894 1.00 45.03 326 GLY A N 1
ATOM 2601 C CA . GLY A 1 326 ? 27.103 -8.310 -22.331 1.00 45.03 326 GLY A CA 1
ATOM 2602 C C . GLY A 1 326 ? 26.047 -8.956 -23.254 1.00 45.03 326 GLY A C 1
ATOM 2603 O O . GLY A 1 326 ? 26.278 -9.049 -24.454 1.00 45.03 326 GLY A O 1
ATOM 2604 N N . ALA A 1 327 ? 24.896 -9.395 -22.726 1.00 41.62 327 ALA A N 1
ATOM 2605 C CA . ALA A 1 327 ? 23.788 -10.013 -23.461 1.00 41.62 327 ALA A CA 1
ATOM 2606 C C . ALA A 1 327 ? 22.475 -9.259 -23.164 1.00 41.62 327 ALA A C 1
ATOM 2608 O O . ALA A 1 327 ? 22.141 -9.008 -22.006 1.00 41.62 327 ALA A O 1
ATOM 2609 N N . LEU A 1 328 ? 21.757 -8.873 -24.226 1.00 48.66 328 LEU A N 1
ATOM 2610 C CA . LEU A 1 328 ? 21.075 -7.573 -24.340 1.00 48.66 328 LEU A CA 1
ATOM 2611 C C . LEU A 1 328 ? 19.543 -7.594 -24.523 1.00 48.66 328 LEU A C 1
ATOM 2613 O O . LEU A 1 328 ? 18.961 -6.527 -24.660 1.00 48.66 328 LEU A O 1
ATOM 2617 N N . ALA A 1 329 ? 18.840 -8.728 -24.495 1.00 44.34 329 ALA A N 1
ATOM 2618 C CA . ALA A 1 329 ? 17.399 -8.711 -24.810 1.00 44.34 329 ALA A CA 1
ATOM 2619 C C . ALA A 1 329 ? 16.497 -7.904 -23.826 1.00 44.34 329 ALA A C 1
ATOM 2621 O O . ALA A 1 329 ? 15.674 -7.117 -24.287 1.00 44.34 329 ALA A O 1
ATOM 2622 N N . PRO A 1 330 ? 16.630 -7.992 -22.484 1.00 43.22 330 PRO A N 1
ATOM 2623 C CA . PRO A 1 330 ? 15.741 -7.263 -21.561 1.00 43.22 330 PRO A CA 1
ATOM 2624 C C . PRO A 1 330 ? 16.158 -5.811 -21.289 1.00 43.22 330 PRO A C 1
ATOM 2626 O O . PRO A 1 330 ? 15.324 -5.003 -20.891 1.00 43.22 330 PRO A O 1
ATOM 2629 N N . ALA A 1 331 ? 17.432 -5.458 -21.481 1.00 42.66 331 ALA A N 1
ATOM 2630 C CA . ALA A 1 331 ? 17.946 -4.119 -21.177 1.00 42.66 331 ALA A CA 1
ATOM 2631 C C . ALA A 1 331 ? 17.587 -3.086 -22.266 1.00 42.66 331 ALA A C 1
ATOM 2633 O O . ALA A 1 331 ? 17.383 -1.910 -21.956 1.00 42.66 331 ALA A O 1
ATOM 2634 N N . ILE A 1 332 ? 17.433 -3.540 -23.517 1.00 42.56 332 ILE A N 1
ATOM 2635 C CA . ILE A 1 332 ? 16.957 -2.730 -24.652 1.00 42.56 332 ILE A CA 1
ATOM 2636 C C . ILE A 1 332 ? 15.447 -2.513 -24.553 1.00 42.56 332 ILE A C 1
ATOM 2638 O O . ILE A 1 332 ? 14.993 -1.371 -24.580 1.00 42.56 332 ILE A O 1
ATOM 2642 N N . SER A 1 333 ? 14.664 -3.579 -24.337 1.00 43.00 333 SER A N 1
ATOM 2643 C CA . SER A 1 333 ? 13.212 -3.459 -24.135 1.00 43.00 333 SER A CA 1
ATOM 2644 C C . SER A 1 333 ? 12.865 -2.626 -22.897 1.00 43.00 333 SER A C 1
ATOM 2646 O O . SER A 1 333 ? 11.860 -1.919 -22.896 1.00 43.00 333 SER A O 1
ATOM 2648 N N . ALA A 1 334 ? 13.716 -2.654 -21.865 1.00 40.03 334 ALA A N 1
ATOM 2649 C CA . ALA A 1 334 ? 13.573 -1.785 -20.708 1.00 40.03 334 ALA A CA 1
ATOM 2650 C C . ALA A 1 334 ? 13.908 -0.320 -21.009 1.00 40.03 334 ALA A C 1
ATOM 2652 O O . ALA A 1 334 ? 13.144 0.558 -20.626 1.00 40.03 334 ALA A O 1
ATOM 2653 N N . SER A 1 335 ? 14.993 -0.045 -21.739 1.00 41.47 335 SER A N 1
ATOM 2654 C CA . SER A 1 335 ? 15.350 1.327 -22.132 1.00 41.47 335 SER A CA 1
ATOM 2655 C C . SER A 1 335 ? 14.270 1.988 -22.987 1.00 41.47 335 SER A C 1
ATOM 2657 O O . SER A 1 335 ? 14.000 3.169 -22.796 1.00 41.47 335 SER A O 1
ATOM 2659 N N . ILE A 1 336 ? 13.597 1.242 -23.866 1.00 40.69 336 ILE A N 1
ATOM 2660 C CA . ILE A 1 336 ? 12.515 1.768 -24.716 1.00 40.69 336 ILE A CA 1
ATOM 2661 C C . ILE A 1 336 ? 11.231 2.014 -23.899 1.00 40.69 336 ILE A C 1
ATOM 2663 O O . ILE A 1 336 ? 10.584 3.046 -24.065 1.00 40.69 336 ILE A O 1
ATOM 2667 N N . ALA A 1 337 ? 10.897 1.136 -22.946 1.00 38.31 337 ALA A N 1
ATOM 2668 C CA . ALA A 1 337 ? 9.735 1.307 -22.065 1.00 38.31 337 ALA A CA 1
ATOM 2669 C C . ALA A 1 337 ? 9.900 2.444 -21.031 1.00 38.31 337 ALA A C 1
ATOM 2671 O O . ALA A 1 337 ? 8.922 3.083 -20.642 1.00 38.31 337 ALA A O 1
ATOM 2672 N N . ILE A 1 338 ? 11.137 2.744 -20.621 1.00 38.62 338 ILE A N 1
ATOM 2673 C CA . ILE A 1 338 ? 11.461 3.767 -19.610 1.00 38.62 338 ILE A CA 1
ATOM 2674 C C . ILE A 1 338 ? 11.273 5.213 -20.137 1.00 38.62 338 ILE A C 1
ATOM 2676 O O . ILE A 1 338 ? 11.167 6.144 -19.339 1.00 38.62 338 ILE A O 1
ATOM 2680 N N . HIS A 1 339 ? 11.142 5.440 -21.453 1.00 36.59 339 HIS A N 1
ATOM 2681 C CA . HIS A 1 339 ? 11.203 6.790 -22.050 1.00 36.59 339 HIS A CA 1
ATOM 2682 C C . HIS A 1 339 ? 9.899 7.570 -22.204 1.00 36.59 339 HIS A C 1
ATOM 2684 O O . HIS A 1 339 ? 9.852 8.616 -22.855 1.00 36.59 339 HIS A O 1
ATOM 2690 N N . GLY A 1 340 ? 8.875 7.204 -21.444 1.00 37.97 340 GLY A N 1
ATOM 2691 C CA . GLY A 1 340 ? 7.803 8.136 -21.109 1.00 37.97 340 GLY A CA 1
ATOM 2692 C C . GLY A 1 340 ? 8.179 9.093 -19.965 1.00 37.97 340 GLY A C 1
ATOM 2693 O O . GLY A 1 340 ? 7.569 8.986 -18.907 1.00 37.97 340 GLY A O 1
ATOM 2694 N N . LYS A 1 341 ? 9.090 10.059 -20.209 1.00 35.75 341 LYS A N 1
ATOM 2695 C CA . LYS A 1 341 ? 9.454 11.252 -19.380 1.00 35.75 341 LYS A CA 1
ATOM 2696 C C . LYS A 1 341 ? 10.630 11.159 -18.349 1.00 35.75 341 LYS A C 1
ATOM 2698 O O . LYS A 1 341 ? 10.411 10.816 -17.188 1.00 35.75 341 LYS A O 1
ATOM 2703 N N . TYR A 1 342 ? 11.780 11.763 -18.739 1.00 36.06 342 TYR A N 1
ATOM 2704 C CA . TYR A 1 342 ? 12.875 12.431 -17.950 1.00 36.06 342 TYR A CA 1
ATOM 2705 C C . TYR A 1 342 ? 14.079 11.579 -17.405 1.00 36.06 342 TYR A C 1
ATOM 2707 O O . TYR A 1 342 ? 13.906 10.387 -17.201 1.00 36.06 342 TYR A O 1
ATOM 2715 N N . PRO A 1 343 ? 15.266 12.155 -17.035 1.00 34.38 343 PRO A N 1
ATOM 2716 C CA . PRO A 1 343 ? 16.375 12.616 -17.898 1.00 34.38 343 PRO A CA 1
ATOM 2717 C C . PRO A 1 343 ? 17.809 12.303 -17.336 1.00 34.38 343 PRO A C 1
ATOM 2719 O O . PRO A 1 343 ? 18.697 13.142 -17.465 1.00 34.38 343 PRO A O 1
ATOM 2722 N N . THR A 1 344 ? 18.048 11.182 -16.632 1.00 36.91 344 THR A N 1
ATOM 2723 C CA . THR A 1 344 ? 19.330 10.951 -15.897 1.00 36.91 344 THR A CA 1
ATOM 2724 C C . THR A 1 344 ? 19.955 9.545 -16.019 1.00 36.91 344 THR A C 1
ATOM 2726 O O . THR A 1 344 ? 20.652 9.071 -15.130 1.00 36.91 344 THR A O 1
ATOM 2729 N N . LEU A 1 345 ? 19.802 8.883 -17.165 1.00 39.75 345 LEU A N 1
ATOM 2730 C CA . LEU A 1 345 ? 21.001 8.427 -17.887 1.00 39.75 345 LEU A CA 1
ATOM 2731 C C . LEU A 1 345 ? 21.503 9.679 -18.622 1.00 39.75 345 LEU A C 1
ATOM 2733 O O . LEU A 1 345 ? 20.658 10.508 -18.969 1.00 39.75 345 LEU A O 1
ATOM 2737 N N . LYS A 1 346 ? 22.780 9.823 -19.003 1.00 42.53 346 LYS A N 1
ATOM 2738 C CA . LYS A 1 346 ? 23.023 10.783 -20.102 1.00 42.53 346 LYS A CA 1
ATOM 2739 C C . LYS A 1 346 ? 22.329 10.358 -21.413 1.00 42.53 346 LYS A C 1
ATOM 2741 O O . LYS A 1 346 ? 22.331 11.105 -22.371 1.00 42.53 346 LYS A O 1
ATOM 2746 N N . GLY A 1 347 ? 21.605 9.238 -21.428 1.00 40.41 347 GLY A N 1
ATOM 2747 C CA . GLY A 1 347 ? 20.329 9.173 -22.127 1.00 40.41 347 GLY A CA 1
ATOM 2748 C C . GLY A 1 347 ? 19.761 7.756 -22.268 1.00 40.41 347 GLY A C 1
ATOM 2749 O O . GLY A 1 347 ? 20.493 6.788 -22.064 1.00 40.41 347 GLY A O 1
ATOM 2750 N N . PRO A 1 348 ? 18.484 7.624 -22.685 1.00 42.81 348 PRO A N 1
ATOM 2751 C CA . PRO A 1 348 ? 17.897 6.380 -23.245 1.00 42.81 348 PRO A CA 1
ATOM 2752 C C . PRO A 1 348 ? 18.813 5.663 -24.228 1.00 42.81 348 PRO A C 1
ATOM 2754 O O . PRO A 1 348 ? 18.802 4.445 -24.403 1.00 42.81 348 PRO A O 1
ATOM 2757 N N . ASN A 1 349 ? 19.558 6.506 -24.921 1.00 53.69 349 ASN A N 1
ATOM 2758 C CA . ASN A 1 349 ? 20.111 6.250 -26.216 1.00 53.69 349 ASN A CA 1
ATOM 2759 C C . ASN A 1 349 ? 21.403 5.455 -26.106 1.00 53.69 349 ASN A C 1
ATOM 2761 O O . ASN A 1 349 ? 21.661 4.649 -26.982 1.00 53.69 349 ASN A O 1
ATOM 2765 N N . CYS A 1 350 ? 22.126 5.509 -24.981 1.00 58.25 350 CYS A N 1
ATOM 2766 C CA . CYS A 1 350 ? 23.275 4.627 -24.748 1.00 58.25 350 CYS A CA 1
ATOM 2767 C C . CYS A 1 350 ? 22.876 3.140 -24.754 1.00 58.25 350 CYS A C 1
ATOM 2769 O O . CYS A 1 350 ? 23.616 2.300 -25.260 1.00 58.25 350 CYS A O 1
ATOM 2771 N N . GLY A 1 351 ? 21.691 2.799 -24.232 1.00 56.12 351 GLY A N 1
ATOM 2772 C CA . GLY A 1 351 ? 21.179 1.425 -24.256 1.00 56.12 351 GLY A CA 1
ATOM 2773 C C . GLY A 1 351 ? 20.811 0.959 -25.666 1.00 56.12 351 GLY A C 1
ATOM 2774 O O . GLY A 1 351 ? 21.103 -0.177 -26.036 1.00 56.12 351 GLY A O 1
ATOM 2775 N N . ILE A 1 352 ? 20.228 1.858 -26.463 1.00 58.62 352 ILE A N 1
ATOM 2776 C CA . ILE A 1 352 ? 19.903 1.633 -27.880 1.00 58.62 352 ILE A CA 1
ATOM 2777 C C . ILE A 1 352 ? 21.193 1.491 -28.705 1.00 58.62 352 ILE A C 1
ATOM 2779 O O . ILE A 1 352 ? 21.356 0.507 -29.421 1.00 58.62 352 ILE A O 1
ATOM 2783 N N . ILE A 1 353 ? 22.144 2.410 -28.524 1.00 70.56 353 ILE A N 1
ATOM 2784 C CA . ILE A 1 353 ? 23.460 2.440 -29.176 1.00 70.56 353 ILE A CA 1
ATOM 2785 C C . ILE A 1 353 ? 24.238 1.156 -28.876 1.00 70.56 353 ILE A C 1
ATOM 2787 O O . ILE A 1 353 ? 24.718 0.499 -29.793 1.00 70.56 353 ILE A O 1
ATOM 2791 N N . TYR A 1 354 ? 24.324 0.739 -27.610 1.00 66.00 354 TYR A N 1
ATOM 2792 C CA . TYR A 1 354 ? 24.979 -0.527 -27.272 1.00 66.00 354 TYR A CA 1
ATOM 2793 C C . TYR A 1 354 ? 24.222 -1.728 -27.857 1.00 66.00 354 TYR A C 1
ATOM 2795 O O . TYR A 1 354 ? 24.842 -2.670 -28.345 1.00 66.00 354 TYR A O 1
ATOM 2803 N N . GLY A 1 355 ? 22.886 -1.680 -27.869 1.00 62.97 355 GLY A N 1
ATOM 2804 C CA . GLY A 1 355 ? 22.036 -2.706 -28.468 1.00 62.97 355 GLY A CA 1
ATOM 2805 C C . GLY A 1 355 ? 22.292 -2.953 -29.953 1.00 62.97 355 GLY A C 1
ATOM 2806 O O . GLY A 1 355 ? 22.239 -4.102 -30.386 1.00 62.97 355 GLY A O 1
ATOM 2807 N N . LEU A 1 356 ? 22.649 -1.916 -30.716 1.00 71.44 356 LEU A N 1
ATOM 2808 C CA . LEU A 1 356 ? 23.009 -2.044 -32.132 1.00 71.44 356 LEU A CA 1
ATOM 2809 C C . LEU A 1 356 ? 24.257 -2.901 -32.367 1.00 71.44 356 LEU A C 1
ATOM 2811 O O . LEU A 1 356 ? 24.359 -3.576 -33.390 1.00 71.44 356 LEU A O 1
ATOM 2815 N N . THR A 1 357 ? 25.183 -2.930 -31.408 1.00 69.25 357 THR A N 1
ATOM 2816 C CA . THR A 1 357 ? 26.432 -3.708 -31.509 1.00 69.25 357 THR A CA 1
ATOM 2817 C C . THR A 1 357 ? 26.227 -5.219 -31.370 1.00 69.25 357 THR A C 1
ATOM 2819 O O . THR A 1 357 ? 27.196 -5.969 -31.460 1.00 69.25 357 THR A O 1
ATOM 2822 N N . LYS A 1 358 ? 24.988 -5.681 -31.126 1.00 63.84 358 LYS A N 1
ATOM 2823 C CA . LYS A 1 358 ? 24.650 -7.096 -30.932 1.00 63.84 358 LYS A CA 1
ATOM 2824 C C . LYS A 1 358 ? 23.443 -7.513 -31.760 1.00 63.84 358 LYS A C 1
ATOM 2826 O O . LYS A 1 358 ? 22.400 -6.870 -31.710 1.00 63.84 358 LYS A O 1
ATOM 2831 N N . GLU A 1 359 ? 23.549 -8.663 -32.419 1.00 57.56 359 GLU A N 1
ATOM 2832 C CA . GLU A 1 359 ? 22.494 -9.260 -33.256 1.00 57.56 359 GLU A CA 1
ATOM 2833 C C . GLU A 1 359 ? 21.112 -9.278 -32.587 1.00 57.56 359 GLU A C 1
ATOM 2835 O O . GLU A 1 359 ? 20.180 -8.637 -33.064 1.00 57.56 359 GLU A O 1
ATOM 2840 N N . THR A 1 360 ? 21.007 -9.901 -31.411 1.00 49.56 360 THR A N 1
ATOM 2841 C CA . THR A 1 360 ? 19.745 -9.958 -30.644 1.00 49.56 360 THR A CA 1
ATOM 2842 C C . THR A 1 360 ? 19.174 -8.590 -30.268 1.00 49.56 360 THR A C 1
ATOM 2844 O O . THR A 1 360 ? 17.970 -8.465 -30.056 1.00 49.56 360 THR A O 1
ATOM 2847 N N . GLY A 1 361 ? 20.023 -7.567 -30.153 1.00 53.19 361 GLY A N 1
ATOM 2848 C CA . GLY A 1 361 ? 19.582 -6.209 -29.879 1.00 53.19 361 GLY A CA 1
ATOM 2849 C C . GLY A 1 361 ? 19.013 -5.530 -31.114 1.00 53.19 361 GLY A C 1
ATOM 2850 O O . GLY A 1 361 ? 17.955 -4.915 -31.028 1.00 53.19 361 GLY A O 1
ATOM 2851 N N . ARG A 1 362 ? 19.653 -5.709 -32.274 1.00 67.19 362 ARG A N 1
ATOM 2852 C CA . ARG A 1 362 ? 19.190 -5.150 -33.551 1.00 67.19 362 ARG A CA 1
ATOM 2853 C C . ARG A 1 362 ? 17.791 -5.609 -33.924 1.00 67.19 362 ARG A C 1
ATOM 2855 O O . ARG A 1 362 ? 16.978 -4.780 -34.314 1.00 67.19 362 ARG A O 1
ATOM 2862 N N . ASP A 1 363 ? 17.479 -6.889 -33.755 1.00 54.25 363 ASP A N 1
ATOM 2863 C CA . ASP A 1 363 ? 16.158 -7.420 -34.114 1.00 54.25 363 ASP A CA 1
ATOM 2864 C C . ASP A 1 363 ? 15.026 -6.808 -33.276 1.00 54.25 363 ASP A C 1
ATOM 2866 O O . ASP A 1 363 ? 13.924 -6.590 -33.776 1.00 54.25 363 ASP A O 1
ATOM 2870 N N . LEU A 1 364 ? 15.314 -6.445 -32.023 1.00 46.78 364 LEU A N 1
ATOM 2871 C CA . LEU A 1 364 ? 14.374 -5.753 -31.136 1.00 46.78 364 LEU A CA 1
ATOM 2872 C C . LEU A 1 364 ? 14.222 -4.260 -31.471 1.00 46.78 364 LEU A C 1
ATOM 2874 O O . LEU A 1 364 ? 13.221 -3.651 -31.094 1.00 46.78 364 LEU A O 1
ATOM 2878 N N . LEU A 1 365 ? 15.201 -3.671 -32.164 1.00 55.09 365 LEU A N 1
ATOM 2879 C CA . LEU A 1 365 ? 15.246 -2.250 -32.521 1.00 55.09 365 LEU A CA 1
ATOM 2880 C C . LEU A 1 365 ? 14.574 -1.933 -33.867 1.00 55.09 365 LEU A C 1
ATOM 2882 O O . LEU A 1 365 ? 14.382 -0.763 -34.181 1.00 55.09 365 LEU A O 1
ATOM 2886 N N . ARG A 1 366 ? 14.132 -2.942 -34.632 1.00 55.72 366 ARG A N 1
ATOM 2887 C CA . ARG A 1 366 ? 13.426 -2.776 -35.924 1.00 55.72 366 ARG A CA 1
ATOM 2888 C C . ARG A 1 366 ? 11.991 -2.229 -35.809 1.00 55.72 366 ARG A C 1
ATOM 2890 O O . ARG A 1 366 ? 11.232 -2.273 -36.770 1.00 55.72 366 ARG A O 1
ATOM 2897 N N . SER A 1 367 ? 11.578 -1.749 -34.636 1.00 52.59 367 SER A N 1
ATOM 2898 C CA . SER A 1 367 ? 10.235 -1.196 -34.425 1.00 52.59 367 SER A CA 1
ATOM 2899 C C . SER A 1 367 ? 10.152 0.275 -34.856 1.00 52.59 367 SER A C 1
ATOM 2901 O O . SER A 1 367 ? 11.066 1.047 -34.574 1.00 52.59 367 SER A O 1
ATOM 2903 N N . ASN A 1 368 ? 9.015 0.700 -35.410 1.00 48.53 368 ASN A N 1
ATOM 2904 C CA . ASN A 1 368 ? 8.770 2.087 -35.851 1.00 48.53 368 ASN A CA 1
ATOM 2905 C C . ASN A 1 368 ? 8.589 3.108 -34.704 1.00 48.53 368 ASN A C 1
ATOM 2907 O O . ASN A 1 368 ? 8.139 4.225 -34.938 1.00 48.53 368 ASN A O 1
ATOM 2911 N N . TYR A 1 369 ? 8.881 2.731 -33.458 1.00 46.62 369 TYR A N 1
ATOM 2912 C CA . TYR A 1 369 ? 8.642 3.562 -32.273 1.00 46.62 369 TYR A CA 1
ATOM 2913 C C . TYR A 1 369 ? 9.913 4.225 -31.722 1.00 46.62 369 TYR A C 1
ATOM 2915 O O . TYR A 1 369 ? 9.862 4.840 -30.657 1.00 46.62 369 TYR A O 1
ATOM 2923 N N . ILE A 1 370 ? 11.051 4.083 -32.411 1.00 51.28 370 ILE A N 1
ATOM 2924 C CA . ILE A 1 370 ? 12.334 4.660 -31.994 1.00 51.28 370 ILE A CA 1
ATOM 2925 C C . ILE A 1 370 ? 12.550 6.005 -32.687 1.00 51.28 370 ILE A C 1
ATOM 2927 O O . ILE A 1 370 ? 12.563 6.091 -33.910 1.00 51.28 370 ILE A O 1
ATOM 2931 N N . ASP A 1 371 ? 12.750 7.039 -31.875 1.00 58.34 371 ASP A N 1
ATOM 2932 C CA . ASP A 1 371 ? 13.120 8.388 -32.302 1.00 58.34 371 ASP A CA 1
ATOM 2933 C C . ASP A 1 371 ? 14.646 8.464 -32.483 1.00 58.34 371 ASP A C 1
ATOM 2935 O O . ASP A 1 371 ? 15.390 8.716 -31.533 1.00 58.34 371 ASP A O 1
ATOM 2939 N N . TRP A 1 372 ? 15.113 8.137 -33.690 1.00 68.88 372 TRP A N 1
ATOM 2940 C CA . TRP A 1 372 ? 16.538 8.021 -34.015 1.00 68.88 372 TRP A CA 1
ATOM 2941 C C . TRP A 1 372 ? 17.273 9.363 -34.051 1.00 68.88 372 TRP A C 1
ATOM 2943 O O . TRP A 1 372 ? 18.426 9.411 -33.632 1.00 68.88 372 TRP A O 1
ATOM 2953 N N . GLU A 1 373 ? 16.599 10.446 -34.444 1.00 65.06 373 GLU A N 1
ATOM 2954 C CA . GLU A 1 373 ? 17.139 11.813 -34.374 1.00 65.06 373 GLU A CA 1
ATOM 2955 C C . GLU A 1 373 ? 17.603 12.115 -32.950 1.00 65.06 373 GLU A C 1
ATOM 2957 O O . GLU A 1 373 ? 18.771 12.406 -32.682 1.00 65.06 373 GLU A O 1
ATOM 2962 N N . ARG A 1 374 ? 16.726 11.845 -31.985 1.00 58.44 374 ARG A N 1
ATOM 2963 C CA . ARG A 1 374 ? 17.053 11.997 -30.572 1.00 58.44 374 ARG A CA 1
ATOM 2964 C C . ARG A 1 374 ? 18.127 11.023 -30.081 1.00 58.44 374 ARG A C 1
ATOM 2966 O O . ARG A 1 374 ? 18.864 11.351 -29.143 1.00 58.44 374 ARG A O 1
ATOM 2973 N N . VAL A 1 375 ? 18.201 9.816 -30.650 1.00 65.69 375 VAL A N 1
ATOM 2974 C CA . VAL A 1 375 ? 19.255 8.837 -30.329 1.00 65.69 375 VAL A CA 1
ATOM 2975 C C . VAL A 1 375 ? 20.627 9.399 -30.655 1.00 65.69 375 VAL A C 1
ATOM 2977 O O . VAL A 1 375 ? 21.521 9.338 -29.807 1.00 65.69 375 VAL A O 1
ATOM 2980 N N . TRP A 1 376 ? 20.769 9.992 -31.834 1.00 73.94 376 TRP A N 1
ATOM 2981 C CA . TRP A 1 376 ? 22.044 10.483 -32.335 1.00 73.94 376 TRP A CA 1
ATOM 2982 C C . TRP A 1 376 ? 22.431 11.869 -31.818 1.00 73.94 376 TRP A C 1
ATOM 2984 O O . TRP A 1 376 ? 23.620 12.153 -31.735 1.00 73.94 376 TRP A O 1
ATOM 2994 N N . GLU A 1 377 ? 21.477 12.676 -31.351 1.00 66.50 377 GLU A N 1
ATOM 2995 C CA . GLU A 1 377 ? 21.740 13.935 -30.630 1.00 66.50 377 GLU A CA 1
ATOM 2996 C C . GLU A 1 377 ? 22.279 13.739 -29.197 1.00 66.50 377 GLU A C 1
ATOM 2998 O O . GLU A 1 377 ? 22.577 14.700 -28.480 1.00 66.50 377 GLU A O 1
ATOM 3003 N N . SER A 1 378 ? 22.369 12.495 -28.722 1.00 63.22 378 SER A N 1
ATOM 3004 C CA . SER A 1 378 ? 22.716 12.213 -27.329 1.00 63.22 378 SER A CA 1
ATOM 3005 C C . SER A 1 378 ? 24.210 12.220 -27.058 1.00 63.22 378 SER A C 1
ATOM 3007 O O . SER A 1 378 ? 25.005 11.667 -27.808 1.00 63.22 378 SER A O 1
ATOM 3009 N N . GLN A 1 379 ? 24.591 12.766 -25.905 1.00 71.06 379 GLN A N 1
ATOM 3010 C CA . GLN A 1 379 ? 25.984 12.786 -25.472 1.00 71.06 379 GLN A CA 1
ATOM 3011 C C . GLN A 1 379 ? 26.325 11.549 -24.638 1.00 71.06 379 GLN A C 1
ATOM 3013 O O . GLN A 1 379 ? 25.683 11.281 -23.619 1.00 71.06 379 GLN A O 1
ATOM 3018 N N . ILE A 1 380 ? 27.382 10.841 -25.023 1.00 70.12 380 ILE A N 1
ATOM 3019 C CA . ILE A 1 380 ? 27.960 9.738 -24.256 1.00 70.12 380 ILE A CA 1
ATOM 3020 C C . ILE A 1 380 ? 29.168 10.212 -23.441 1.00 70.12 380 ILE A C 1
ATOM 3022 O O . ILE A 1 380 ? 29.839 11.181 -23.798 1.00 70.12 380 ILE A O 1
ATOM 3026 N N . ASP A 1 381 ? 29.441 9.539 -22.325 1.00 66.06 381 ASP A N 1
ATOM 3027 C CA . ASP A 1 381 ? 30.630 9.804 -21.518 1.00 66.06 381 ASP A CA 1
ATOM 3028 C C . ASP A 1 381 ? 31.837 8.960 -21.962 1.00 66.06 381 ASP A C 1
ATOM 3030 O O . ASP A 1 381 ? 31.733 7.997 -22.727 1.00 66.06 381 ASP A O 1
ATOM 3034 N N . GLN A 1 382 ? 33.012 9.346 -21.464 1.00 73.00 382 GLN A N 1
ATOM 3035 C CA . GLN A 1 382 ? 34.275 8.662 -21.727 1.00 73.00 382 GLN A CA 1
ATOM 3036 C C . GLN A 1 382 ? 34.258 7.177 -21.330 1.00 73.00 382 GLN A C 1
ATOM 3038 O O . GLN A 1 382 ? 34.875 6.362 -22.015 1.00 73.00 382 GLN A O 1
ATOM 3043 N N . GLU A 1 383 ? 33.576 6.808 -20.242 1.00 67.06 383 GLU A N 1
ATOM 3044 C CA . GLU A 1 383 ? 33.523 5.418 -19.773 1.00 67.06 383 GLU A CA 1
ATOM 3045 C C . GLU A 1 383 ? 32.756 4.538 -20.771 1.00 67.06 383 GLU A C 1
ATOM 3047 O O . GLU A 1 383 ? 33.220 3.456 -21.145 1.00 67.06 383 GLU A O 1
ATOM 3052 N N . PHE A 1 384 ? 31.626 5.034 -21.279 1.00 70.25 384 PHE A N 1
ATOM 3053 C CA . PHE A 1 384 ? 30.836 4.359 -22.300 1.00 70.25 384 PHE A CA 1
ATOM 3054 C C . PHE A 1 384 ? 31.558 4.301 -23.653 1.00 70.25 384 PHE A C 1
ATOM 3056 O O . PHE A 1 384 ? 31.550 3.257 -24.309 1.00 70.25 384 PHE A O 1
ATOM 3063 N N . ALA A 1 385 ? 32.252 5.372 -24.049 1.00 76.75 385 ALA A N 1
ATOM 3064 C CA . ALA A 1 385 ? 33.084 5.365 -25.252 1.00 76.75 385 ALA A CA 1
ATOM 3065 C C . ALA A 1 385 ? 34.191 4.294 -25.172 1.00 76.75 385 ALA A C 1
ATOM 3067 O O . ALA A 1 385 ? 34.364 3.501 -26.097 1.00 76.75 385 ALA A O 1
ATOM 3068 N N . GLN A 1 386 ? 34.890 4.193 -24.036 1.00 76.75 386 GLN A N 1
ATOM 3069 C CA . GLN A 1 386 ? 35.916 3.165 -23.815 1.00 76.75 386 GLN A CA 1
ATOM 3070 C C . GLN A 1 386 ? 35.344 1.739 -23.813 1.00 76.75 386 GLN A C 1
ATOM 3072 O O . GLN A 1 386 ? 36.005 0.810 -24.287 1.00 76.75 386 GLN A O 1
ATOM 3077 N N . LEU A 1 387 ? 34.118 1.546 -23.316 1.00 73.44 387 LEU A N 1
ATOM 3078 C CA . LEU A 1 387 ? 33.418 0.261 -23.387 1.00 73.44 387 LEU A CA 1
ATOM 3079 C C . LEU A 1 387 ? 33.149 -0.163 -24.839 1.00 73.44 387 LEU A C 1
ATOM 3081 O O . LEU A 1 387 ? 33.378 -1.325 -25.185 1.00 73.44 387 LEU A O 1
ATOM 3085 N N . LEU A 1 388 ? 32.683 0.763 -25.682 1.00 76.25 388 LEU A N 1
ATOM 3086 C CA . LEU A 1 388 ? 32.438 0.508 -27.105 1.00 76.25 388 LEU A CA 1
ATOM 3087 C C . LEU A 1 388 ? 33.737 0.165 -27.840 1.00 76.25 388 LEU A C 1
ATOM 3089 O O . LEU A 1 388 ? 33.779 -0.839 -28.547 1.00 76.25 388 LEU A O 1
ATOM 3093 N N . ILE A 1 389 ? 34.811 0.923 -27.596 1.00 79.56 389 ILE A N 1
ATOM 3094 C CA . ILE A 1 389 ? 36.144 0.658 -28.164 1.00 79.56 389 ILE A CA 1
ATOM 3095 C C . ILE A 1 389 ? 36.627 -0.744 -27.780 1.00 79.56 389 ILE A C 1
ATOM 3097 O O . ILE A 1 389 ? 36.995 -1.535 -28.643 1.00 79.56 389 ILE A O 1
ATOM 3101 N N . ARG A 1 390 ? 36.566 -1.099 -26.489 1.00 75.69 390 ARG A N 1
ATOM 3102 C CA . ARG A 1 390 ? 36.958 -2.438 -26.022 1.00 75.69 390 ARG A CA 1
ATOM 3103 C C . ARG A 1 390 ? 36.118 -3.536 -26.676 1.00 75.69 390 ARG A C 1
ATOM 3105 O O . ARG A 1 390 ? 36.652 -4.594 -26.996 1.00 75.69 390 ARG A O 1
ATOM 3112 N N . THR A 1 391 ? 34.816 -3.305 -26.829 1.00 69.62 391 THR A N 1
ATOM 3113 C CA . THR A 1 391 ? 33.912 -4.265 -27.476 1.00 69.62 391 THR A CA 1
ATOM 3114 C C . THR A 1 391 ? 34.329 -4.479 -28.928 1.00 69.62 391 THR A C 1
ATOM 3116 O O . THR A 1 391 ? 34.470 -5.623 -29.343 1.00 69.62 391 THR A O 1
ATOM 3119 N N . ALA A 1 392 ? 34.627 -3.400 -29.656 1.00 78.62 392 ALA A N 1
ATOM 3120 C CA . ALA A 1 392 ? 35.115 -3.460 -31.028 1.00 78.62 392 ALA A CA 1
ATOM 3121 C C . ALA A 1 392 ? 36.405 -4.285 -31.156 1.00 78.62 392 ALA A C 1
ATOM 3123 O O . ALA A 1 392 ? 36.481 -5.167 -32.006 1.00 78.62 392 ALA A O 1
ATOM 3124 N N . SER A 1 393 ? 37.391 -4.054 -30.280 1.00 78.25 393 SER A N 1
ATOM 3125 C CA . SER A 1 393 ? 38.650 -4.811 -30.285 1.00 78.25 393 SER A CA 1
ATOM 3126 C C . SER A 1 393 ? 38.434 -6.308 -30.039 1.00 78.25 393 SER A C 1
ATOM 3128 O O . SER A 1 393 ? 39.037 -7.132 -30.719 1.00 78.25 393 SER A O 1
ATOM 3130 N N . ILE A 1 394 ? 37.547 -6.672 -29.104 1.00 72.81 394 ILE A N 1
ATOM 3131 C CA . ILE A 1 394 ? 37.219 -8.079 -28.815 1.00 72.81 394 ILE A CA 1
ATOM 3132 C C . ILE A 1 394 ? 36.604 -8.763 -30.041 1.00 72.81 394 ILE A C 1
ATOM 3134 O O . ILE A 1 394 ? 36.994 -9.885 -30.365 1.00 72.81 394 ILE A O 1
ATOM 3138 N N . GLU A 1 395 ? 35.668 -8.101 -30.725 1.00 72.38 395 GLU A N 1
ATOM 3139 C CA . GLU A 1 395 ? 35.070 -8.653 -31.946 1.00 72.38 395 GLU A CA 1
ATOM 3140 C C . GLU A 1 395 ? 36.118 -8.772 -33.067 1.00 72.38 395 GLU A C 1
ATOM 3142 O O . GLU A 1 395 ? 36.231 -9.810 -33.719 1.00 72.38 395 GLU A O 1
ATOM 3147 N N . LEU A 1 396 ? 36.983 -7.768 -33.235 1.00 79.50 396 LEU A N 1
ATOM 3148 C CA . LEU A 1 396 ? 38.044 -7.788 -34.245 1.00 79.50 396 LEU A CA 1
ATOM 3149 C C . LEU A 1 396 ? 39.040 -8.953 -34.044 1.00 79.50 396 LEU A C 1
ATOM 3151 O O . LEU A 1 396 ? 39.463 -9.585 -35.019 1.00 79.50 396 LEU A O 1
ATOM 3155 N N . GLU A 1 397 ? 39.402 -9.244 -32.788 1.00 76.94 397 GLU A N 1
ATOM 3156 C CA . GLU A 1 397 ? 40.277 -10.360 -32.399 1.00 76.94 397 GLU A CA 1
ATOM 3157 C C . GLU A 1 397 ? 39.586 -11.728 -32.524 1.00 76.94 397 GLU A C 1
ATOM 3159 O O . GLU A 1 397 ? 40.220 -12.715 -32.910 1.00 76.94 397 GLU A O 1
ATOM 3164 N N . GLY A 1 398 ? 38.293 -11.801 -32.195 1.00 64.81 398 GLY A N 1
ATOM 3165 C CA . GLY A 1 398 ? 37.500 -13.032 -32.212 1.00 64.81 398 GLY A CA 1
ATOM 3166 C C . GLY A 1 398 ? 37.147 -13.531 -33.616 1.00 64.81 398 GLY A C 1
ATOM 3167 O O . GLY A 1 398 ? 36.921 -14.730 -33.808 1.00 64.81 398 GLY A O 1
ATOM 3168 N N . HIS A 1 399 ? 37.140 -12.644 -34.612 1.00 65.56 399 HIS A N 1
ATOM 3169 C CA . HIS A 1 399 ? 36.762 -12.990 -35.977 1.00 65.56 399 HIS A CA 1
ATOM 3170 C C . HIS A 1 399 ? 37.920 -13.611 -36.773 1.00 65.56 399 HIS A C 1
ATOM 3172 O O . HIS A 1 399 ? 38.967 -13.001 -37.001 1.00 65.56 399 HIS A O 1
ATOM 3178 N N . SER A 1 400 ? 37.708 -14.827 -37.288 1.00 52.34 400 SER A N 1
ATOM 3179 C CA . SER A 1 400 ? 38.631 -15.534 -38.187 1.00 52.34 400 SER A CA 1
ATOM 3180 C C . SER A 1 400 ? 38.054 -15.601 -39.609 1.00 52.34 400 SER A C 1
ATOM 3182 O O . SER A 1 400 ? 37.235 -16.449 -39.923 1.00 52.34 400 SER A O 1
ATOM 3184 N N . SER A 1 401 ? 38.537 -14.705 -40.480 1.00 53.69 401 SER A N 1
ATOM 3185 C CA . SER A 1 401 ? 38.458 -14.739 -41.959 1.00 53.69 401 SER A CA 1
ATOM 3186 C C . SER A 1 401 ? 37.090 -14.679 -42.694 1.00 53.69 401 SER A C 1
ATOM 3188 O O . SER A 1 401 ? 36.188 -15.463 -42.445 1.00 53.69 401 SER A O 1
ATOM 3190 N N . VAL A 1 402 ? 37.049 -13.782 -43.699 1.00 56.81 402 VAL A N 1
ATOM 3191 C CA . VAL A 1 402 ? 36.210 -13.712 -44.925 1.00 56.81 402 VAL A CA 1
ATOM 3192 C C . VAL A 1 402 ? 34.685 -13.832 -44.749 1.00 56.81 402 VAL A C 1
ATOM 3194 O O . VAL A 1 402 ? 34.089 -14.863 -45.039 1.00 56.81 402 VAL A O 1
ATOM 3197 N N . GLY A 1 403 ? 34.042 -12.729 -44.362 1.00 66.44 403 GLY A N 1
ATOM 3198 C CA . GLY A 1 403 ? 32.586 -12.557 -44.389 1.00 66.44 403 GLY A CA 1
ATOM 3199 C C . GLY A 1 403 ? 32.192 -11.158 -43.912 1.00 66.44 403 GLY A C 1
ATOM 3200 O O . GLY A 1 403 ? 32.985 -10.517 -43.228 1.00 66.44 403 GLY A O 1
ATOM 3201 N N . PHE A 1 404 ? 31.009 -10.669 -44.295 1.00 74.75 404 PHE A N 1
ATOM 3202 C CA . PHE A 1 404 ? 30.467 -9.419 -43.753 1.00 74.75 404 PHE A CA 1
ATOM 3203 C C . PHE A 1 404 ? 30.103 -9.615 -42.280 1.00 74.75 404 PHE A C 1
ATOM 3205 O O . PHE A 1 404 ? 29.439 -10.592 -41.933 1.00 74.75 404 PHE A O 1
ATOM 3212 N N . ASP A 1 405 ? 30.527 -8.692 -41.425 1.00 80.00 405 ASP A N 1
ATOM 3213 C CA . ASP A 1 405 ? 30.276 -8.751 -39.991 1.00 80.00 405 ASP A CA 1
ATOM 3214 C C . ASP A 1 405 ? 29.361 -7.601 -39.574 1.00 80.00 405 ASP A C 1
ATOM 3216 O O . ASP A 1 405 ? 29.750 -6.430 -39.576 1.00 80.00 405 ASP A O 1
ATOM 3220 N N . TYR A 1 406 ? 28.130 -7.961 -39.221 1.00 77.38 406 TYR A N 1
ATOM 3221 C CA . TYR A 1 406 ? 27.121 -7.013 -38.778 1.00 77.38 406 TYR A CA 1
ATOM 3222 C C . TYR A 1 406 ? 27.525 -6.334 -37.463 1.00 77.38 406 TYR A C 1
ATOM 3224 O O . TYR A 1 406 ? 27.382 -5.121 -37.344 1.00 77.38 406 TYR A O 1
ATOM 3232 N N . ASP A 1 407 ? 28.059 -7.065 -36.482 1.00 77.69 407 ASP A N 1
ATOM 3233 C CA . ASP A 1 407 ? 28.425 -6.486 -35.184 1.00 77.69 407 ASP A CA 1
ATOM 3234 C C . ASP A 1 407 ? 29.547 -5.454 -35.354 1.00 77.69 407 ASP A C 1
ATOM 3236 O O . ASP A 1 407 ? 29.452 -4.346 -34.815 1.00 77.69 407 ASP A O 1
ATOM 3240 N N . LEU A 1 408 ? 30.557 -5.759 -36.176 1.00 83.31 408 LEU A N 1
ATOM 3241 C CA . LEU A 1 408 ? 31.620 -4.807 -36.508 1.00 83.31 408 LEU A CA 1
ATOM 3242 C C . LEU A 1 408 ? 31.121 -3.625 -37.344 1.00 83.31 408 LEU A C 1
ATOM 3244 O O . LEU A 1 408 ? 31.574 -2.510 -37.100 1.00 83.31 408 LEU A O 1
ATOM 3248 N N . PHE A 1 409 ? 30.184 -3.821 -38.277 1.00 86.44 409 PHE A N 1
ATOM 3249 C CA . PHE A 1 409 ? 29.604 -2.726 -39.063 1.00 86.44 409 PHE A CA 1
ATOM 3250 C C . PHE A 1 409 ? 28.885 -1.704 -38.174 1.00 86.44 409 PHE A C 1
ATOM 3252 O O . PHE A 1 409 ? 29.223 -0.519 -38.183 1.00 86.44 409 PHE A O 1
ATOM 3259 N N . TYR A 1 410 ? 27.933 -2.165 -37.358 1.00 83.38 410 TYR A N 1
ATOM 3260 C CA . TYR A 1 410 ? 27.170 -1.287 -36.467 1.00 83.38 410 TYR A CA 1
ATOM 3261 C C . TYR A 1 410 ? 28.076 -0.628 -35.422 1.00 83.38 410 TYR A C 1
ATOM 3263 O O . TYR A 1 410 ? 27.899 0.544 -35.093 1.00 83.38 410 TYR A O 1
ATOM 3271 N N . THR A 1 411 ? 29.091 -1.347 -34.936 1.00 84.31 411 THR A N 1
ATOM 3272 C CA . THR A 1 411 ? 30.092 -0.779 -34.025 1.00 84.31 411 THR A CA 1
ATOM 3273 C C . THR A 1 411 ? 30.944 0.289 -34.717 1.00 84.31 411 THR A C 1
ATOM 3275 O O . THR A 1 411 ? 31.194 1.340 -34.127 1.00 84.31 411 THR A O 1
ATOM 3278 N N . ALA A 1 412 ? 31.351 0.071 -35.971 1.00 87.50 412 ALA A N 1
ATOM 3279 C CA . ALA A 1 412 ? 32.113 1.042 -36.750 1.00 87.50 412 ALA A CA 1
ATOM 3280 C C . ALA A 1 412 ? 31.325 2.334 -36.984 1.00 87.50 412 ALA A C 1
ATOM 3282 O O . ALA A 1 412 ? 31.897 3.408 -36.820 1.00 87.50 412 ALA A O 1
ATOM 3283 N N . ASP A 1 413 ? 30.027 2.250 -37.298 1.00 87.75 413 ASP A N 1
ATOM 3284 C CA . ASP A 1 413 ? 29.152 3.421 -37.469 1.00 87.75 413 ASP A CA 1
ATOM 3285 C C . ASP A 1 413 ? 29.068 4.272 -36.191 1.00 87.75 413 ASP A C 1
ATOM 3287 O O . ASP A 1 413 ? 29.225 5.495 -36.215 1.00 87.75 413 ASP A O 1
ATOM 3291 N N . ILE A 1 414 ? 28.923 3.618 -35.037 1.00 86.62 414 ILE A N 1
ATOM 3292 C CA . ILE A 1 414 ? 28.873 4.300 -33.740 1.00 86.62 414 ILE A CA 1
ATOM 3293 C C . ILE A 1 414 ? 30.218 4.966 -33.420 1.00 86.62 414 ILE A C 1
ATOM 3295 O O . ILE A 1 414 ? 30.254 6.140 -33.053 1.00 86.62 414 ILE A O 1
ATOM 3299 N N . LEU A 1 415 ? 31.339 4.252 -33.573 1.00 87.75 415 LEU A N 1
ATOM 3300 C CA . LEU A 1 415 ? 32.676 4.809 -33.319 1.00 87.75 415 LEU A CA 1
ATOM 3301 C C . LEU A 1 415 ? 32.985 5.983 -34.253 1.00 87.75 415 LEU A C 1
ATOM 3303 O O . LEU A 1 415 ? 33.600 6.967 -33.850 1.00 87.75 415 LEU A O 1
ATOM 3307 N N . LYS A 1 416 ? 32.519 5.912 -35.493 1.00 87.38 416 LYS A N 1
ATOM 3308 C CA . LYS A 1 416 ? 32.594 6.986 -36.477 1.00 87.38 416 LYS A CA 1
ATOM 3309 C C . LYS A 1 416 ? 31.884 8.265 -36.008 1.00 87.38 416 LYS A C 1
ATOM 3311 O O . LYS A 1 416 ? 32.480 9.342 -36.059 1.00 87.38 416 LYS A O 1
ATOM 3316 N N . ARG A 1 417 ? 30.656 8.147 -35.491 1.00 86.38 417 ARG A N 1
ATOM 3317 C CA . ARG A 1 417 ? 29.889 9.258 -34.889 1.00 86.38 417 ARG A CA 1
ATOM 3318 C C . ARG A 1 417 ? 30.608 9.853 -33.677 1.00 86.38 417 ARG A C 1
ATOM 3320 O O . ARG A 1 417 ? 30.707 11.069 -33.529 1.00 86.38 417 ARG A O 1
ATOM 3327 N N . ILE A 1 418 ? 31.204 8.996 -32.851 1.00 84.94 418 ILE A N 1
ATOM 3328 C CA . ILE A 1 418 ? 32.042 9.427 -31.727 1.00 84.94 418 ILE A CA 1
ATOM 3329 C C . ILE A 1 418 ? 33.257 10.218 -32.237 1.00 84.94 418 ILE A C 1
ATOM 3331 O O . ILE A 1 418 ? 33.489 11.335 -31.790 1.00 84.94 418 ILE A O 1
ATOM 3335 N N . ALA A 1 419 ? 33.996 9.700 -33.219 1.00 84.19 419 ALA A N 1
ATOM 3336 C CA . ALA A 1 419 ? 35.171 10.370 -33.780 1.00 84.19 419 ALA A CA 1
ATOM 3337 C C . ALA A 1 419 ? 34.843 11.704 -34.478 1.00 84.19 419 ALA A C 1
ATOM 3339 O O . ALA A 1 419 ? 35.685 12.602 -34.499 1.00 84.19 419 ALA A O 1
ATOM 3340 N N . ALA A 1 420 ? 33.632 11.842 -35.028 1.00 81.44 420 ALA A N 1
ATOM 3341 C CA . ALA A 1 420 ? 33.115 13.082 -35.608 1.00 81.44 420 ALA A CA 1
ATOM 3342 C C . ALA A 1 420 ? 32.655 14.107 -34.552 1.00 81.44 420 ALA A C 1
ATOM 3344 O O . ALA A 1 420 ? 32.384 15.257 -34.890 1.00 81.44 420 ALA A O 1
ATOM 3345 N N . GLY A 1 421 ? 32.575 13.703 -33.281 1.00 76.12 421 GLY A N 1
ATOM 3346 C CA . GLY A 1 421 ? 32.128 14.545 -32.175 1.00 76.12 421 GLY A CA 1
ATOM 3347 C C . GLY A 1 421 ? 30.610 14.637 -32.019 1.00 76.12 421 GLY A C 1
ATOM 3348 O O . GLY A 1 421 ? 30.157 15.326 -31.112 1.00 76.12 421 GLY A O 1
ATOM 3349 N N . SER A 1 422 ? 29.816 13.932 -32.835 1.00 73.81 422 SER A N 1
ATOM 3350 C CA . SER A 1 422 ? 28.348 14.022 -32.792 1.00 73.81 422 SER A CA 1
ATOM 3351 C C . SER A 1 422 ? 27.737 13.379 -31.542 1.00 73.81 422 SER A C 1
ATOM 3353 O O . SER A 1 422 ? 26.640 13.744 -31.146 1.00 73.81 422 SER A O 1
ATOM 3355 N N . LEU A 1 423 ? 28.466 12.466 -30.890 1.00 73.19 423 LEU A N 1
ATOM 3356 C CA . LEU A 1 423 ? 28.054 11.806 -29.645 1.00 73.19 423 LEU A CA 1
ATOM 3357 C C . LEU A 1 423 ? 28.855 12.274 -28.412 1.00 73.19 423 LEU A C 1
ATOM 3359 O O . LEU A 1 423 ? 28.735 11.684 -27.344 1.00 73.19 423 LEU A O 1
ATOM 3363 N N . ILE A 1 424 ? 29.699 13.306 -28.519 1.00 67.69 424 ILE A N 1
ATOM 3364 C CA . ILE A 1 424 ? 30.645 13.699 -27.456 1.00 67.69 424 ILE A CA 1
ATOM 3365 C C . ILE A 1 424 ? 30.112 14.872 -26.613 1.00 67.69 424 ILE A C 1
ATOM 3367 O O . ILE A 1 424 ? 29.463 15.784 -27.115 1.00 67.69 424 ILE A O 1
ATOM 3371 N N . VAL A 1 425 ? 30.418 14.873 -25.309 1.00 61.44 425 VAL A N 1
ATOM 3372 C CA . VAL A 1 425 ? 30.225 16.041 -24.428 1.00 61.44 425 VAL A CA 1
ATOM 3373 C C . VAL A 1 425 ? 31.298 17.098 -24.717 1.00 61.44 425 VAL A C 1
ATOM 3375 O O . VAL A 1 425 ? 32.488 16.784 -24.653 1.00 61.44 425 VAL A O 1
ATOM 3378 N N . ASP A 1 426 ? 30.896 18.353 -24.945 1.00 57.72 426 ASP A N 1
ATOM 3379 C CA . ASP A 1 426 ? 31.813 19.485 -25.162 1.00 57.72 426 ASP A CA 1
ATOM 3380 C C . ASP A 1 426 ? 32.998 19.479 -24.177 1.00 57.72 426 ASP A C 1
ATOM 3382 O O . ASP A 1 426 ? 32.831 19.558 -22.957 1.00 57.72 426 ASP A O 1
ATOM 3386 N N . GLY A 1 427 ? 34.215 19.387 -24.724 1.00 57.62 427 GLY A N 1
ATOM 3387 C CA . GLY A 1 427 ? 35.470 19.403 -23.968 1.00 57.62 427 GLY A CA 1
ATOM 3388 C C . GLY A 1 427 ? 36.081 18.036 -23.630 1.00 57.62 427 GLY A C 1
ATOM 3389 O O . GLY A 1 427 ? 37.218 18.012 -23.164 1.00 57.62 427 GLY A O 1
ATOM 3390 N N . GLN A 1 428 ? 35.410 16.906 -23.893 1.00 64.12 428 GLN A N 1
ATOM 3391 C CA . GLN A 1 428 ? 36.004 15.570 -23.731 1.00 64.12 428 GLN A CA 1
ATOM 3392 C C . GLN A 1 428 ? 36.613 15.057 -25.044 1.00 64.12 428 GLN A C 1
ATOM 3394 O O . GLN A 1 428 ? 35.932 14.450 -25.861 1.00 64.12 428 GLN A O 1
ATOM 3399 N N . THR A 1 429 ? 37.913 15.279 -25.254 1.00 66.12 429 THR A N 1
ATOM 3400 C CA . THR A 1 429 ? 38.622 14.807 -26.468 1.00 66.12 429 THR A CA 1
ATOM 3401 C C . THR A 1 429 ? 39.561 13.627 -26.215 1.00 66.12 429 THR A C 1
ATOM 3403 O O . THR A 1 429 ? 40.085 13.041 -27.163 1.00 66.12 429 THR A O 1
ATOM 3406 N N . ASP A 1 430 ? 39.721 13.226 -24.951 1.00 68.50 430 ASP A N 1
ATOM 3407 C CA . ASP A 1 430 ? 40.740 12.270 -24.504 1.00 68.50 430 ASP A CA 1
ATOM 3408 C C . ASP A 1 430 ? 40.619 10.884 -25.159 1.00 68.50 430 ASP A C 1
ATOM 3410 O O . ASP A 1 430 ? 41.620 10.199 -25.334 1.00 68.50 430 ASP A O 1
ATOM 3414 N N . PHE A 1 431 ? 39.412 10.479 -25.568 1.00 73.94 431 PHE A N 1
ATOM 3415 C CA . PHE A 1 431 ? 39.135 9.177 -26.189 1.00 73.94 431 PHE A CA 1
ATOM 3416 C C . PHE A 1 431 ? 38.923 9.245 -27.711 1.00 73.94 431 PHE A C 1
ATOM 3418 O O . PHE A 1 431 ? 38.734 8.208 -28.348 1.00 73.94 431 PHE A O 1
ATOM 3425 N N . VAL A 1 432 ? 38.963 10.437 -28.323 1.00 78.56 432 VAL A N 1
ATOM 3426 C CA . VAL A 1 432 ? 38.812 10.594 -29.784 1.00 78.56 432 VAL A CA 1
ATOM 3427 C C . VAL A 1 432 ? 39.971 9.918 -30.510 1.00 78.56 432 VAL A C 1
ATOM 3429 O O . VAL A 1 432 ? 39.752 9.215 -31.492 1.00 78.56 432 VAL A O 1
ATOM 3432 N N . SER A 1 433 ? 41.192 10.067 -29.988 1.00 81.19 433 SER A N 1
ATOM 3433 C CA . SER A 1 433 ? 42.382 9.391 -30.519 1.00 81.19 433 SER A CA 1
ATOM 3434 C C . SER A 1 433 ? 42.235 7.866 -30.466 1.00 81.19 433 SER A C 1
ATOM 3436 O O . SER A 1 433 ? 42.483 7.185 -31.457 1.00 81.19 433 SER A O 1
ATOM 3438 N N . ASP A 1 434 ? 41.780 7.322 -29.335 1.00 82.69 434 ASP A N 1
ATOM 3439 C CA . ASP A 1 434 ? 41.585 5.875 -29.170 1.00 82.69 434 ASP A CA 1
ATOM 3440 C C . ASP A 1 434 ? 40.476 5.344 -30.091 1.00 82.69 434 ASP A C 1
ATOM 3442 O O . ASP A 1 434 ? 40.614 4.281 -30.695 1.00 82.69 434 ASP A O 1
ATOM 3446 N N . THR A 1 435 ? 39.408 6.126 -30.265 1.00 84.94 435 THR A N 1
ATOM 3447 C CA . THR A 1 435 ? 38.312 5.827 -31.198 1.00 84.94 435 THR A CA 1
ATOM 3448 C C . THR A 1 435 ? 38.811 5.796 -32.644 1.00 84.94 435 THR A C 1
ATOM 3450 O O . THR A 1 435 ? 38.477 4.883 -33.397 1.00 84.94 435 THR A O 1
ATOM 3453 N N . GLN A 1 436 ? 39.637 6.768 -33.042 1.00 86.94 436 GLN A N 1
ATOM 3454 C CA . GLN A 1 436 ? 40.230 6.830 -34.380 1.00 86.94 436 GLN A CA 1
ATOM 3455 C C . GLN A 1 436 ? 41.178 5.657 -34.646 1.00 86.94 436 GLN A C 1
ATOM 3457 O O . GLN A 1 436 ? 41.162 5.109 -35.747 1.00 86.94 436 GLN A O 1
ATOM 3462 N N . ASN A 1 437 ? 41.958 5.244 -33.644 1.00 87.19 437 ASN A N 1
ATOM 3463 C CA . ASN A 1 437 ? 42.821 4.070 -33.750 1.00 87.19 437 ASN A CA 1
ATOM 3464 C C . ASN A 1 437 ? 41.995 2.791 -33.952 1.00 87.19 437 ASN A C 1
ATOM 3466 O O . ASN A 1 437 ? 42.250 2.050 -34.898 1.00 87.19 437 ASN A O 1
ATOM 3470 N N . ALA A 1 438 ? 40.953 2.581 -33.140 1.00 86.31 438 ALA A N 1
ATOM 3471 C CA . ALA A 1 438 ? 40.059 1.430 -33.274 1.00 86.31 438 ALA A CA 1
ATOM 3472 C C . ALA A 1 438 ? 39.339 1.397 -34.636 1.00 86.31 438 ALA A C 1
ATOM 3474 O O . ALA A 1 438 ? 39.231 0.344 -35.260 1.00 86.31 438 ALA A O 1
ATOM 3475 N N . LEU A 1 439 ? 38.897 2.553 -35.146 1.00 88.56 439 LEU A N 1
ATOM 3476 C CA . LEU A 1 439 ? 38.348 2.662 -36.502 1.00 88.56 439 LEU A CA 1
ATOM 3477 C C . LEU A 1 439 ? 39.377 2.313 -37.579 1.00 88.56 439 LEU A C 1
ATOM 3479 O O . LEU A 1 439 ? 39.028 1.654 -38.554 1.00 88.56 439 LEU A O 1
ATOM 3483 N N . GLY A 1 440 ? 40.631 2.741 -37.410 1.00 87.56 440 GLY A N 1
ATOM 3484 C CA . GLY A 1 440 ? 41.728 2.395 -38.312 1.00 87.56 440 GLY A CA 1
ATOM 3485 C C . GLY A 1 440 ? 41.901 0.884 -38.445 1.00 87.56 440 GLY A C 1
ATOM 3486 O O . GLY A 1 440 ? 41.915 0.371 -39.561 1.00 87.56 440 GLY A O 1
ATOM 3487 N N . GLU A 1 441 ? 41.928 0.173 -37.317 1.00 88.12 441 GLU A N 1
ATOM 3488 C CA . GLU A 1 441 ? 42.019 -1.293 -37.286 1.00 88.12 441 GLU A CA 1
ATOM 3489 C C . GLU A 1 441 ? 40.815 -1.969 -37.963 1.00 88.12 441 GLU A C 1
ATOM 3491 O O . GLU A 1 441 ? 40.979 -2.934 -38.715 1.00 88.12 441 GLU A O 1
ATOM 3496 N N . ILE A 1 442 ? 39.602 -1.438 -37.764 1.00 86.94 442 ILE A N 1
ATOM 3497 C CA . ILE A 1 442 ? 38.403 -1.933 -38.453 1.00 86.94 442 ILE A CA 1
ATOM 3498 C C . ILE A 1 442 ? 38.515 -1.709 -39.967 1.00 86.94 442 ILE A C 1
ATOM 3500 O O . ILE A 1 442 ? 38.225 -2.627 -40.733 1.00 86.94 442 ILE A O 1
ATOM 3504 N N . TYR A 1 443 ? 38.961 -0.534 -40.423 1.00 89.69 443 TYR A N 1
ATOM 3505 C CA . TYR A 1 443 ? 39.058 -0.210 -41.852 1.00 89.69 443 TYR A CA 1
ATOM 3506 C C . TYR A 1 443 ? 40.164 -0.954 -42.588 1.00 89.69 443 TYR A C 1
ATOM 3508 O O . TYR A 1 443 ? 40.014 -1.222 -43.778 1.00 89.69 443 TYR A O 1
ATOM 3516 N N . GLU A 1 444 ? 41.263 -1.306 -41.923 1.00 85.94 444 GLU A N 1
ATOM 3517 C CA . GLU A 1 444 ? 42.273 -2.183 -42.525 1.00 85.94 444 GLU A CA 1
ATOM 3518 C C . GLU A 1 444 ? 41.670 -3.535 -42.918 1.00 85.94 444 GLU A C 1
ATOM 3520 O O . GLU A 1 444 ? 42.074 -4.141 -43.914 1.00 85.94 444 GLU A O 1
ATOM 3525 N N . ARG A 1 445 ? 40.669 -3.989 -42.158 1.00 81.81 445 ARG A N 1
ATOM 3526 C CA . ARG A 1 445 ? 39.999 -5.269 -42.371 1.00 81.81 445 ARG A CA 1
ATOM 3527 C C . ARG A 1 445 ? 38.737 -5.168 -43.228 1.00 81.81 445 ARG A C 1
ATOM 3529 O O . ARG A 1 445 ? 38.483 -6.067 -44.026 1.00 81.81 445 ARG A O 1
ATOM 3536 N N . TYR A 1 446 ? 37.994 -4.073 -43.093 1.00 83.81 446 TYR A N 1
ATOM 3537 C CA . TYR A 1 446 ? 36.765 -3.764 -43.823 1.00 83.81 446 TYR A CA 1
ATOM 3538 C C . TYR A 1 446 ? 36.828 -2.336 -44.390 1.00 83.81 446 TYR A C 1
ATOM 3540 O O . TYR A 1 446 ? 36.198 -1.423 -43.847 1.00 83.81 446 TYR A O 1
ATOM 3548 N N . PRO A 1 447 ? 37.569 -2.113 -45.495 1.00 84.31 447 PRO A N 1
ATOM 3549 C CA . PRO A 1 447 ? 37.747 -0.777 -46.071 1.00 84.31 447 PRO A CA 1
ATOM 3550 C C . PRO A 1 447 ? 36.425 -0.096 -46.428 1.00 84.31 447 PRO A C 1
ATOM 3552 O O . PRO A 1 447 ? 36.290 1.115 -46.294 1.00 84.31 447 PRO A O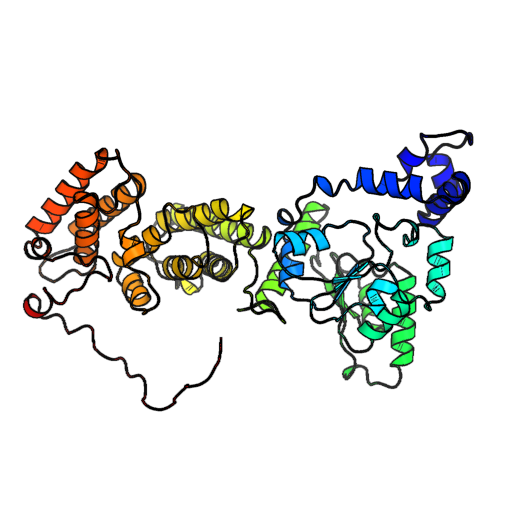 1
ATOM 3555 N N . ASP A 1 448 ? 35.433 -0.892 -46.818 1.00 83.06 448 ASP A N 1
ATOM 3556 C CA . ASP A 1 448 ? 34.133 -0.422 -47.293 1.00 83.06 448 ASP A CA 1
ATOM 3557 C C . ASP A 1 448 ? 33.288 0.225 -46.199 1.00 83.06 448 ASP A C 1
ATOM 3559 O O . ASP A 1 448 ? 32.443 1.064 -46.492 1.00 83.06 448 ASP A O 1
ATOM 3563 N N . PHE A 1 449 ? 33.538 -0.110 -44.928 1.00 85.50 449 PHE A N 1
ATOM 3564 C CA . PHE A 1 449 ? 32.840 0.529 -43.813 1.00 85.50 449 PHE A CA 1
ATOM 3565 C C . PHE A 1 449 ? 33.181 2.010 -43.732 1.00 85.50 449 PHE A C 1
ATOM 3567 O O . PHE A 1 449 ? 32.407 2.771 -43.162 1.00 85.50 449 PHE A O 1
ATOM 3574 N N . ARG A 1 450 ? 34.319 2.436 -44.294 1.00 83.12 450 ARG A N 1
ATOM 3575 C CA . ARG A 1 450 ? 34.755 3.832 -44.305 1.00 83.12 450 ARG A CA 1
ATOM 3576 C C . ARG A 1 450 ? 33.821 4.720 -45.118 1.00 83.12 450 ARG A C 1
ATOM 3578 O O . ARG A 1 450 ? 33.522 5.823 -44.664 1.00 83.12 450 ARG A O 1
ATOM 3585 N N . ASP A 1 451 ? 33.346 4.222 -46.252 1.00 79.44 451 ASP A N 1
ATOM 3586 C CA . ASP A 1 451 ? 32.645 5.024 -47.257 1.00 79.44 451 ASP A CA 1
ATOM 3587 C C . ASP A 1 451 ? 31.139 5.164 -46.982 1.00 79.44 451 ASP A C 1
ATOM 3589 O O . ASP A 1 451 ? 30.486 5.981 -47.624 1.00 79.44 451 ASP A O 1
ATOM 3593 N N . VAL A 1 452 ? 30.612 4.432 -45.992 1.00 77.69 452 VAL A N 1
ATOM 3594 C CA . VAL A 1 452 ? 29.193 4.490 -45.612 1.00 77.69 452 VAL A CA 1
ATOM 3595 C C . VAL A 1 452 ? 28.830 5.798 -44.915 1.00 77.69 452 VAL A C 1
ATOM 3597 O O . VAL A 1 452 ? 29.539 6.237 -43.994 1.00 77.69 452 VAL A O 1
ATOM 3600 N N . SER A 1 453 ? 27.720 6.392 -45.357 1.00 72.00 453 SER A N 1
ATOM 3601 C CA . SER A 1 453 ? 27.168 7.642 -44.831 1.00 72.00 453 SER A CA 1
ATOM 3602 C C . SER A 1 453 ? 26.333 7.438 -43.555 1.00 72.00 453 SER A C 1
ATOM 3604 O O . SER A 1 453 ? 25.695 6.403 -43.371 1.00 72.00 453 SER A O 1
ATOM 3606 N N . TYR A 1 454 ? 26.344 8.423 -42.646 1.00 73.12 454 TYR A N 1
ATOM 3607 C CA . TYR A 1 454 ? 25.460 8.410 -41.475 1.00 73.12 454 TYR A CA 1
ATOM 3608 C C . TYR A 1 454 ? 24.085 8.932 -41.867 1.00 73.12 454 TYR A C 1
ATOM 3610 O O . TYR A 1 454 ? 23.985 9.957 -42.541 1.00 73.12 454 TYR A O 1
ATOM 3618 N N . SER A 1 455 ? 23.046 8.277 -41.361 1.00 72.75 455 SER A N 1
ATOM 3619 C CA . SER A 1 455 ? 21.727 8.886 -41.248 1.00 72.75 455 SER A CA 1
ATOM 3620 C C . SER A 1 455 ? 21.559 9.517 -39.867 1.00 72.75 455 SER A C 1
ATOM 3622 O O . SER A 1 455 ? 21.932 8.908 -38.856 1.00 72.75 455 SER A O 1
ATOM 3624 N N . ASP A 1 456 ? 21.006 10.724 -39.821 1.00 67.50 456 ASP A N 1
ATOM 3625 C CA . ASP A 1 456 ? 20.728 11.428 -38.569 1.00 67.50 456 ASP A CA 1
ATOM 3626 C C . ASP A 1 456 ? 19.366 11.041 -37.982 1.00 67.50 456 ASP A C 1
ATOM 3628 O O . ASP A 1 456 ? 19.168 11.215 -36.790 1.00 67.50 456 ASP A O 1
ATOM 3632 N N . ASP A 1 457 ? 18.456 10.451 -38.760 1.00 69.25 457 ASP A N 1
ATOM 3633 C CA . ASP A 1 457 ? 17.067 10.171 -38.365 1.00 69.25 457 ASP A CA 1
ATOM 3634 C C . ASP A 1 457 ? 16.690 8.682 -38.435 1.00 69.25 457 ASP A C 1
ATOM 3636 O O . ASP A 1 457 ? 15.513 8.323 -38.328 1.00 69.25 457 ASP A O 1
ATOM 3640 N N . SER A 1 458 ? 17.673 7.787 -38.576 1.00 72.31 458 SER A N 1
ATOM 3641 C CA . SER A 1 458 ? 17.408 6.353 -38.681 1.00 72.31 458 SER A CA 1
ATOM 3642 C C . SER A 1 458 ? 18.498 5.453 -38.088 1.00 72.31 458 SER A C 1
ATOM 3644 O O . SER A 1 458 ? 19.582 5.888 -37.687 1.00 72.31 458 SER A O 1
ATOM 3646 N N . MET A 1 459 ? 18.178 4.160 -37.988 1.00 72.81 459 MET A N 1
ATOM 3647 C CA . MET A 1 459 ? 19.140 3.106 -37.659 1.00 72.81 459 MET A CA 1
ATOM 3648 C C . MET A 1 459 ? 20.224 3.025 -38.751 1.00 72.81 459 MET A C 1
ATOM 3650 O O . MET A 1 459 ? 19.906 3.278 -39.909 1.00 72.81 459 MET A O 1
ATOM 3654 N N . PRO A 1 460 ? 21.473 2.606 -38.459 1.00 80.69 460 PRO A N 1
ATOM 3655 C CA . PRO A 1 460 ? 22.462 2.400 -39.513 1.00 80.69 460 PRO A CA 1
ATOM 3656 C C . PRO A 1 460 ? 21.949 1.387 -40.549 1.00 80.69 460 PRO A C 1
ATOM 3658 O O . PRO A 1 460 ? 21.557 0.266 -40.198 1.00 80.69 460 PRO A O 1
ATOM 3661 N N . HIS A 1 461 ? 21.921 1.809 -41.815 1.00 73.56 461 HIS A N 1
ATOM 3662 C CA . HIS A 1 461 ? 21.400 1.030 -42.935 1.00 73.56 461 HIS A CA 1
ATOM 3663 C C . HIS A 1 461 ? 22.524 0.324 -43.684 1.00 73.56 461 HIS A C 1
ATOM 3665 O O . HIS A 1 461 ? 23.634 0.833 -43.818 1.00 73.56 461 HIS A O 1
ATOM 3671 N N . LEU A 1 462 ? 22.213 -0.868 -44.185 1.00 73.00 462 LEU A N 1
ATOM 3672 C CA . LEU A 1 462 ? 23.154 -1.719 -44.910 1.00 73.00 462 LEU A CA 1
ATOM 3673 C C . LEU A 1 462 ? 23.017 -1.587 -46.426 1.00 73.00 462 LEU A C 1
ATOM 3675 O O . LEU A 1 462 ? 23.770 -2.233 -47.146 1.00 73.00 462 LEU A O 1
ATOM 3679 N N . ASP A 1 463 ? 22.082 -0.771 -46.909 1.00 69.81 463 ASP A N 1
ATOM 3680 C CA . ASP A 1 463 ? 21.683 -0.719 -48.319 1.00 69.81 463 ASP A CA 1
ATOM 3681 C C . ASP A 1 463 ? 22.858 -0.362 -49.240 1.00 69.81 463 ASP A C 1
ATOM 3683 O O . ASP A 1 463 ? 23.015 -0.953 -50.305 1.00 69.81 463 ASP A O 1
ATOM 3687 N N . GLU A 1 464 ? 23.760 0.515 -48.784 1.00 69.81 464 GLU A N 1
ATOM 3688 C CA . GLU A 1 464 ? 24.981 0.891 -49.513 1.00 69.81 464 GLU A CA 1
ATOM 3689 C C . GLU A 1 464 ? 25.987 -0.272 -49.659 1.00 69.81 464 GLU A C 1
ATOM 3691 O O . GLU A 1 464 ? 26.833 -0.262 -50.556 1.00 69.81 464 GLU A O 1
ATOM 3696 N N . LEU A 1 465 ? 25.901 -1.292 -48.796 1.00 74.75 465 LEU A N 1
ATOM 3697 C CA . LEU A 1 465 ? 26.796 -2.456 -48.765 1.00 74.75 465 LEU A CA 1
ATOM 3698 C C . LEU A 1 465 ? 26.106 -3.773 -49.156 1.00 74.75 465 LEU A C 1
ATOM 3700 O O . LEU A 1 465 ? 26.801 -4.758 -49.423 1.00 74.75 465 LEU A O 1
ATOM 3704 N N . ALA A 1 466 ? 24.773 -3.797 -49.229 1.00 70.25 466 ALA A N 1
ATOM 3705 C CA . ALA A 1 466 ? 23.975 -4.993 -49.483 1.00 70.25 466 ALA A CA 1
ATOM 3706 C C . ALA A 1 466 ? 24.341 -5.653 -50.820 1.00 70.25 466 ALA A C 1
ATOM 3708 O O . ALA A 1 466 ? 24.646 -6.848 -50.858 1.00 70.25 466 ALA A O 1
ATOM 3709 N N . ASP A 1 467 ? 24.446 -4.853 -51.884 1.00 66.81 467 ASP A N 1
ATOM 3710 C CA . ASP A 1 467 ? 24.836 -5.315 -53.222 1.00 66.81 467 ASP A CA 1
ATOM 3711 C C . ASP A 1 467 ? 26.274 -5.854 -53.265 1.00 66.81 467 ASP A C 1
ATOM 3713 O O . ASP A 1 467 ? 26.583 -6.809 -53.982 1.00 66.81 467 ASP A O 1
ATOM 3717 N N . LYS A 1 468 ? 27.174 -5.248 -52.482 1.00 72.31 468 LYS A N 1
ATOM 3718 C CA . LYS A 1 468 ? 28.606 -5.572 -52.480 1.00 72.31 468 LYS A CA 1
ATOM 3719 C C . LYS A 1 468 ? 28.911 -6.873 -51.743 1.00 72.31 468 LYS A C 1
ATOM 3721 O O . LYS A 1 468 ? 29.797 -7.619 -52.161 1.00 72.31 468 LYS A O 1
ATOM 3726 N N . TYR A 1 469 ? 28.174 -7.141 -50.671 1.00 75.25 469 TYR A N 1
ATOM 3727 C CA . TYR A 1 469 ? 28.353 -8.319 -49.824 1.00 75.25 469 TYR A CA 1
ATOM 3728 C C . TYR A 1 469 ? 27.298 -9.410 -50.056 1.00 75.25 469 TYR A C 1
ATOM 3730 O O . TYR A 1 469 ? 27.315 -10.411 -49.344 1.00 75.25 469 TYR A O 1
ATOM 3738 N N . GLN A 1 470 ? 26.430 -9.256 -51.068 1.00 68.06 470 GLN A N 1
ATOM 3739 C CA . GLN A 1 470 ? 25.326 -10.181 -51.370 1.00 68.06 470 GLN A CA 1
ATOM 3740 C C . GLN A 1 470 ? 24.449 -10.453 -50.139 1.00 68.06 470 GLN A C 1
ATOM 3742 O O . GLN A 1 470 ? 24.038 -11.586 -49.887 1.00 68.06 470 GLN A O 1
ATOM 3747 N N . LEU A 1 471 ? 24.202 -9.410 -49.346 1.00 64.12 471 LEU A N 1
ATOM 3748 C CA . LEU A 1 471 ? 23.314 -9.497 -48.195 1.00 64.12 471 LEU A CA 1
ATOM 3749 C C . LEU A 1 471 ? 21.882 -9.578 -48.734 1.00 64.12 471 LEU A C 1
ATOM 3751 O O . LEU A 1 471 ? 21.504 -8.788 -49.599 1.00 64.12 471 LEU A O 1
ATOM 3755 N N . GLU A 1 472 ? 21.081 -10.531 -48.257 1.00 52.91 472 GLU A N 1
ATOM 3756 C CA . GLU A 1 472 ? 19.650 -10.535 -48.571 1.00 52.91 472 GLU A CA 1
ATOM 3757 C C . GLU A 1 472 ? 19.036 -9.215 -48.080 1.00 52.91 472 GLU A C 1
ATOM 3759 O O . GLU A 1 472 ? 19.322 -8.771 -46.964 1.00 52.91 472 GLU A O 1
ATOM 3764 N N . SER A 1 473 ? 18.212 -8.569 -48.912 1.00 44.69 473 SER A N 1
ATOM 3765 C CA . SER A 1 473 ? 17.483 -7.362 -48.518 1.00 44.69 473 SER A CA 1
ATOM 3766 C C . SER A 1 473 ? 16.711 -7.648 -47.231 1.00 44.69 473 SER A C 1
ATOM 3768 O O . SER A 1 473 ? 15.871 -8.550 -47.206 1.00 44.69 473 SER A O 1
ATOM 3770 N N . ALA A 1 474 ? 16.972 -6.878 -46.176 1.00 44.91 474 ALA A N 1
ATOM 3771 C CA . ALA A 1 474 ? 16.346 -7.056 -44.866 1.00 44.91 474 ALA A CA 1
ATOM 3772 C C . ALA A 1 474 ? 14.817 -6.809 -44.860 1.00 44.91 474 ALA A C 1
ATOM 3774 O O . ALA A 1 474 ? 14.176 -7.044 -43.838 1.00 44.91 474 ALA A O 1
ATOM 3775 N N . ASP A 1 475 ? 14.227 -6.437 -46.002 1.00 36.91 475 ASP A N 1
ATOM 3776 C CA . ASP A 1 475 ? 12.784 -6.259 -46.230 1.00 36.91 475 ASP A CA 1
ATOM 3777 C C . ASP A 1 475 ? 12.039 -7.564 -46.582 1.00 36.91 475 ASP A C 1
ATOM 3779 O O . ASP A 1 475 ? 10.980 -7.574 -47.217 1.00 36.91 475 ASP A O 1
ATOM 3783 N N . GLY A 1 476 ? 12.567 -8.699 -46.123 1.00 30.75 476 GLY A N 1
ATOM 3784 C CA . GLY A 1 476 ? 11.833 -9.955 -46.046 1.00 30.75 476 GLY A CA 1
ATOM 3785 C C . GLY A 1 476 ? 10.733 -9.862 -44.992 1.00 30.75 476 GLY A C 1
ATOM 3786 O O . GLY A 1 476 ? 10.943 -10.173 -43.822 1.00 30.75 476 GLY A O 1
ATOM 3787 N N . THR A 1 477 ? 9.549 -9.444 -45.427 1.00 30.34 477 THR A N 1
ATOM 3788 C CA . THR A 1 477 ? 8.265 -9.653 -44.752 1.00 30.34 477 THR A CA 1
ATOM 3789 C C . THR A 1 477 ? 8.174 -11.084 -44.203 1.00 30.34 477 THR A C 1
ATOM 3791 O O . THR A 1 477 ? 7.881 -12.037 -44.921 1.00 30.34 477 THR A O 1
ATOM 3794 N N . LEU A 1 478 ? 8.385 -11.247 -42.894 1.00 26.78 478 LEU A N 1
ATOM 3795 C CA . LEU A 1 478 ? 7.765 -12.344 -42.158 1.00 26.78 478 LEU A CA 1
ATOM 3796 C C . LEU A 1 478 ? 6.266 -12.050 -42.169 1.00 26.78 478 LEU A C 1
ATOM 3798 O O . LEU A 1 478 ? 5.827 -11.071 -41.570 1.00 26.78 478 LEU A O 1
ATOM 3802 N N . GLY A 1 479 ? 5.528 -12.852 -42.937 1.00 25.75 479 GLY A N 1
ATOM 3803 C CA . GLY A 1 479 ? 4.116 -12.671 -43.252 1.00 25.75 479 GLY A CA 1
ATOM 3804 C C . GLY A 1 479 ? 3.280 -12.194 -42.068 1.00 25.75 479 GLY A C 1
ATOM 3805 O O . GLY A 1 479 ? 2.985 -12.951 -41.144 1.00 25.75 479 GLY A O 1
ATOM 3806 N N . LEU A 1 480 ? 2.862 -10.932 -42.149 1.00 25.98 480 LEU A N 1
ATOM 3807 C CA . LEU A 1 480 ? 1.549 -10.548 -41.670 1.00 25.98 480 LEU A CA 1
ATOM 3808 C C . LEU A 1 480 ? 0.564 -11.218 -42.620 1.00 25.98 480 LEU A C 1
ATOM 3810 O O . LEU A 1 480 ? 0.449 -10.808 -43.773 1.00 25.98 480 LEU A O 1
ATOM 3814 N N . ASP A 1 481 ? -0.070 -12.276 -42.125 1.00 23.97 481 ASP A N 1
ATOM 3815 C CA . ASP A 1 481 ? -1.270 -12.833 -42.729 1.00 23.97 481 ASP A CA 1
ATOM 3816 C C . ASP A 1 481 ? -2.282 -11.683 -42.848 1.00 23.97 481 ASP A C 1
ATOM 3818 O O . ASP A 1 481 ? -2.653 -10.993 -41.891 1.00 23.97 481 ASP A O 1
ATOM 3822 N N . ASP A 1 482 ? -2.602 -11.414 -44.093 1.00 27.69 482 ASP A N 1
ATOM 3823 C CA . ASP A 1 482 ? -3.420 -10.364 -44.632 1.00 27.69 482 ASP A CA 1
ATOM 3824 C C . ASP A 1 482 ? -4.888 -10.602 -44.266 1.00 27.69 482 ASP A C 1
ATOM 3826 O O . ASP A 1 482 ? -5.560 -11.478 -44.802 1.00 27.69 482 ASP A O 1
ATOM 3830 N N . GLY A 1 483 ? -5.415 -9.759 -43.372 1.00 29.23 483 GLY A N 1
ATOM 3831 C CA .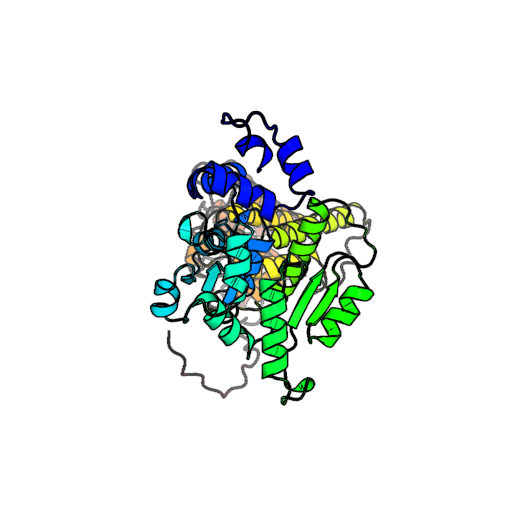 GLY A 1 483 ? -6.858 -9.552 -43.263 1.00 29.23 483 GLY A CA 1
ATOM 3832 C C . GLY A 1 483 ? -7.439 -9.524 -41.856 1.00 29.23 483 GLY A C 1
ATOM 3833 O O . GLY A 1 483 ? -8.284 -10.347 -41.538 1.00 29.23 483 GLY A O 1
ATOM 3834 N N . THR A 1 484 ? -7.121 -8.495 -41.070 1.00 23.95 484 THR A N 1
ATOM 3835 C CA . THR A 1 484 ? -8.128 -7.848 -40.208 1.00 23.95 484 THR A CA 1
ATOM 3836 C C . THR A 1 484 ? -7.723 -6.398 -39.980 1.00 23.95 484 THR A C 1
ATOM 3838 O O . THR A 1 484 ? -6.775 -6.106 -39.259 1.00 23.95 484 THR A O 1
ATOM 3841 N N . TYR A 1 485 ? -8.449 -5.500 -40.643 1.00 29.45 485 TYR A N 1
ATOM 3842 C CA . TYR A 1 485 ? -8.498 -4.073 -40.351 1.00 29.45 485 TYR A CA 1
ATOM 3843 C C . TYR A 1 485 ? -8.761 -3.845 -38.854 1.00 29.45 485 TYR A C 1
ATOM 3845 O O . TYR A 1 485 ? -9.732 -4.380 -38.319 1.00 29.45 485 TYR A O 1
ATOM 3853 N N . VAL A 1 486 ? -7.951 -3.002 -38.212 1.00 27.94 486 VAL A N 1
ATOM 3854 C CA . VAL A 1 486 ? -8.343 -2.276 -36.994 1.00 27.94 486 VAL A CA 1
ATOM 3855 C C . VAL A 1 486 ? -8.145 -0.787 -37.270 1.00 27.94 486 VAL A C 1
ATOM 3857 O O . VAL A 1 486 ? -7.237 -0.144 -36.755 1.00 27.94 486 VAL A O 1
ATOM 3860 N N . ASP A 1 487 ? -9.001 -0.265 -38.148 1.00 25.89 487 ASP A N 1
ATOM 3861 C CA . ASP A 1 487 ? -9.487 1.108 -38.035 1.00 25.89 487 ASP A CA 1
ATOM 3862 C C . ASP A 1 487 ? -10.571 1.076 -36.956 1.00 25.89 487 ASP A C 1
ATOM 3864 O O . ASP A 1 487 ? -11.689 0.646 -37.220 1.00 25.89 487 ASP A O 1
ATOM 3868 N N . ASP A 1 488 ? -10.180 1.387 -35.723 1.00 28.34 488 ASP A N 1
ATOM 3869 C CA . ASP A 1 488 ? -10.994 1.979 -34.655 1.00 28.34 488 ASP A CA 1
ATOM 3870 C C . ASP A 1 488 ? -10.276 1.723 -33.330 1.00 28.34 488 ASP A C 1
ATOM 3872 O O . ASP A 1 488 ? -10.239 0.596 -32.844 1.00 28.34 488 ASP A O 1
ATOM 3876 N N . LEU A 1 489 ? -9.707 2.777 -32.740 1.00 23.73 489 LEU A N 1
ATOM 3877 C CA . LEU A 1 489 ? -9.951 3.154 -31.345 1.00 23.73 489 LEU A CA 1
ATOM 3878 C C . LEU A 1 489 ? -9.387 4.574 -31.096 1.00 23.73 489 LEU A C 1
ATOM 3880 O O . LEU A 1 489 ? -8.248 4.854 -31.474 1.00 23.73 489 LEU A O 1
ATOM 3884 N N . PRO A 1 490 ? -10.181 5.486 -30.503 1.00 27.17 490 PRO A N 1
ATOM 3885 C CA . PRO A 1 490 ? -9.838 6.891 -30.330 1.00 27.17 490 PRO A CA 1
ATOM 3886 C C . PRO A 1 490 ? -8.973 7.143 -29.084 1.00 27.17 490 PRO A C 1
ATOM 3888 O O . PRO A 1 490 ? -9.009 6.379 -28.121 1.00 27.17 490 PRO A O 1
ATOM 3891 N N . PHE A 1 491 ? -8.228 8.247 -29.185 1.00 30.50 491 PHE A N 1
ATOM 3892 C CA . PHE A 1 491 ? -7.328 8.906 -28.232 1.00 30.50 491 PHE A CA 1
ATOM 3893 C C . PHE A 1 491 ? -7.736 8.920 -26.758 1.00 30.50 491 PHE A C 1
ATOM 3895 O O . PHE A 1 491 ? -8.933 9.156 -26.469 1.00 30.50 491 PHE A O 1
#

Foldseek 3Di:
DLQVLQVPDDPPDHLVNLCVVQVNDQQSSLQVSCVVVVNDCLSVLVVVCVVPVCVPDQLQLQLLLLLVVLQQALEAEDCDQDCSNVNSCVLVVADEQEAADLVSLVPDPSLGRYYYNLQHYSVDRVSHQRHPVSLVVLQVLPDSSSVVVLVVQLADAEEAEPDPVPRPSVVSSLVVSCVVCVVPPLVRGHAYEYEAAEDDPVVQVVLVVSRYHYDHQHHPPPDPDPVSVSLSSSVVSVVSSLVNQVLHRPSDPAGRADGPNLLVQLVVLLVVVQVVVVPDPDPPDDDPPCPRSNLVSLLSNLSHAYRPVCVVVNVVSLVSSCVPPLDAQSSLVSLLSHPPDDDPPLHSQLSLLSLQLDPNSVVVVPDPSDFQLVSQQGADDPVSLVVLLVSLVVVLVPDDDDADDRNNLSSLLSLVSVLVVSRHDPPPCPCNVSSVVSNVSSCVVVVPSVVQDDDSGDRRDCVSPCVVRVPDDPPPDPDPPDDDDPPDDDD

Sequence (491 aa):
MLLELAEGENDGLSFDDVVNYAGGDNLRIAEYYYLMKGHHIGPISYRISEKLNTSQINPMDSGHHVDLVNLGAPRIYTTNYDDLIEKAFQRLGVKFEKIVLPRDVATSVGTVPQVVKYHGDLQYEETLVLTESSYYTRLDLESPMDLKFRADLLGRAVLFIGYSFSDINIRVIWFKLNQMMRDVPREDRPTSYVVTFERNPVLEVLYKDVGITAIVLDPDGKATTSEEKSALMSEFLSELSTIVSNPRIPNSEFPPFSSETAIRKAEAALAAHISQRKSSRNPRIFRSASDSPLFRELTSISRMRIPPEFRDRVSNLFLKNLSISGALAPAISASIAIHGKYPTLKGPNCGIIYGLTKETGRDLLRSNYIDWERVWESQIDQEFAQLLIRTASIELEGHSSVGFDYDLFYTADILKRIAAGSLIVDGQTDFVSDTQNALGEIYERYPDFRDVSYSDDSMPHLDELADKYQLESADGTLGLDDGTYVDDLPF

Nearest PDB structures (foldseek):
  8wy9-assembly1_C  TM=7.045E-01  e=5.026E-06  Bacillus subtilis
  8btp-assembly1_A  TM=4.146E-01  e=8.346E-08  Bacillus cereus MSX-D12
  8bto-assembly1_A  TM=4.805E-01  e=6.910E-07  Bacillus cereus MSX-D12
  8wya-assembly1_B  TM=4.332E-01  e=6.511E-06  Bacillus subtilis
  8k9a-assembly1_C  TM=3.795E-01  e=1.682E-05  Bacillus subtilis

Mean predicted aligned error: 14.75 Å